Protein AF-A0A1J4JIJ5-F1 (afdb_monomer_lite)

Foldseek 3Di:
DVVVVVLVVVLVVVVVVVCVVPVVLPVVLVVLVVCVVVVQDAPVVSLVSVCVSPVPPVVSNVSSVVVPPPPDLLNVLLVLLVVLLVLLCCQLPNPDDDPRDPVSVVSSVLLVLVSLCCLLVLAPPVVNLVVCVVCCVVDPPVNSVSNVVSCVSCVVPSLSNLQVVLVVVVVPPPDPCNLSRDRSQFDQDLLSSLLLVCQSPDPDLVLLLQLLVLLQCQLVVVDAQVRSLVSLCVSPVVSSVSSNPDPPRVRSNCSHLLNSVVCVVVRPHDPSNCCSRRNPSSNVSSQQDQPPVGHRSCVVVVVVPDPDDDDDDDCPDDPQPLNVLLVLLVVLLLLLLCCLQPVHASPSNVVLQCVQQPPNRDDSVVCSPPNVVSVVSNLVSLARSQVSLVVLVVVLVVVLVVDQCLDPVSVVSVLVCLDLVSVVSNCASPWDKDWQDDPLLVVLLCLQLVLQCVVPPLLPVLVVVLVCCQPVFFKWKFDSLNVSLVVLSVVLSVQVVQVPPDDSVVSSVQSVQLVDPPQRCPVQRRGPVSSNNSSSVSNSVSSNVQSVDPDHIDNDPVSVAPPDPDQWMWMWGGDNTMTIIHIDGRSPPDPD

Sequence (592 aa):
MASKESHISQLSQEIKAYLGNHPDKIEEYENILQKFSSNNENSSILINKLIALFQGNHTIVKKITDGLKTSSPEAAAISSYFKMEKYIQTFFLGNGKNQVSNIKVELYRYMSTIVLLTIQEFLPSSFLNIKLKSIQNLVTTAFIQKINEYMQQIVPIMHSVRVALCDIYLTDRTTSRNKFFMKSSVKASTPMKLIVMAHLQLTDQAQISSFVKCLSLFGFGFLNDELTSKWLTEIDPIIGDFFGFCPDFNDQYKFHPSRIYAQITESELTEDQIQWLFGQQLMTAIMRMPSMHGDNIFISAASSERKSFTKKHLNQIEPSIPDLKSVTFYHSMKIIINHIRKGSPLTGIEESLKAIYGNLAPNLDAIEKNVQFLLKFYERCKSFGGRAKKEFHFLTKQKLETIDINSKEWRVIYWPIIQKSFLTRGIILNGFHSKPLSKKLEMAVYYFVNSFVKHFKSIQESYQLFNQIMQSGGTFYCLESVPLAIIYFMEISKMIQEMMPITKKELESISNLLFNEEPPLKKYSGKFISQIDIPALNFVQCLGKLQNCEIGIVDNLSEIIGAFDNEYYYKIDISKECIHIEASYNLLCHIK

Structure (mmCIF, N/CA/C/O backbone):
data_AF-A0A1J4JIJ5-F1
#
_entry.id   AF-A0A1J4JIJ5-F1
#
loop_
_atom_site.group_PDB
_atom_site.id
_atom_site.type_symbol
_atom_site.label_atom_id
_atom_site.label_alt_id
_atom_site.label_comp_id
_atom_site.label_asym_id
_atom_site.label_entity_id
_atom_site.label_seq_id
_atom_site.pdbx_PDB_ins_code
_atom_site.Cartn_x
_atom_site.Cartn_y
_atom_site.Cartn_z
_atom_site.occupancy
_atom_site.B_iso_or_equiv
_atom_site.auth_seq_id
_atom_site.auth_comp_id
_atom_site.auth_asym_id
_atom_site.auth_atom_id
_atom_site.pdbx_PDB_model_num
ATOM 1 N N . MET A 1 1 ? 38.244 -25.884 -30.993 1.00 33.47 1 MET A N 1
ATOM 2 C CA . MET A 1 1 ? 37.879 -24.560 -30.439 1.00 33.47 1 MET A CA 1
ATOM 3 C C . MET A 1 1 ? 39.009 -23.542 -30.599 1.00 33.47 1 MET A C 1
ATOM 5 O O . MET A 1 1 ? 38.724 -22.479 -31.127 1.00 33.47 1 MET A O 1
ATOM 9 N N . ALA A 1 2 ? 40.274 -23.897 -30.330 1.00 26.83 2 ALA A N 1
ATOM 10 C CA . ALA A 1 2 ? 41.439 -23.006 -30.486 1.00 26.83 2 ALA A CA 1
ATOM 11 C C . ALA A 1 2 ? 41.644 -22.361 -31.884 1.00 26.83 2 ALA A C 1
ATOM 13 O O . ALA A 1 2 ? 42.149 -21.248 -31.973 1.00 26.83 2 ALA A O 1
ATOM 14 N N . SER A 1 3 ? 41.219 -22.997 -32.987 1.00 41.03 3 SER A N 1
ATOM 15 C CA . SER A 1 3 ? 41.344 -22.400 -34.332 1.00 41.03 3 SER A CA 1
ATOM 16 C C . SER A 1 3 ? 40.288 -21.331 -34.650 1.00 41.03 3 SER A C 1
ATOM 18 O O . SER A 1 3 ? 40.536 -20.462 -35.478 1.00 41.03 3 SER A O 1
ATOM 20 N N . LYS A 1 4 ? 39.116 -21.348 -33.993 1.00 44.59 4 LYS A N 1
ATOM 21 C CA . LYS A 1 4 ? 38.040 -20.367 -34.240 1.00 44.59 4 LYS A CA 1
ATOM 22 C C . LYS A 1 4 ? 38.286 -19.034 -33.524 1.00 44.59 4 LYS A C 1
ATOM 24 O O . LYS A 1 4 ? 38.008 -17.990 -34.104 1.00 44.59 4 LYS A O 1
ATOM 29 N N . GLU A 1 5 ? 38.853 -19.061 -32.317 1.00 44.59 5 GLU A N 1
ATOM 30 C CA . GLU A 1 5 ? 39.246 -17.844 -31.580 1.00 44.59 5 GLU A CA 1
ATOM 31 C C . GLU A 1 5 ? 40.372 -17.078 -32.292 1.00 44.59 5 GLU A C 1
ATOM 33 O O . GLU A 1 5 ? 40.352 -15.848 -32.349 1.00 44.59 5 GLU A O 1
ATOM 38 N N . SER A 1 6 ? 41.295 -17.807 -32.930 1.00 52.34 6 SER A N 1
ATOM 39 C CA . SER A 1 6 ? 42.370 -17.249 -33.761 1.00 52.34 6 SER A CA 1
ATOM 40 C C . SER A 1 6 ? 41.837 -16.427 -34.946 1.00 52.34 6 SER A C 1
ATOM 42 O O . SER A 1 6 ? 42.312 -15.316 -35.177 1.00 52.34 6 SER A O 1
ATOM 44 N N . HIS A 1 7 ? 40.813 -16.914 -35.654 1.00 56.06 7 HIS A N 1
ATOM 45 C CA . HIS A 1 7 ? 40.259 -16.223 -36.824 1.00 56.06 7 HIS A CA 1
ATOM 46 C C . HIS A 1 7 ? 39.432 -14.976 -36.475 1.00 56.06 7 HIS A C 1
ATOM 48 O O . HIS A 1 7 ? 39.473 -13.992 -37.214 1.00 56.06 7 HIS A O 1
ATOM 54 N N . ILE A 1 8 ? 38.709 -14.986 -35.349 1.00 56.38 8 ILE A N 1
ATOM 55 C CA . ILE A 1 8 ? 37.900 -13.839 -34.898 1.00 56.38 8 ILE A CA 1
ATOM 56 C C . ILE A 1 8 ? 38.799 -12.701 -34.397 1.00 56.38 8 ILE A C 1
ATOM 58 O O . ILE A 1 8 ? 38.563 -11.540 -34.730 1.00 56.38 8 ILE A O 1
ATOM 62 N N . SER A 1 9 ? 39.862 -13.028 -33.654 1.00 55.59 9 SER A N 1
ATOM 63 C CA . SER A 1 9 ? 40.851 -12.042 -33.196 1.00 55.59 9 SER A CA 1
ATOM 64 C C . SER A 1 9 ? 41.558 -11.360 -34.375 1.00 55.59 9 SER A C 1
ATOM 66 O O . SER A 1 9 ? 41.689 -10.135 -34.411 1.00 55.59 9 SER A O 1
ATOM 68 N N . GLN A 1 10 ? 41.910 -12.138 -35.402 1.00 66.38 10 GLN A N 1
ATOM 69 C CA . GLN A 1 10 ? 42.541 -11.631 -36.619 1.00 66.38 10 GLN A CA 1
ATOM 70 C C . GLN A 1 10 ? 41.592 -10.739 -37.441 1.00 66.38 10 GLN A C 1
ATOM 72 O O . GLN A 1 10 ? 41.984 -9.658 -37.874 1.00 66.38 10 GLN A O 1
ATOM 77 N N . LEU A 1 11 ? 40.317 -11.127 -37.579 1.00 69.50 11 LEU A N 1
ATOM 78 C CA . LEU A 1 11 ? 39.294 -10.295 -38.226 1.00 69.50 11 LEU A CA 1
ATOM 79 C C . LEU A 1 11 ? 39.054 -8.985 -37.456 1.00 69.50 11 LEU A C 1
ATOM 81 O O . LEU A 1 11 ? 38.942 -7.925 -38.067 1.00 69.50 11 LEU A O 1
ATOM 85 N N . SER A 1 12 ? 39.030 -9.029 -36.120 1.00 68.38 12 SER A N 1
ATOM 86 C CA . SER A 1 12 ? 38.882 -7.824 -35.295 1.00 68.38 12 SER A CA 1
ATOM 87 C C . SER A 1 12 ? 40.054 -6.853 -35.455 1.00 68.38 12 SER A C 1
ATOM 89 O O . SER A 1 12 ? 39.834 -5.642 -35.407 1.00 68.38 12 SER A O 1
ATOM 91 N N . GLN A 1 13 ? 41.282 -7.350 -35.612 1.00 74.06 13 GLN A N 1
ATOM 92 C CA . GLN A 1 13 ? 42.456 -6.505 -35.843 1.00 74.06 13 GLN A CA 1
ATOM 93 C C . GLN A 1 13 ? 42.429 -5.879 -37.242 1.00 74.06 13 GLN A C 1
ATOM 95 O O . GLN A 1 13 ? 42.704 -4.690 -37.385 1.00 74.06 13 GLN A O 1
ATOM 100 N N . GLU A 1 14 ? 42.023 -6.642 -38.258 1.00 74.81 14 GLU A N 1
ATOM 101 C CA . GLU A 1 14 ? 41.888 -6.155 -39.636 1.00 74.81 14 GLU A CA 1
ATOM 102 C C . GLU A 1 14 ? 40.780 -5.103 -39.783 1.00 74.81 14 GLU A C 1
ATOM 104 O O . GLU A 1 14 ? 40.972 -4.100 -40.470 1.00 74.81 14 GLU A O 1
ATOM 109 N N . ILE A 1 15 ? 39.651 -5.281 -39.088 1.00 78.56 15 ILE A N 1
ATOM 110 C CA . ILE A 1 15 ? 38.579 -4.279 -39.036 1.00 78.56 15 ILE A CA 1
ATOM 111 C C . ILE A 1 15 ? 39.076 -2.992 -38.365 1.00 78.56 15 ILE A C 1
ATOM 113 O O . ILE A 1 15 ? 38.883 -1.911 -38.916 1.00 78.56 15 ILE A O 1
ATOM 117 N N . LYS A 1 16 ? 39.777 -3.087 -37.225 1.00 75.56 16 LYS A N 1
ATOM 118 C CA . LYS A 1 16 ? 40.353 -1.912 -36.544 1.00 75.56 16 LYS A CA 1
ATOM 119 C C . LYS A 1 16 ? 41.376 -1.177 -37.414 1.00 75.56 16 LYS A C 1
ATOM 121 O O . LYS A 1 16 ? 41.364 0.049 -37.452 1.00 75.56 16 LYS A O 1
ATOM 126 N N . ALA A 1 17 ? 42.222 -1.908 -38.141 1.00 78.69 17 ALA A N 1
ATOM 127 C CA . ALA A 1 17 ? 43.201 -1.322 -39.056 1.00 78.69 17 ALA A CA 1
ATOM 128 C C . ALA A 1 17 ? 42.539 -0.614 -40.251 1.00 78.69 17 ALA A C 1
ATOM 130 O O . ALA A 1 17 ? 42.983 0.457 -40.655 1.00 78.69 17 ALA A O 1
ATOM 131 N N . TYR A 1 18 ? 41.461 -1.181 -40.803 1.00 81.06 18 TYR A N 1
ATOM 132 C CA . TYR A 1 18 ? 40.707 -0.548 -41.886 1.00 81.06 18 TYR A CA 1
ATOM 133 C C . TYR A 1 18 ? 39.963 0.707 -41.412 1.00 81.06 18 TYR A C 1
ATOM 135 O O . TYR A 1 18 ? 40.023 1.742 -42.071 1.00 81.06 18 TYR A O 1
ATOM 143 N N . LEU A 1 19 ? 39.311 0.639 -40.250 1.00 79.62 19 LEU A N 1
ATOM 144 C CA . LEU A 1 19 ? 38.583 1.765 -39.660 1.00 79.62 19 LEU A CA 1
ATOM 145 C C . 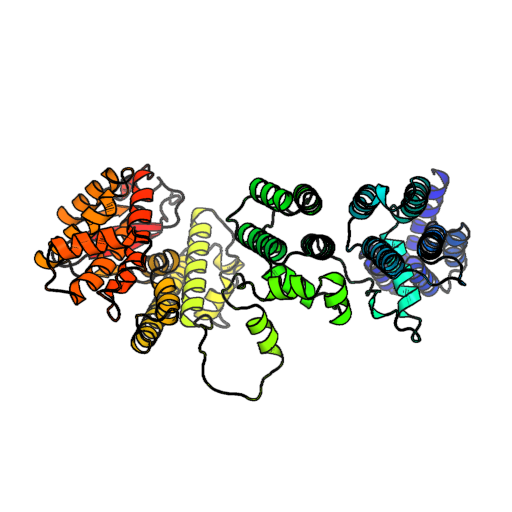LEU A 1 19 ? 39.506 2.920 -39.252 1.00 79.62 19 LEU A C 1
ATOM 147 O O . LEU A 1 19 ? 39.125 4.075 -39.402 1.00 79.62 19 LEU A O 1
ATOM 151 N N . GLY A 1 20 ? 40.747 2.636 -38.837 1.00 76.25 20 GLY A N 1
ATOM 152 C CA . GLY A 1 20 ? 41.756 3.669 -38.567 1.00 76.25 20 GLY A CA 1
ATOM 153 C C . GLY A 1 20 ? 42.094 4.551 -39.778 1.00 76.25 20 GLY A C 1
ATOM 154 O O . GLY A 1 20 ? 42.515 5.690 -39.599 1.00 76.25 20 GLY A O 1
ATOM 155 N N . ASN A 1 21 ? 41.857 4.059 -41.000 1.00 76.75 21 ASN A N 1
ATOM 156 C CA . ASN A 1 21 ? 42.050 4.806 -42.248 1.00 76.75 21 ASN A CA 1
ATOM 157 C C . ASN A 1 21 ? 40.749 5.439 -42.789 1.00 76.75 21 ASN A C 1
ATOM 159 O O . ASN A 1 21 ? 40.790 6.134 -43.802 1.00 76.75 21 ASN A O 1
ATOM 163 N N . HIS A 1 22 ? 39.606 5.202 -42.133 1.00 78.25 22 HIS A N 1
ATOM 164 C CA . HIS A 1 22 ? 38.273 5.664 -42.541 1.00 78.25 22 HIS A CA 1
ATOM 165 C C . HIS A 1 22 ? 37.475 6.163 -41.320 1.00 78.25 22 HIS A C 1
ATOM 167 O O . HIS A 1 22 ? 36.566 5.471 -40.849 1.00 78.25 22 HIS A O 1
ATOM 173 N N . PRO A 1 23 ? 37.829 7.342 -40.769 1.00 74.81 23 PRO A N 1
ATOM 174 C CA . PRO A 1 23 ? 37.254 7.856 -39.523 1.00 74.81 23 PRO A CA 1
ATOM 175 C C . PRO A 1 23 ? 35.746 8.136 -39.605 1.00 74.81 23 PRO A C 1
ATOM 177 O O . PRO A 1 23 ? 35.048 8.018 -38.604 1.00 74.81 23 PRO A O 1
ATOM 180 N N . ASP A 1 24 ? 35.230 8.420 -40.800 1.00 76.00 24 ASP A N 1
ATOM 181 C CA . ASP A 1 24 ? 33.805 8.574 -41.117 1.00 76.00 24 ASP A CA 1
ATOM 182 C C . ASP A 1 24 ? 32.989 7.288 -40.899 1.00 76.00 24 ASP A C 1
ATOM 184 O O . ASP A 1 24 ? 31.798 7.346 -40.608 1.00 76.00 24 ASP A O 1
ATOM 188 N N . LYS A 1 25 ? 33.635 6.120 -40.979 1.00 79.44 25 LYS A N 1
ATOM 189 C CA . LYS A 1 25 ? 32.996 4.808 -40.797 1.00 79.44 25 LYS A CA 1
ATOM 190 C C . LYS A 1 25 ? 33.089 4.267 -39.372 1.00 79.44 25 LYS A C 1
ATOM 192 O O . LYS A 1 25 ? 32.463 3.250 -39.072 1.00 79.44 25 LYS A O 1
ATOM 197 N N . ILE A 1 26 ? 33.870 4.910 -38.498 1.00 80.69 26 ILE A N 1
ATOM 198 C CA . ILE A 1 26 ? 34.052 4.481 -37.103 1.00 80.69 26 ILE A CA 1
ATOM 199 C C . ILE A 1 26 ? 32.741 4.625 -36.333 1.00 80.69 26 ILE A C 1
ATOM 201 O O . ILE A 1 26 ? 32.301 3.667 -35.705 1.00 80.69 26 ILE A O 1
ATOM 205 N N . GLU A 1 27 ? 32.089 5.784 -36.436 1.00 77.62 27 GLU A N 1
ATOM 206 C CA . GLU A 1 27 ? 30.832 6.055 -35.731 1.00 77.62 27 GLU A CA 1
ATOM 207 C C . GLU A 1 27 ? 29.715 5.097 -36.183 1.00 77.62 27 GLU A C 1
ATOM 209 O O . GLU A 1 27 ? 28.964 4.565 -35.365 1.00 77.62 27 GLU A O 1
ATOM 214 N N . GLU A 1 28 ? 29.645 4.791 -37.482 1.00 80.81 28 GLU A N 1
ATOM 215 C CA . GLU A 1 28 ? 28.671 3.843 -38.028 1.00 80.81 28 GLU A CA 1
ATOM 216 C C . GLU A 1 28 ? 28.956 2.399 -37.579 1.00 80.81 28 GLU A C 1
ATOM 218 O O . GLU A 1 28 ? 28.034 1.677 -37.191 1.00 80.81 28 GLU A O 1
ATOM 223 N N . TYR A 1 29 ? 30.229 1.989 -37.545 1.00 82.31 29 TYR A N 1
ATOM 224 C CA . TYR A 1 29 ? 30.646 0.691 -37.008 1.00 82.31 29 TYR A CA 1
ATOM 225 C C . TYR A 1 29 ? 30.315 0.541 -35.519 1.00 82.31 29 TYR A C 1
ATOM 227 O O . TYR A 1 29 ? 29.762 -0.482 -35.110 1.00 82.31 29 TYR A O 1
ATOM 235 N N . GLU A 1 30 ? 30.620 1.556 -34.709 1.00 77.81 30 GLU A N 1
ATOM 236 C CA . GLU A 1 30 ? 30.318 1.563 -33.277 1.00 77.81 30 GLU A CA 1
ATOM 237 C C . GLU A 1 30 ? 28.812 1.526 -33.028 1.00 77.81 30 GLU A C 1
ATOM 239 O O . GLU A 1 30 ? 28.365 0.763 -32.178 1.00 77.81 30 GLU A O 1
ATOM 244 N N . ASN A 1 31 ? 28.012 2.238 -33.822 1.00 76.06 31 ASN A N 1
ATOM 245 C CA . ASN A 1 31 ? 26.552 2.201 -33.734 1.00 76.06 31 ASN A CA 1
ATOM 246 C C . ASN A 1 31 ? 25.985 0.820 -34.124 1.00 76.06 31 ASN A C 1
ATOM 248 O O . ASN A 1 31 ? 25.085 0.305 -33.458 1.00 76.06 31 ASN A O 1
ATOM 252 N N . ILE A 1 32 ? 26.539 0.169 -35.156 1.00 75.06 32 ILE A N 1
ATOM 253 C CA . ILE A 1 32 ? 26.185 -1.212 -35.535 1.00 75.06 32 ILE A CA 1
ATOM 254 C C . ILE A 1 32 ? 26.516 -2.185 -34.392 1.00 75.06 32 ILE A C 1
ATOM 256 O O . ILE A 1 32 ? 25.671 -2.996 -34.004 1.00 75.06 32 ILE A O 1
ATOM 260 N N . LEU A 1 33 ? 27.713 -2.082 -33.806 1.00 72.88 33 LEU A N 1
ATOM 261 C CA . LEU A 1 33 ? 28.114 -2.913 -32.670 1.00 72.88 33 LEU A CA 1
ATOM 262 C C . LEU A 1 33 ? 27.309 -2.608 -31.406 1.00 72.88 33 LEU A C 1
ATOM 264 O O . LEU A 1 33 ? 26.973 -3.533 -30.673 1.00 72.88 33 LEU A O 1
ATOM 268 N N . GLN A 1 34 ? 26.963 -1.351 -31.140 1.00 68.69 34 GLN A N 1
ATOM 269 C CA . GLN A 1 34 ? 26.138 -0.939 -30.006 1.00 68.69 34 GLN A CA 1
ATOM 270 C C . GLN A 1 34 ? 24.708 -1.477 -30.143 1.00 68.69 34 GLN A C 1
ATOM 272 O O . GLN A 1 34 ? 24.133 -1.985 -29.181 1.00 68.69 34 GLN A O 1
ATOM 277 N N . LYS A 1 35 ? 24.137 -1.449 -31.353 1.00 62.81 35 LYS A N 1
ATOM 278 C CA . LYS A 1 35 ? 22.821 -2.042 -31.654 1.00 62.81 35 LYS A CA 1
ATOM 279 C C . LYS A 1 35 ? 22.824 -3.566 -31.550 1.00 62.81 35 LYS A C 1
ATOM 281 O O . LYS A 1 35 ? 21.857 -4.148 -31.061 1.00 62.81 35 LYS A O 1
ATOM 286 N N . PHE A 1 36 ? 23.920 -4.213 -31.937 1.00 61.44 36 PHE A N 1
ATOM 287 C CA . PHE A 1 36 ? 24.070 -5.656 -31.768 1.00 61.44 36 PHE A CA 1
ATOM 288 C C . PHE A 1 36 ? 24.332 -6.062 -30.312 1.00 61.44 36 PHE A C 1
ATOM 290 O O . PHE A 1 36 ? 23.696 -6.980 -29.814 1.00 61.44 36 PHE A O 1
ATOM 297 N N . SER A 1 37 ? 25.199 -5.348 -29.592 1.00 53.28 37 SER A N 1
ATOM 298 C CA . SER A 1 37 ? 25.488 -5.594 -28.167 1.00 53.28 37 SER A CA 1
ATOM 299 C C . SER A 1 37 ? 24.315 -5.257 -27.244 1.00 53.28 37 SER A C 1
ATOM 301 O O . SER A 1 37 ? 24.184 -5.853 -26.178 1.00 53.28 37 SER A O 1
ATOM 303 N N . SER A 1 38 ? 23.410 -4.370 -27.668 1.00 51.16 38 SER A N 1
ATOM 304 C CA . SER A 1 38 ? 22.100 -4.176 -27.026 1.00 51.16 38 SER A CA 1
ATOM 305 C C . SER A 1 38 ? 21.072 -5.268 -27.384 1.00 51.16 38 SER A C 1
ATOM 307 O O . SER A 1 38 ? 19.947 -5.242 -26.877 1.00 51.16 38 SER A O 1
ATOM 309 N N . ASN A 1 39 ? 21.471 -6.271 -28.180 1.00 52.72 39 ASN A N 1
ATOM 310 C CA . ASN A 1 39 ? 20.671 -7.397 -28.673 1.00 52.72 39 ASN A CA 1
ATOM 311 C C . ASN A 1 39 ? 19.422 -6.978 -29.472 1.00 52.72 39 ASN A C 1
ATOM 313 O O . ASN A 1 39 ? 18.399 -7.660 -29.435 1.00 52.72 39 ASN A O 1
ATOM 317 N N . ASN A 1 40 ? 19.481 -5.850 -30.187 1.00 50.69 40 ASN A N 1
ATOM 318 C CA . ASN A 1 40 ? 18.347 -5.353 -30.972 1.00 50.69 40 ASN A CA 1
ATOM 319 C C . ASN A 1 40 ? 18.271 -5.950 -32.390 1.00 50.69 40 ASN A C 1
ATOM 321 O O . ASN A 1 40 ? 17.234 -5.837 -33.041 1.00 50.69 40 ASN A O 1
ATOM 325 N N . GLU A 1 41 ? 19.341 -6.580 -32.885 1.00 59.38 41 GLU A N 1
ATOM 326 C CA . GLU A 1 41 ? 19.458 -7.030 -34.278 1.00 59.38 41 GLU A CA 1
ATOM 327 C C . GLU A 1 41 ? 20.004 -8.460 -34.360 1.00 59.38 41 GLU A C 1
ATOM 329 O O . GLU A 1 41 ? 20.905 -8.829 -33.608 1.00 59.38 41 GLU A O 1
ATOM 334 N N . ASN A 1 42 ? 19.465 -9.276 -35.273 1.00 57.69 42 ASN A N 1
ATOM 335 C CA . ASN A 1 42 ? 19.947 -10.643 -35.468 1.00 57.69 42 ASN A CA 1
ATOM 336 C C . ASN A 1 42 ? 21.324 -10.670 -36.162 1.00 57.69 42 ASN A C 1
ATOM 338 O O . ASN A 1 42 ? 21.742 -9.715 -36.827 1.00 57.69 42 ASN A O 1
ATOM 342 N N . SER A 1 43 ? 22.000 -11.814 -36.062 1.00 61.41 43 SER A N 1
ATOM 343 C CA . SER A 1 43 ? 23.310 -12.074 -36.665 1.00 61.41 43 SER A CA 1
ATOM 344 C C . SER A 1 43 ? 23.343 -11.791 -38.177 1.00 61.41 43 SER A C 1
ATOM 346 O O . SER A 1 43 ? 24.347 -11.314 -38.692 1.00 61.41 43 SER A O 1
ATOM 348 N N . SER A 1 44 ? 22.237 -12.002 -38.897 1.00 58.66 44 SER A N 1
ATOM 349 C CA . SER A 1 44 ? 22.142 -11.756 -40.345 1.00 58.66 44 SER A CA 1
ATOM 350 C C . SER A 1 44 ? 22.036 -10.264 -40.699 1.00 58.66 44 SER A C 1
ATOM 352 O O . SER A 1 44 ? 22.628 -9.823 -41.682 1.00 58.66 44 SER A O 1
ATOM 354 N N . ILE A 1 45 ? 21.324 -9.465 -39.896 1.00 65.00 45 ILE A N 1
ATOM 355 C CA . ILE A 1 45 ? 21.193 -8.009 -40.052 1.00 65.00 45 ILE A CA 1
ATOM 356 C C . ILE A 1 45 ? 22.516 -7.334 -39.709 1.00 65.00 45 ILE A C 1
ATOM 358 O O . ILE A 1 45 ? 22.977 -6.497 -40.487 1.00 65.00 45 ILE A O 1
ATOM 362 N N . LEU A 1 46 ? 23.159 -7.749 -38.609 1.00 68.62 46 LEU A N 1
ATOM 363 C CA . LEU A 1 46 ? 24.521 -7.330 -38.279 1.00 68.62 46 LEU A CA 1
ATOM 364 C C . LEU A 1 46 ? 25.441 -7.567 -39.478 1.00 68.62 46 LEU A C 1
ATOM 366 O O . LEU A 1 46 ? 26.148 -6.662 -39.906 1.00 68.62 46 LEU A O 1
ATOM 370 N N . ILE A 1 47 ? 25.402 -8.766 -40.056 1.00 68.94 47 ILE A N 1
ATOM 371 C CA . ILE A 1 47 ? 26.278 -9.123 -41.170 1.00 68.94 47 ILE A CA 1
ATOM 372 C C . ILE A 1 47 ? 25.970 -8.304 -42.420 1.00 68.94 47 ILE A C 1
ATOM 374 O O . ILE A 1 47 ? 26.901 -7.794 -43.031 1.00 68.94 47 ILE A O 1
ATOM 378 N N . ASN A 1 48 ? 24.703 -8.105 -42.780 1.00 70.19 48 ASN A N 1
ATOM 379 C CA . ASN A 1 48 ? 24.349 -7.264 -43.925 1.00 70.19 48 ASN A CA 1
ATOM 380 C C . ASN A 1 48 ? 24.819 -5.817 -43.738 1.00 70.19 48 ASN A C 1
ATOM 382 O O . ASN A 1 48 ? 25.317 -5.209 -44.684 1.00 70.19 48 ASN A O 1
ATOM 386 N N . LYS A 1 49 ? 24.723 -5.285 -42.516 1.00 75.25 49 LYS A N 1
ATOM 387 C CA . LYS A 1 49 ? 25.219 -3.947 -42.178 1.00 75.25 49 LYS A CA 1
ATOM 388 C C . LYS A 1 49 ? 26.740 -3.868 -42.186 1.00 75.25 49 LYS A C 1
ATOM 390 O O . LYS A 1 49 ? 27.282 -2.904 -42.710 1.00 75.25 49 LYS A O 1
ATOM 395 N N . LEU A 1 50 ? 27.435 -4.889 -41.689 1.00 77.44 50 LEU A N 1
ATOM 396 C CA . LEU A 1 50 ? 28.894 -4.969 -41.770 1.00 77.44 50 LEU A CA 1
ATOM 397 C C . LEU A 1 50 ? 29.366 -5.122 -43.225 1.00 77.44 50 LEU A C 1
ATOM 399 O O . LEU A 1 50 ? 30.312 -4.459 -43.636 1.00 77.44 50 LEU A O 1
ATOM 403 N N . ILE A 1 51 ? 28.690 -5.939 -44.037 1.00 77.00 51 ILE A N 1
ATOM 404 C CA . ILE A 1 51 ? 28.978 -6.079 -45.471 1.00 77.00 51 ILE A CA 1
ATOM 405 C C . ILE A 1 51 ? 28.761 -4.743 -46.188 1.00 77.00 51 ILE A C 1
ATOM 407 O O . ILE A 1 51 ? 29.614 -4.356 -46.983 1.00 77.00 51 ILE A O 1
ATOM 411 N N . ALA A 1 52 ? 27.672 -4.028 -45.886 1.00 78.81 52 ALA A N 1
ATOM 412 C CA . ALA A 1 52 ? 27.394 -2.701 -46.434 1.00 78.81 52 ALA A CA 1
ATOM 413 C C . ALA A 1 52 ? 28.464 -1.674 -46.027 1.00 78.81 52 ALA A C 1
ATOM 415 O O . ALA A 1 52 ? 29.016 -0.987 -46.883 1.00 78.81 52 ALA A O 1
ATOM 416 N N . LEU A 1 53 ? 28.840 -1.635 -44.748 1.00 81.75 53 LEU A N 1
ATOM 417 C CA . LEU A 1 53 ? 29.877 -0.741 -44.227 1.00 81.75 53 LEU A CA 1
ATOM 418 C C . LEU A 1 53 ? 31.236 -0.957 -44.924 1.00 81.75 53 LEU A C 1
ATOM 420 O O . LEU A 1 53 ? 31.959 -0.007 -45.257 1.00 81.75 53 LEU A O 1
ATOM 424 N N . PHE A 1 54 ? 31.566 -2.222 -45.198 1.00 83.50 54 PHE A N 1
ATOM 425 C CA . PHE A 1 54 ? 32.812 -2.638 -45.839 1.00 83.50 54 PHE A CA 1
ATOM 426 C C . PHE A 1 54 ? 32.679 -2.901 -47.349 1.00 83.50 54 PHE A C 1
ATOM 428 O O . PHE A 1 54 ? 33.555 -3.559 -47.909 1.00 83.50 54 PHE A O 1
ATOM 435 N N . GLN A 1 55 ? 31.664 -2.360 -48.044 1.00 75.06 55 GLN A N 1
ATOM 436 C CA . GLN A 1 55 ? 31.379 -2.647 -49.468 1.00 75.06 55 GLN A CA 1
ATOM 437 C C . GLN A 1 55 ? 32.529 -2.372 -50.469 1.00 75.06 55 GLN A C 1
ATOM 439 O O . GLN A 1 55 ? 32.429 -2.779 -51.622 1.00 75.06 55 GLN A O 1
ATOM 444 N N . GLY A 1 56 ? 33.644 -1.760 -50.053 1.00 69.38 56 GLY A N 1
ATOM 445 C CA . GLY A 1 56 ? 34.864 -1.578 -50.858 1.00 69.38 56 GLY A CA 1
ATOM 446 C C . GLY A 1 56 ? 36.066 -2.447 -50.455 1.00 69.38 56 GLY A C 1
ATOM 447 O O . GLY A 1 56 ? 37.108 -2.377 -51.100 1.00 69.38 56 GLY A O 1
ATOM 448 N N . ASN A 1 57 ? 35.962 -3.261 -49.399 1.00 79.56 57 ASN A N 1
ATOM 449 C CA . ASN A 1 57 ? 37.035 -4.140 -48.927 1.00 79.56 57 ASN A CA 1
ATOM 450 C C . ASN A 1 57 ? 36.630 -5.610 -49.082 1.00 79.56 57 ASN A C 1
ATOM 452 O O . ASN A 1 57 ? 36.140 -6.257 -48.152 1.00 79.56 57 ASN A O 1
ATOM 456 N N . HIS A 1 58 ? 36.859 -6.147 -50.282 1.00 76.12 58 HIS A N 1
ATOM 457 C CA . HIS A 1 58 ? 36.481 -7.514 -50.648 1.00 76.12 58 HIS A CA 1
ATOM 458 C C . HIS A 1 58 ? 37.087 -8.587 -49.734 1.00 76.12 58 HIS A C 1
ATOM 460 O O . HIS A 1 58 ? 36.478 -9.639 -49.555 1.00 76.12 58 HIS A O 1
ATOM 466 N N . THR A 1 59 ? 38.244 -8.331 -49.120 1.00 78.88 59 THR A N 1
ATOM 467 C CA . THR A 1 59 ? 38.901 -9.267 -48.199 1.00 78.88 59 THR A CA 1
ATOM 468 C C . THR A 1 59 ? 38.138 -9.378 -46.880 1.00 78.88 59 THR A C 1
ATOM 470 O O . THR A 1 59 ? 37.848 -10.490 -46.435 1.00 78.88 59 THR A O 1
ATOM 473 N N . ILE A 1 60 ? 37.755 -8.242 -46.286 1.00 79.56 60 ILE A N 1
ATOM 474 C CA . ILE A 1 60 ? 36.954 -8.201 -45.051 1.00 79.56 60 ILE A CA 1
ATOM 475 C C . ILE A 1 60 ? 35.548 -8.747 -45.319 1.00 79.56 60 ILE A C 1
ATOM 477 O O . ILE A 1 60 ? 35.088 -9.629 -44.596 1.00 79.56 60 ILE A O 1
ATOM 481 N N . VAL A 1 61 ? 34.899 -8.316 -46.407 1.00 76.88 61 VAL A N 1
ATOM 482 C CA . VAL A 1 61 ? 33.568 -8.808 -46.806 1.00 76.88 61 VAL A CA 1
ATOM 483 C C . VAL A 1 61 ? 33.578 -10.319 -47.025 1.00 76.88 61 VAL A C 1
ATOM 485 O O . VAL A 1 61 ? 32.695 -11.019 -46.530 1.00 76.88 61 VAL A O 1
ATOM 488 N N . LYS A 1 62 ? 34.595 -10.859 -47.708 1.00 74.31 62 LYS A N 1
ATOM 489 C CA . LYS A 1 62 ? 34.728 -12.302 -47.928 1.00 74.31 62 LYS A CA 1
ATOM 490 C C . LYS A 1 62 ? 34.945 -13.064 -46.622 1.00 74.31 62 LYS A C 1
ATOM 492 O O . LYS A 1 62 ? 34.321 -14.098 -46.450 1.00 74.31 62 LYS A O 1
ATOM 497 N N . LYS A 1 63 ? 35.744 -12.556 -45.677 1.00 71.88 63 LYS A N 1
ATOM 498 C CA . LYS A 1 63 ? 35.929 -13.192 -44.357 1.00 71.88 63 LYS A CA 1
ATOM 499 C C . LYS A 1 63 ? 34.659 -13.159 -43.499 1.00 71.88 63 LYS A C 1
ATOM 501 O O . LYS A 1 63 ? 34.339 -14.162 -42.868 1.00 71.88 63 LYS A O 1
ATOM 506 N N . ILE A 1 64 ? 33.909 -12.055 -43.534 1.00 71.25 64 ILE A N 1
ATOM 507 C CA . ILE A 1 64 ? 32.582 -11.945 -42.902 1.00 71.25 64 ILE A CA 1
ATOM 508 C C . ILE A 1 64 ? 31.609 -12.961 -43.528 1.00 71.25 64 ILE A C 1
ATOM 510 O O . ILE A 1 64 ? 30.884 -13.652 -42.816 1.00 71.25 64 ILE A O 1
ATOM 514 N N . THR A 1 65 ? 31.638 -13.107 -44.855 1.00 64.94 65 THR A N 1
ATOM 515 C CA . THR A 1 65 ? 30.749 -14.008 -45.610 1.00 64.94 65 THR A CA 1
ATOM 516 C C . THR A 1 65 ? 31.152 -15.485 -45.496 1.00 64.94 65 THR A C 1
ATOM 518 O O . THR A 1 65 ? 30.297 -16.361 -45.428 1.00 64.94 65 THR A O 1
ATOM 521 N N . ASP A 1 66 ? 32.443 -15.808 -45.456 1.00 62.12 66 ASP A N 1
ATOM 522 C CA . ASP A 1 66 ? 32.931 -17.187 -45.333 1.00 62.12 66 ASP A CA 1
ATOM 523 C C . ASP A 1 66 ? 32.795 -17.710 -43.890 1.00 62.12 66 ASP A C 1
ATOM 525 O O . ASP A 1 66 ? 32.593 -18.910 -43.698 1.00 62.12 66 ASP A O 1
ATOM 529 N N . GLY A 1 67 ? 32.761 -16.824 -42.884 1.00 57.06 67 GLY A N 1
ATOM 530 C CA . GLY A 1 67 ? 32.348 -17.163 -41.516 1.00 57.06 67 GLY A CA 1
ATOM 531 C C . GLY A 1 67 ? 30.922 -17.737 -41.407 1.00 57.06 67 GLY A C 1
ATOM 532 O O . GLY A 1 67 ? 30.616 -18.411 -40.425 1.00 57.06 67 GLY A O 1
ATOM 533 N N . LEU A 1 68 ? 30.071 -17.535 -42.426 1.00 48.72 68 LEU A N 1
ATOM 534 C CA . LEU A 1 68 ? 28.678 -18.006 -42.490 1.00 48.72 68 LEU A CA 1
ATOM 535 C C . LEU A 1 68 ? 28.474 -19.378 -43.153 1.00 48.72 68 LEU A C 1
ATOM 537 O O . LEU A 1 68 ? 27.405 -19.967 -43.002 1.00 48.72 68 LEU A O 1
ATOM 541 N N . LYS A 1 69 ? 29.447 -19.917 -43.901 1.00 44.97 69 LYS A N 1
ATOM 542 C CA . LYS A 1 69 ? 29.235 -21.161 -44.675 1.00 44.97 69 LYS A CA 1
ATOM 543 C C . LYS A 1 69 ? 29.218 -22.441 -43.835 1.00 44.97 69 LYS A C 1
ATOM 545 O O . LYS A 1 69 ? 28.870 -23.501 -44.349 1.00 44.97 69 LYS A O 1
ATOM 550 N N . THR A 1 70 ? 29.539 -22.374 -42.545 1.00 44.84 70 THR A N 1
ATOM 551 C CA . THR A 1 70 ? 29.228 -23.466 -41.616 1.00 44.84 70 THR A CA 1
ATOM 552 C C . THR A 1 70 ? 27.792 -23.295 -41.146 1.00 44.84 70 THR A C 1
ATOM 554 O O . THR A 1 70 ? 27.520 -22.293 -40.491 1.00 44.84 70 THR A O 1
ATOM 557 N N . SER A 1 71 ? 26.903 -24.243 -41.475 1.00 48.59 71 SER A N 1
ATOM 558 C CA . SER A 1 71 ? 25.498 -24.297 -41.030 1.00 48.59 71 SER A CA 1
ATOM 559 C C . SER A 1 71 ? 25.345 -23.682 -39.640 1.00 48.59 71 SER A C 1
ATOM 561 O O . SER A 1 71 ? 25.825 -24.263 -38.659 1.00 48.59 71 SER A O 1
ATOM 563 N N . SER A 1 72 ? 24.783 -22.472 -39.569 1.00 63.69 72 SER A N 1
ATOM 564 C CA . SER A 1 72 ? 24.790 -21.730 -38.316 1.00 63.69 72 SER A CA 1
ATOM 565 C C . SER A 1 72 ? 23.995 -22.524 -37.271 1.00 63.69 72 SER A C 1
ATOM 567 O O . SER A 1 72 ? 22.954 -23.106 -37.601 1.00 63.69 72 SER A O 1
ATOM 569 N N . PRO A 1 73 ? 24.462 -22.585 -36.012 1.00 67.38 73 PRO A N 1
ATOM 570 C CA . PRO A 1 73 ? 23.698 -23.177 -34.916 1.00 67.38 73 PRO A CA 1
ATOM 571 C C . PRO A 1 73 ? 22.253 -22.653 -34.869 1.00 67.38 73 PRO A C 1
ATOM 573 O O . PRO A 1 73 ? 21.327 -23.412 -34.597 1.00 67.38 73 PRO A O 1
ATOM 576 N N . GLU A 1 74 ? 22.055 -21.382 -35.238 1.00 71.75 74 GLU A N 1
ATOM 577 C CA . GLU A 1 74 ? 20.752 -20.722 -35.369 1.00 71.75 74 GLU A CA 1
ATOM 578 C C . GLU A 1 74 ? 19.843 -21.393 -36.409 1.00 71.75 74 GLU A C 1
ATOM 580 O O . GLU A 1 74 ? 18.701 -21.717 -36.094 1.00 71.75 74 GLU A O 1
ATOM 585 N N . ALA A 1 75 ? 20.331 -21.671 -37.624 1.00 71.81 75 ALA A N 1
ATOM 586 C CA . ALA A 1 75 ? 19.530 -22.326 -38.663 1.00 71.81 75 ALA A CA 1
ATOM 587 C C . ALA A 1 75 ? 19.099 -23.743 -38.249 1.00 71.81 75 ALA A C 1
ATOM 589 O O . ALA A 1 75 ? 17.962 -24.154 -38.501 1.00 71.81 75 ALA A O 1
ATOM 590 N N . ALA A 1 76 ? 19.984 -24.481 -37.570 1.00 78.88 76 ALA A N 1
ATOM 591 C CA . ALA A 1 76 ? 19.663 -25.796 -37.024 1.00 78.88 76 ALA A CA 1
ATOM 592 C C . ALA A 1 76 ? 18.581 -25.706 -35.933 1.00 78.88 76 ALA A C 1
ATOM 594 O O . ALA A 1 76 ? 17.602 -26.454 -35.990 1.00 78.88 76 ALA A O 1
ATOM 595 N N . ALA A 1 77 ? 18.707 -24.758 -34.999 1.00 85.06 77 ALA A N 1
ATOM 596 C CA . ALA A 1 77 ? 17.741 -24.549 -33.923 1.00 85.06 77 ALA A CA 1
ATOM 597 C C . ALA A 1 77 ? 16.368 -24.070 -34.428 1.00 85.06 77 ALA A C 1
ATOM 599 O O . ALA A 1 77 ? 15.343 -24.579 -33.974 1.00 85.06 77 ALA A O 1
ATOM 600 N N . ILE A 1 78 ? 16.326 -23.179 -35.424 1.00 83.06 78 ILE A N 1
ATOM 601 C CA . ILE A 1 78 ? 15.082 -22.757 -36.094 1.00 83.06 78 ILE A CA 1
ATOM 602 C C . ILE A 1 78 ? 14.412 -23.953 -36.784 1.00 83.06 78 ILE A C 1
ATOM 604 O O . ILE A 1 78 ? 13.213 -24.182 -36.618 1.00 83.06 78 ILE A O 1
ATOM 608 N N . SER A 1 79 ? 15.180 -24.772 -37.513 1.00 83.69 79 SER A N 1
ATOM 609 C CA . SER A 1 79 ? 14.668 -26.025 -38.090 1.00 83.69 79 SER A CA 1
ATOM 610 C C . SER A 1 79 ? 14.099 -26.946 -37.002 1.00 83.69 79 SER A C 1
ATOM 612 O O . SER A 1 79 ? 13.057 -27.573 -37.202 1.00 83.69 79 SER A O 1
ATOM 614 N N . SER A 1 80 ? 14.762 -27.031 -35.848 1.00 89.94 80 SER A N 1
ATOM 615 C CA . SER A 1 80 ? 14.313 -27.852 -34.722 1.00 89.94 80 SER A CA 1
ATOM 616 C C . SER A 1 80 ? 13.027 -27.338 -34.088 1.00 89.94 80 SER A C 1
ATOM 618 O O . SER A 1 80 ? 12.171 -28.158 -33.767 1.00 89.94 80 SER A O 1
ATOM 620 N N . TYR A 1 81 ? 12.809 -26.021 -34.026 1.00 90.19 81 TYR A N 1
ATOM 621 C CA . TYR A 1 81 ? 11.513 -25.450 -33.649 1.00 90.19 81 TYR A CA 1
ATOM 622 C C . TYR A 1 81 ? 10.390 -25.891 -34.599 1.00 90.19 81 TYR A C 1
ATOM 624 O O . TYR A 1 81 ? 9.384 -26.442 -34.154 1.00 90.19 81 TYR A O 1
ATOM 632 N N . PHE A 1 82 ? 10.567 -25.731 -35.915 1.00 88.31 82 PHE A N 1
ATOM 633 C CA . PHE A 1 82 ? 9.536 -26.126 -36.883 1.00 88.31 82 PHE A CA 1
ATOM 634 C C . PHE A 1 82 ? 9.257 -27.633 -36.868 1.00 88.31 82 PHE A C 1
ATOM 636 O O . PHE A 1 82 ? 8.106 -28.061 -36.991 1.00 88.31 82 PHE A O 1
ATOM 643 N N . LYS A 1 83 ? 10.301 -28.455 -36.694 1.00 91.38 83 LYS A N 1
ATOM 644 C CA . LYS A 1 83 ? 10.159 -29.908 -36.521 1.00 91.38 83 LYS A CA 1
ATOM 645 C C . LYS A 1 83 ? 9.392 -30.244 -35.246 1.00 91.38 83 LYS A C 1
ATOM 647 O O . LYS A 1 83 ? 8.539 -31.127 -35.292 1.00 91.38 83 LYS A O 1
ATOM 652 N N . MET A 1 84 ? 9.658 -29.534 -34.151 1.00 93.62 84 MET A N 1
ATOM 653 C CA . MET A 1 84 ? 8.956 -29.699 -32.881 1.00 93.62 84 MET A CA 1
ATOM 654 C C . MET A 1 84 ? 7.469 -29.350 -33.006 1.00 93.62 84 MET A C 1
ATOM 656 O O . MET A 1 84 ? 6.635 -30.187 -32.673 1.00 93.62 84 MET A O 1
ATOM 660 N N . GLU A 1 85 ? 7.117 -28.186 -33.560 1.00 89.38 85 GLU A N 1
ATOM 661 C CA . GLU A 1 85 ? 5.713 -27.796 -33.786 1.00 89.38 85 GLU A CA 1
ATOM 662 C C . GLU A 1 85 ? 4.973 -28.806 -34.668 1.00 89.38 85 GLU A C 1
ATOM 664 O O . GLU A 1 85 ? 3.878 -29.263 -34.331 1.00 89.38 85 GLU A O 1
ATOM 669 N N . LYS A 1 86 ? 5.599 -29.238 -35.772 1.00 89.38 86 LYS A N 1
ATOM 670 C CA . LYS A 1 86 ? 5.026 -30.264 -36.652 1.00 89.38 86 LYS A CA 1
ATOM 671 C C . LYS A 1 86 ? 4.837 -31.595 -35.924 1.00 89.38 86 LYS A C 1
ATOM 673 O O . LYS A 1 86 ? 3.838 -32.280 -36.150 1.00 89.38 86 LYS A O 1
ATOM 678 N N . TYR A 1 87 ? 5.778 -31.975 -35.063 1.00 92.44 87 TYR A N 1
ATOM 679 C CA . TYR A 1 87 ? 5.689 -33.195 -34.267 1.00 92.44 87 TYR A CA 1
ATOM 680 C C . TYR A 1 87 ? 4.535 -33.131 -33.257 1.00 92.44 87 TYR A C 1
ATOM 682 O O . TYR A 1 87 ? 3.728 -34.058 -33.216 1.00 92.44 87 TYR A O 1
ATOM 690 N N . ILE A 1 88 ? 4.389 -32.017 -32.528 1.00 90.94 88 ILE A N 1
ATOM 691 C CA . ILE A 1 88 ? 3.273 -31.771 -31.596 1.00 90.94 88 ILE A CA 1
ATOM 692 C C . ILE A 1 88 ? 1.934 -31.832 -32.341 1.00 90.94 88 ILE A C 1
ATOM 694 O O . ILE A 1 88 ? 1.015 -32.538 -31.920 1.00 90.94 88 ILE A O 1
ATOM 698 N N . GLN A 1 89 ? 1.841 -31.160 -33.491 1.00 88.94 89 GLN A N 1
ATOM 699 C CA . GLN A 1 89 ? 0.649 -31.178 -34.338 1.00 88.94 89 GLN A CA 1
ATOM 700 C C . GLN A 1 89 ? 0.294 -32.598 -34.788 1.00 88.94 89 GLN A C 1
ATOM 702 O O . GLN A 1 89 ? -0.849 -33.028 -34.646 1.00 88.94 89 GLN A O 1
ATOM 707 N N . THR A 1 90 ? 1.276 -33.342 -35.300 1.00 89.31 90 THR A N 1
ATOM 708 C CA . THR A 1 90 ? 1.072 -34.709 -35.800 1.00 89.31 90 THR A CA 1
ATOM 709 C C . THR A 1 90 ? 0.656 -35.655 -34.674 1.00 89.31 90 THR A C 1
ATOM 711 O O . THR A 1 90 ? -0.215 -36.497 -34.876 1.00 89.31 90 THR A O 1
ATOM 714 N N . PHE A 1 91 ? 1.238 -35.503 -33.481 1.00 89.94 91 PHE A N 1
ATOM 715 C CA . PHE A 1 91 ? 0.939 -36.342 -32.322 1.00 89.94 91 PHE A CA 1
ATOM 716 C C . PHE A 1 91 ? -0.519 -36.199 -31.858 1.00 89.94 91 PHE A C 1
ATOM 718 O O . PHE A 1 91 ? -1.199 -37.202 -31.640 1.00 89.94 91 PHE A O 1
ATOM 725 N N . PHE A 1 92 ? -1.022 -34.966 -31.743 1.00 87.69 92 PHE A N 1
ATOM 726 C CA . PHE A 1 92 ? -2.380 -34.719 -31.248 1.00 87.69 92 PHE A CA 1
ATOM 727 C C . PHE A 1 92 ? -3.454 -34.766 -32.341 1.00 87.69 92 PHE A C 1
ATOM 729 O O . PHE A 1 92 ? -4.544 -35.285 -32.096 1.00 87.69 92 PHE A O 1
ATOM 736 N N . LEU A 1 93 ? -3.177 -34.250 -33.541 1.00 85.56 93 LEU A N 1
ATOM 737 C CA . LEU A 1 93 ? -4.181 -34.092 -34.602 1.00 85.56 93 LEU A CA 1
ATOM 738 C C . LEU A 1 93 ? -4.108 -35.181 -35.688 1.00 85.56 93 LEU A C 1
ATOM 740 O O . LEU A 1 93 ? -5.073 -35.369 -36.429 1.00 85.56 93 LEU A O 1
ATOM 744 N N . GLY A 1 94 ? -2.998 -35.922 -35.779 1.00 76.06 94 GLY A N 1
ATOM 745 C CA . GLY A 1 94 ? -2.754 -36.893 -36.848 1.00 76.06 94 GLY A CA 1
ATOM 746 C C . GLY A 1 94 ? -2.579 -36.251 -38.233 1.00 76.06 94 GLY A C 1
ATOM 747 O O . GLY A 1 94 ? -2.667 -35.038 -38.402 1.00 76.06 94 GLY A O 1
ATOM 748 N N . ASN A 1 95 ? -2.355 -37.075 -39.262 1.00 66.75 95 ASN A N 1
ATOM 749 C CA . ASN A 1 95 ? -2.119 -36.619 -40.646 1.00 66.75 95 ASN A CA 1
ATOM 750 C C . ASN A 1 95 ? -3.407 -36.392 -41.471 1.00 66.75 95 ASN A C 1
ATOM 752 O O . ASN A 1 95 ? -3.355 -36.357 -42.698 1.00 66.75 95 ASN A O 1
ATOM 756 N N . GLY A 1 96 ? -4.552 -36.212 -40.804 1.00 55.34 96 GLY A N 1
ATOM 757 C CA . GLY A 1 96 ? -5.847 -35.946 -41.434 1.00 55.34 96 GLY A CA 1
ATOM 758 C C . GLY A 1 96 ? -6.526 -37.194 -42.011 1.00 55.34 96 GLY A C 1
ATOM 759 O O . GLY A 1 96 ? -5.989 -37.831 -42.913 1.00 55.34 96 GLY A O 1
ATOM 760 N N . LYS A 1 97 ? -7.712 -37.523 -41.466 1.00 51.28 97 LYS A N 1
ATOM 761 C CA . LYS A 1 97 ? -8.861 -38.223 -42.104 1.00 51.28 97 LYS A CA 1
ATOM 762 C C . LYS A 1 97 ? -9.945 -38.662 -41.103 1.00 51.28 97 LYS A C 1
ATOM 764 O O . LYS A 1 97 ? -11.068 -38.900 -41.524 1.00 51.28 97 LYS A O 1
ATOM 769 N N . ASN A 1 98 ? -9.652 -38.696 -39.801 1.00 58.06 98 ASN A N 1
ATOM 770 C CA . ASN A 1 98 ? -10.635 -39.021 -38.758 1.00 58.06 98 ASN A CA 1
ATOM 771 C C . ASN A 1 98 ? -11.071 -37.761 -37.996 1.00 58.06 98 ASN A C 1
ATOM 773 O O . ASN A 1 98 ? -10.273 -36.836 -37.842 1.00 58.06 98 ASN A O 1
ATOM 777 N N . GLN A 1 99 ? -12.314 -37.734 -37.496 1.00 61.75 99 GLN A N 1
ATOM 778 C CA . GLN A 1 99 ? -12.768 -36.699 -36.559 1.00 61.75 99 GLN A CA 1
ATOM 779 C C . GLN A 1 99 ? -11.830 -36.670 -35.345 1.00 61.75 99 GLN A C 1
ATOM 781 O O . GLN A 1 99 ? -11.742 -37.631 -34.581 1.00 61.75 99 GLN A O 1
ATOM 786 N N . VAL A 1 100 ? -11.093 -35.570 -35.192 1.00 75.62 100 VAL A N 1
ATOM 787 C CA . VAL A 1 100 ? -10.232 -35.332 -34.033 1.00 75.62 100 VAL A CA 1
ATOM 788 C C . VAL A 1 100 ? -11.124 -34.906 -32.871 1.00 75.62 100 VAL A C 1
ATOM 790 O O . VAL A 1 100 ? -11.958 -34.017 -33.031 1.00 75.62 100 VAL A O 1
ATOM 793 N N . SER A 1 101 ? -10.969 -35.533 -31.704 1.00 80.62 101 SER A N 1
ATOM 794 C CA . SER A 1 101 ? -11.730 -35.132 -30.519 1.00 80.62 101 SER A CA 1
ATOM 795 C C . SER A 1 101 ? -11.347 -33.716 -30.073 1.00 80.62 101 SER A C 1
ATOM 797 O O . SER A 1 101 ? -10.176 -33.336 -30.136 1.00 80.62 101 SER A O 1
ATOM 799 N N . ASN A 1 102 ? -12.316 -32.952 -29.558 1.00 82.69 102 ASN A N 1
ATOM 800 C CA . ASN A 1 102 ? -12.080 -31.588 -29.063 1.00 82.69 102 ASN A CA 1
ATOM 801 C C . ASN A 1 102 ? -10.954 -31.530 -28.018 1.00 82.69 102 ASN A C 1
ATOM 803 O O . ASN A 1 102 ? -10.106 -30.648 -28.084 1.00 82.69 102 ASN A O 1
ATOM 807 N N . ILE A 1 103 ? -10.868 -32.535 -27.141 1.00 81.88 103 ILE A N 1
ATOM 808 C CA . ILE A 1 103 ? -9.818 -32.648 -26.116 1.00 81.88 103 ILE A CA 1
ATOM 809 C C . ILE A 1 103 ? -8.415 -32.683 -26.746 1.00 81.88 103 ILE A C 1
ATOM 811 O O . ILE A 1 103 ? -7.496 -32.028 -26.265 1.00 81.88 103 ILE A O 1
ATOM 815 N N . LYS A 1 104 ? -8.225 -33.413 -27.855 1.00 84.31 104 LYS A N 1
ATOM 816 C CA . LYS A 1 104 ? -6.925 -33.459 -28.546 1.00 84.31 104 LYS A CA 1
ATOM 817 C C . LYS A 1 104 ? -6.577 -32.123 -29.200 1.00 84.31 104 LYS A C 1
ATOM 819 O O . LYS A 1 104 ? -5.410 -31.740 -29.212 1.00 84.31 104 LYS A O 1
ATOM 824 N N . VAL A 1 105 ? -7.577 -31.407 -29.714 1.00 85.31 105 VAL A N 1
ATOM 825 C CA . VAL A 1 105 ? -7.395 -30.055 -30.265 1.00 85.31 105 VAL A CA 1
ATOM 826 C C . VAL A 1 105 ? -6.991 -29.066 -29.169 1.00 85.31 105 VAL A C 1
ATOM 828 O O . VAL A 1 105 ? -6.102 -28.244 -29.389 1.00 85.31 105 VAL A O 1
ATOM 831 N N . GLU A 1 106 ? -7.596 -29.153 -27.987 1.00 83.69 106 GLU A N 1
ATOM 832 C CA . GLU A 1 106 ? -7.252 -28.312 -26.835 1.00 83.69 106 GLU A CA 1
ATOM 833 C C . GLU A 1 106 ? -5.849 -28.610 -26.301 1.00 83.69 106 GLU A C 1
ATOM 835 O O . GLU A 1 106 ? -5.067 -27.680 -26.109 1.00 83.69 106 GLU A O 1
ATOM 840 N N . LEU A 1 107 ? -5.483 -29.888 -26.159 1.00 84.69 107 LEU A N 1
ATOM 841 C CA . LEU A 1 107 ? -4.136 -30.293 -25.744 1.00 84.69 107 LEU A CA 1
ATOM 842 C C . LEU A 1 107 ? -3.063 -29.839 -26.741 1.00 84.69 107 LEU A C 1
ATOM 844 O O . LEU A 1 107 ? -2.024 -29.329 -26.326 1.00 84.69 107 LEU A O 1
ATOM 848 N N . TYR A 1 108 ? -3.331 -29.956 -28.046 1.00 88.62 108 TYR A N 1
ATOM 849 C CA . TYR A 1 108 ? -2.465 -29.401 -29.088 1.00 88.62 108 TYR A CA 1
ATOM 850 C C . TYR A 1 108 ? -2.255 -27.894 -28.895 1.00 88.62 108 TYR A C 1
ATOM 852 O O . TYR A 1 108 ? -1.118 -27.432 -28.807 1.00 88.62 108 TYR A O 1
ATOM 860 N N . ARG A 1 109 ? -3.351 -27.128 -28.787 1.00 85.88 109 ARG A N 1
ATOM 861 C CA . ARG A 1 109 ? -3.300 -25.667 -28.621 1.00 85.88 109 ARG A CA 1
ATOM 862 C C . ARG A 1 109 ? -2.546 -25.266 -27.361 1.00 85.88 109 ARG A C 1
ATOM 864 O O . ARG A 1 109 ? -1.726 -24.353 -27.420 1.00 85.88 109 ARG A O 1
ATOM 871 N N . TYR A 1 110 ? -2.795 -25.950 -26.248 1.00 87.00 110 TYR A N 1
ATOM 872 C CA . TYR A 1 110 ? -2.113 -25.698 -24.983 1.00 87.00 110 TYR A CA 1
ATOM 873 C C . TYR A 1 110 ? -0.607 -25.961 -25.096 1.00 87.00 110 TYR A C 1
ATOM 875 O O . TYR A 1 110 ? 0.198 -25.101 -24.744 1.00 87.00 110 TYR A O 1
ATOM 883 N N . MET A 1 111 ? -0.210 -27.100 -25.673 1.00 88.75 111 MET A N 1
ATOM 884 C CA . MET A 1 111 ? 1.203 -27.454 -25.834 1.00 88.75 111 MET A CA 1
ATOM 885 C C . MET A 1 111 ? 1.952 -26.518 -26.784 1.00 88.75 111 MET A C 1
ATOM 887 O O . MET A 1 111 ? 3.031 -26.044 -26.429 1.00 88.75 111 MET A O 1
ATOM 891 N N . SER A 1 112 ? 1.378 -26.197 -27.947 1.00 88.44 112 SER A N 1
ATOM 892 C CA . SER A 1 112 ? 1.961 -25.201 -28.857 1.00 88.44 112 SER A CA 1
ATOM 893 C C . SER A 1 112 ? 2.045 -23.819 -28.200 1.00 88.44 112 SER A C 1
ATOM 895 O O . SER A 1 112 ? 3.022 -23.106 -28.404 1.00 88.44 112 SER A O 1
ATOM 897 N N . THR A 1 113 ? 1.080 -23.451 -27.347 1.00 89.12 113 THR A N 1
ATOM 898 C CA . THR A 1 113 ? 1.138 -22.191 -26.585 1.00 89.12 113 THR A CA 1
ATOM 899 C C . THR A 1 113 ? 2.318 -22.182 -25.612 1.00 89.12 113 THR A C 1
ATOM 901 O O . THR A 1 113 ? 3.102 -21.239 -25.630 1.00 89.12 113 THR A O 1
ATOM 904 N N . ILE A 1 114 ? 2.514 -23.237 -24.812 1.00 91.00 114 ILE A N 1
ATOM 905 C CA . ILE A 1 114 ? 3.650 -23.319 -23.873 1.00 91.00 114 ILE A CA 1
ATOM 906 C C . ILE A 1 114 ? 4.986 -23.246 -24.617 1.00 91.00 114 ILE A C 1
ATOM 908 O O . ILE A 1 114 ? 5.896 -22.534 -24.190 1.00 91.00 114 ILE A O 1
ATOM 912 N N . VAL A 1 115 ? 5.120 -23.979 -25.723 1.00 91.12 115 VAL A N 1
ATOM 913 C CA . VAL A 1 115 ? 6.341 -23.981 -26.538 1.00 91.12 115 VAL A CA 1
ATOM 914 C C . VAL A 1 115 ? 6.616 -22.593 -27.101 1.00 91.12 115 VAL A C 1
ATOM 916 O O . VAL A 1 115 ? 7.725 -22.077 -26.946 1.00 91.12 115 VAL A O 1
ATOM 919 N N . LEU A 1 116 ? 5.605 -21.959 -27.694 1.00 89.19 116 LEU A N 1
ATOM 920 C CA . LEU A 1 116 ? 5.745 -20.628 -28.266 1.00 89.19 116 LEU A CA 1
ATOM 921 C C . LEU A 1 116 ? 6.110 -19.592 -27.200 1.00 89.19 116 LEU A C 1
ATOM 923 O O . LEU A 1 116 ? 7.036 -18.817 -27.409 1.00 89.19 116 LEU A O 1
ATOM 927 N N . LEU A 1 117 ? 5.453 -19.612 -26.039 1.00 91.81 117 LEU A N 1
ATOM 928 C CA . LEU A 1 117 ? 5.749 -18.696 -24.934 1.00 91.81 117 LEU A CA 1
ATOM 929 C C . LEU A 1 117 ? 7.138 -18.918 -24.333 1.00 91.81 117 LEU A C 1
ATOM 931 O O . LEU A 1 117 ? 7.778 -17.963 -23.898 1.00 91.81 117 LEU A O 1
ATOM 935 N N . THR A 1 118 ? 7.627 -20.158 -24.345 1.00 91.25 118 THR A N 1
ATOM 936 C CA . THR A 1 118 ? 8.991 -20.480 -23.919 1.00 91.25 118 THR A CA 1
ATOM 937 C C . THR A 1 118 ? 10.005 -19.894 -24.901 1.00 91.25 118 THR A C 1
ATOM 939 O O . THR A 1 118 ? 10.952 -19.241 -24.484 1.00 91.25 118 THR A O 1
ATOM 942 N N . ILE A 1 119 ? 9.786 -20.054 -26.209 1.00 89.44 119 ILE A N 1
ATOM 943 C CA . ILE A 1 119 ? 10.672 -19.511 -27.254 1.00 89.44 119 ILE A CA 1
ATOM 944 C C . ILE A 1 119 ? 10.627 -17.984 -27.302 1.00 89.44 119 ILE A C 1
ATOM 946 O O . ILE A 1 119 ? 11.650 -17.347 -27.523 1.00 89.44 119 ILE A O 1
ATOM 950 N N . GLN A 1 120 ? 9.462 -17.390 -27.049 1.00 87.94 120 GLN A N 1
ATOM 951 C CA . GLN A 1 120 ? 9.300 -15.944 -26.895 1.00 87.94 120 GLN A CA 1
ATOM 952 C C . GLN A 1 120 ? 9.876 -15.414 -25.569 1.00 87.94 120 GLN A C 1
ATOM 954 O O . GLN A 1 120 ? 9.838 -14.211 -25.329 1.00 87.94 120 GLN A O 1
ATOM 959 N N . GLU A 1 121 ? 10.434 -16.286 -24.723 1.00 90.00 121 GLU A N 1
ATOM 960 C CA . GLU A 1 121 ? 11.017 -15.965 -23.416 1.00 90.00 121 GLU A CA 1
ATOM 961 C C . GLU A 1 121 ? 10.017 -15.375 -22.402 1.00 90.00 121 GLU A C 1
ATOM 963 O O . GLU A 1 121 ? 10.416 -14.712 -21.448 1.00 90.00 121 GLU A O 1
ATOM 968 N N . PHE A 1 122 ? 8.717 -15.638 -22.564 1.00 90.94 122 PHE A N 1
ATOM 969 C CA . PHE A 1 122 ? 7.670 -15.317 -21.580 1.00 90.94 122 PHE A CA 1
ATOM 970 C C . PHE A 1 122 ? 7.442 -16.442 -20.564 1.00 90.94 122 PHE A C 1
ATOM 972 O O . PHE A 1 122 ? 6.827 -16.216 -19.524 1.00 90.94 122 PHE A O 1
ATOM 979 N N . LEU A 1 123 ? 7.978 -17.635 -20.830 1.00 91.44 123 LEU A N 1
ATOM 980 C CA . LEU A 1 123 ? 8.077 -18.737 -19.877 1.00 91.44 123 LEU A CA 1
ATOM 981 C C . LEU A 1 123 ? 9.535 -19.187 -19.739 1.00 91.44 123 LEU A C 1
ATOM 983 O O . LEU A 1 123 ? 10.259 -19.232 -20.737 1.00 91.44 123 LEU A O 1
ATOM 987 N N . PRO A 1 124 ? 9.986 -19.557 -18.530 1.00 88.19 124 PRO A N 1
ATOM 988 C CA . PRO A 1 124 ? 11.294 -20.174 -18.366 1.00 88.19 124 PRO A CA 1
ATOM 989 C C . PRO A 1 124 ? 11.298 -21.577 -18.992 1.00 88.19 124 PRO A C 1
ATOM 991 O O . PRO A 1 124 ? 10.310 -22.307 -18.926 1.00 88.19 124 PRO A O 1
ATOM 994 N N . SER A 1 125 ? 12.433 -22.005 -19.549 1.00 86.31 125 SER A N 1
ATOM 995 C CA . SER A 1 125 ? 12.570 -23.339 -20.163 1.00 86.31 125 SER A CA 1
ATOM 996 C C . SER A 1 125 ? 12.275 -24.490 -19.193 1.00 86.31 125 SER A C 1
ATOM 998 O O . SER A 1 125 ? 11.791 -25.547 -19.604 1.00 86.31 125 SER A O 1
ATOM 1000 N N . SER A 1 126 ? 12.507 -24.279 -17.894 1.00 85.12 126 SER A N 1
ATOM 1001 C CA . SER A 1 126 ? 12.155 -25.220 -16.830 1.00 85.12 126 SER A CA 1
ATOM 1002 C C . SER A 1 126 ? 10.648 -25.483 -16.743 1.00 85.12 126 SER A C 1
ATOM 1004 O O . SER A 1 126 ? 10.256 -26.613 -16.451 1.00 85.12 126 SER A O 1
ATOM 1006 N N . PHE A 1 127 ? 9.801 -24.499 -17.061 1.00 87.94 127 PHE A N 1
ATOM 1007 C CA . PHE A 1 127 ? 8.346 -24.639 -17.006 1.00 87.94 127 PHE A CA 1
ATOM 1008 C C . PHE A 1 127 ? 7.833 -25.686 -17.997 1.00 87.94 127 PHE A C 1
ATOM 1010 O O . PHE A 1 127 ? 7.027 -26.537 -17.624 1.00 87.94 127 PHE A O 1
ATOM 1017 N N . LEU A 1 128 ? 8.341 -25.690 -19.236 1.00 87.81 128 LEU A N 1
ATOM 1018 C CA . LEU A 1 128 ? 7.977 -26.700 -20.235 1.00 87.81 128 LEU A CA 1
ATOM 1019 C C . LEU A 1 128 ? 8.315 -28.116 -19.742 1.00 87.81 128 LEU A C 1
ATOM 1021 O O . LEU A 1 128 ? 7.489 -29.019 -19.857 1.00 87.81 128 LEU A O 1
ATOM 1025 N N . ASN A 1 129 ? 9.484 -28.302 -19.126 1.00 84.94 129 ASN A N 1
ATOM 1026 C CA . ASN A 1 129 ? 9.889 -29.598 -18.576 1.00 84.94 129 ASN A CA 1
ATOM 1027 C C . ASN A 1 129 ? 8.976 -30.053 -17.430 1.00 84.94 129 ASN A C 1
ATOM 1029 O O . ASN A 1 129 ? 8.580 -31.219 -17.383 1.00 84.94 129 ASN A O 1
ATOM 1033 N N . ILE A 1 130 ? 8.625 -29.144 -16.516 1.00 86.00 130 ILE A N 1
ATOM 1034 C CA . ILE A 1 130 ? 7.680 -29.420 -15.425 1.00 86.00 130 ILE A CA 1
ATOM 1035 C C . ILE A 1 130 ? 6.313 -29.798 -16.005 1.00 86.00 130 ILE A C 1
ATOM 1037 O O . ILE A 1 130 ? 5.703 -30.779 -15.577 1.00 86.00 130 ILE A O 1
ATOM 1041 N N . LYS A 1 131 ? 5.856 -29.083 -17.038 1.00 86.25 131 LYS A N 1
ATOM 1042 C CA . LYS A 1 131 ? 4.569 -29.360 -17.674 1.00 86.25 131 LYS A CA 1
ATOM 1043 C C . LYS A 1 131 ? 4.517 -30.681 -18.406 1.00 86.25 131 LYS A C 1
ATOM 1045 O O . LYS A 1 131 ? 3.570 -31.431 -18.173 1.00 86.25 131 LYS A O 1
ATOM 1050 N N . LEU A 1 132 ? 5.543 -31.017 -19.178 1.00 86.00 132 LEU A N 1
ATOM 1051 C CA . LEU A 1 132 ? 5.662 -32.326 -19.819 1.00 86.00 132 LEU A CA 1
ATOM 1052 C C . LEU A 1 132 ? 5.596 -33.469 -18.796 1.00 86.00 132 LEU A C 1
ATOM 1054 O O . LEU A 1 132 ? 4.913 -34.460 -19.043 1.00 86.00 132 LEU A O 1
ATOM 1058 N N . LYS A 1 133 ? 6.225 -33.307 -17.623 1.00 84.44 133 LYS A N 1
ATOM 1059 C CA . LYS A 1 133 ? 6.112 -34.273 -16.517 1.00 84.44 133 LYS A CA 1
ATOM 1060 C C . LYS A 1 133 ? 4.694 -34.339 -15.945 1.00 84.44 133 LYS A C 1
ATOM 1062 O O . LYS A 1 133 ? 4.182 -35.432 -15.732 1.00 84.44 133 LYS A O 1
ATOM 1067 N N . SER A 1 134 ? 4.034 -33.197 -15.737 1.00 80.88 134 SER A N 1
ATOM 1068 C CA . SER A 1 134 ? 2.672 -33.162 -15.175 1.00 80.88 134 SER A CA 1
ATOM 1069 C C . SER A 1 134 ? 1.622 -33.836 -16.069 1.00 80.88 134 SER A C 1
ATOM 1071 O O . SER A 1 134 ? 0.641 -34.374 -15.564 1.00 80.88 134 SER A O 1
ATOM 1073 N N . ILE A 1 135 ? 1.847 -33.866 -17.388 1.00 80.38 135 ILE A N 1
ATOM 1074 C CA . ILE A 1 135 ? 0.943 -34.493 -18.364 1.00 80.38 135 ILE A CA 1
ATOM 1075 C C . ILE A 1 135 ? 1.407 -35.883 -18.815 1.00 80.38 135 ILE A C 1
ATOM 1077 O O . ILE A 1 135 ? 0.875 -36.402 -19.792 1.00 80.38 135 ILE A O 1
ATOM 1081 N N . GLN A 1 136 ? 2.365 -36.515 -18.129 1.00 81.88 136 GLN A N 1
ATOM 1082 C CA . GLN A 1 136 ? 2.914 -37.829 -18.509 1.00 81.88 136 GLN A CA 1
ATOM 1083 C C . GLN A 1 136 ? 1.862 -38.948 -18.623 1.00 81.88 136 GLN A C 1
ATOM 1085 O O . GLN A 1 136 ? 2.090 -39.947 -19.290 1.00 81.88 136 GLN A O 1
ATOM 1090 N N . ASN A 1 137 ? 0.693 -38.775 -18.002 1.00 81.56 137 ASN A N 1
ATOM 1091 C CA . ASN A 1 137 ? -0.432 -39.706 -18.121 1.00 81.56 137 ASN A CA 1
ATOM 1092 C C . ASN A 1 137 ? -1.217 -39.529 -19.439 1.00 81.56 137 ASN A C 1
ATOM 1094 O O . ASN A 1 137 ? -2.013 -40.388 -19.806 1.00 81.56 137 ASN A O 1
ATOM 1098 N N . LEU A 1 138 ? -1.017 -38.407 -20.138 1.00 80.44 138 LEU A N 1
ATOM 1099 C CA . LEU A 1 138 ? -1.699 -38.022 -21.379 1.00 80.44 138 LEU A CA 1
ATOM 1100 C C . LEU A 1 138 ? -0.797 -38.131 -22.619 1.00 80.44 138 LEU A C 1
ATOM 1102 O O . LEU A 1 138 ? -1.299 -38.120 -23.743 1.00 80.44 138 LEU A O 1
ATOM 1106 N N . VAL A 1 139 ? 0.523 -38.221 -22.436 1.00 85.81 139 VAL A N 1
ATOM 1107 C CA . VAL A 1 139 ? 1.517 -38.308 -23.516 1.00 85.81 139 VAL A CA 1
ATOM 1108 C C . VAL A 1 139 ? 2.510 -39.433 -23.246 1.00 85.81 139 VAL A C 1
ATOM 1110 O O . VAL A 1 139 ? 2.741 -39.812 -22.106 1.00 85.81 139 VAL A O 1
ATOM 1113 N N . THR A 1 140 ? 3.128 -39.982 -24.290 1.00 88.00 140 THR A N 1
ATOM 1114 C CA . THR A 1 140 ? 4.095 -41.074 -24.122 1.00 88.00 140 THR A CA 1
ATOM 1115 C C . THR A 1 140 ? 5.462 -40.557 -23.663 1.00 88.00 140 THR A C 1
ATOM 1117 O O . THR A 1 140 ? 5.861 -39.437 -23.984 1.00 88.00 140 THR A O 1
ATOM 1120 N N . THR A 1 141 ? 6.251 -41.398 -22.990 1.00 88.81 141 THR A N 1
ATOM 1121 C CA . THR A 1 141 ? 7.646 -41.071 -22.632 1.00 88.81 141 THR A CA 1
ATOM 1122 C C . THR A 1 141 ? 8.483 -40.711 -23.862 1.00 88.81 141 THR A C 1
ATOM 1124 O O . THR A 1 141 ? 9.282 -39.778 -23.821 1.00 88.81 141 THR A O 1
ATOM 1127 N N . ALA A 1 142 ? 8.243 -41.396 -24.987 1.00 90.69 142 ALA A N 1
ATOM 1128 C CA . ALA A 1 142 ? 8.890 -41.106 -26.265 1.00 90.69 142 ALA A CA 1
ATOM 1129 C C . ALA A 1 142 ? 8.566 -39.692 -26.778 1.00 90.69 142 ALA A C 1
ATOM 1131 O O . ALA A 1 142 ? 9.447 -39.018 -27.309 1.00 90.69 142 ALA A O 1
ATOM 1132 N N . PHE A 1 143 ? 7.329 -39.220 -26.583 1.00 91.00 143 PHE A N 1
ATOM 1133 C CA . PHE A 1 143 ? 6.946 -37.851 -26.920 1.00 91.00 143 PHE A CA 1
ATOM 1134 C C . PHE A 1 143 ? 7.735 -36.837 -26.084 1.00 91.00 143 PHE A C 1
ATOM 1136 O O . PHE A 1 143 ? 8.362 -35.943 -26.647 1.00 91.00 143 PHE A O 1
ATOM 1143 N N . ILE A 1 144 ? 7.773 -37.012 -24.758 1.00 90.50 144 ILE A N 1
ATOM 1144 C CA . ILE A 1 144 ? 8.505 -36.118 -23.843 1.00 90.50 144 ILE A CA 1
ATOM 1145 C C . ILE A 1 144 ? 9.993 -36.062 -24.209 1.00 90.50 144 ILE A C 1
ATOM 1147 O O . ILE A 1 144 ? 10.565 -34.977 -24.320 1.00 90.50 144 ILE A O 1
ATOM 1151 N N . GLN A 1 145 ? 10.614 -37.221 -24.445 1.00 91.50 145 GLN A N 1
ATOM 1152 C CA . GLN A 1 145 ? 12.018 -37.302 -24.845 1.00 91.50 145 GLN A CA 1
ATOM 1153 C C . GLN A 1 145 ? 12.274 -36.541 -26.150 1.00 91.50 145 GLN A C 1
ATOM 1155 O O . GLN A 1 145 ? 13.225 -35.765 -26.228 1.00 91.50 145 GLN A O 1
ATOM 1160 N N . LYS A 1 146 ? 11.389 -36.688 -27.143 1.00 93.62 146 LYS A N 1
ATOM 1161 C CA . LYS A 1 146 ? 11.525 -35.998 -28.428 1.00 93.62 146 LYS A CA 1
ATOM 1162 C C . LYS A 1 146 ? 11.421 -34.479 -28.300 1.00 93.62 146 LYS A C 1
ATOM 1164 O O . LYS A 1 146 ? 12.194 -33.765 -28.934 1.00 93.62 146 LYS A O 1
ATOM 1169 N N . ILE A 1 147 ? 10.504 -33.976 -27.472 1.00 93.00 147 ILE A N 1
ATOM 1170 C CA . ILE A 1 147 ? 10.400 -32.534 -27.199 1.00 93.00 147 ILE A CA 1
ATOM 1171 C C . ILE A 1 147 ? 11.671 -32.021 -26.513 1.00 93.00 147 ILE A C 1
ATOM 1173 O O . ILE A 1 147 ? 12.221 -31.000 -26.928 1.00 93.00 147 ILE A O 1
ATOM 1177 N N . ASN A 1 148 ? 12.194 -32.756 -25.529 1.00 90.44 148 ASN A N 1
ATOM 1178 C CA . ASN A 1 148 ? 13.431 -32.385 -24.841 1.00 90.44 148 ASN A CA 1
ATOM 1179 C C . ASN A 1 148 ? 14.644 -32.360 -25.785 1.00 90.44 148 ASN A C 1
ATOM 1181 O O . ASN A 1 148 ? 15.458 -31.445 -25.690 1.00 90.44 148 ASN A O 1
ATOM 1185 N N . GLU A 1 149 ? 14.747 -33.302 -26.729 1.00 92.19 149 GLU A N 1
ATOM 1186 C CA . GLU A 1 149 ? 15.793 -33.303 -27.766 1.00 92.19 149 GLU A CA 1
ATOM 1187 C C . GLU A 1 149 ? 15.752 -32.036 -28.632 1.00 92.19 149 GLU A C 1
ATOM 1189 O O . GLU A 1 149 ? 16.796 -31.446 -28.918 1.00 92.19 149 GLU A O 1
ATOM 1194 N N . TYR A 1 150 ? 14.559 -31.588 -29.041 1.00 93.62 150 TYR A N 1
ATOM 1195 C CA . TYR A 1 150 ? 14.424 -30.337 -29.789 1.00 93.62 150 TYR A CA 1
ATOM 1196 C C . TYR A 1 150 ? 14.799 -29.127 -28.930 1.00 93.62 150 TYR A C 1
ATOM 1198 O O . TYR A 1 150 ? 15.555 -28.264 -29.379 1.00 93.62 150 TYR A O 1
ATOM 1206 N N . MET A 1 151 ? 14.340 -29.083 -27.677 1.00 91.31 151 MET A N 1
ATOM 1207 C CA . MET A 1 151 ? 14.640 -27.981 -26.761 1.00 91.31 151 MET A CA 1
ATOM 1208 C C . MET A 1 151 ? 16.125 -27.886 -26.407 1.00 91.31 151 MET A C 1
ATOM 1210 O O . MET A 1 151 ? 16.640 -26.777 -26.306 1.00 91.31 151 MET A O 1
ATOM 1214 N N . GLN A 1 152 ? 16.852 -29.001 -26.303 1.00 90.38 152 GLN A N 1
ATOM 1215 C CA . GLN A 1 152 ? 18.308 -28.993 -26.093 1.00 90.38 152 GLN A CA 1
ATOM 1216 C C . GLN A 1 152 ? 19.069 -28.264 -27.208 1.00 90.38 152 GLN A C 1
ATOM 1218 O O . GLN A 1 152 ? 20.126 -27.692 -26.953 1.00 90.38 152 GLN A O 1
ATOM 1223 N N . GLN A 1 153 ? 18.530 -28.250 -28.428 1.00 87.75 153 GLN A N 1
ATOM 1224 C CA . GLN A 1 153 ? 19.123 -27.528 -29.556 1.00 87.75 153 GLN A CA 1
ATOM 1225 C C . GLN A 1 153 ? 18.732 -26.044 -29.572 1.00 87.75 153 GLN A C 1
ATOM 1227 O O . GLN A 1 153 ? 19.474 -25.226 -30.106 1.00 87.75 153 GLN A O 1
ATOM 1232 N N . ILE A 1 154 ? 17.580 -25.696 -28.990 1.00 89.56 154 ILE A N 1
ATOM 1233 C CA . ILE A 1 154 ? 17.027 -24.335 -28.997 1.00 89.56 154 ILE A CA 1
ATOM 1234 C C . ILE A 1 154 ? 17.522 -23.522 -27.796 1.00 89.56 154 ILE A C 1
ATOM 1236 O O . ILE A 1 154 ? 17.987 -22.401 -27.973 1.00 89.56 154 ILE A O 1
ATOM 1240 N N . VAL A 1 155 ? 17.446 -24.077 -26.580 1.00 88.12 155 VAL A N 1
ATOM 1241 C CA . VAL A 1 155 ? 17.712 -23.372 -25.309 1.00 88.12 155 VAL A CA 1
ATOM 1242 C C . VAL A 1 155 ? 19.049 -22.618 -25.284 1.00 88.12 155 VAL A C 1
ATOM 1244 O O . VAL A 1 155 ? 19.033 -21.461 -24.867 1.00 88.12 155 VAL A O 1
ATOM 1247 N N . PRO A 1 156 ? 20.183 -23.183 -25.754 1.00 88.06 156 PRO A N 1
ATOM 1248 C CA . PRO A 1 156 ? 21.478 -22.499 -25.685 1.00 88.06 156 PRO A CA 1
ATOM 1249 C C . PRO A 1 156 ? 21.546 -21.180 -26.465 1.00 88.06 156 PRO A C 1
ATOM 1251 O O . PRO A 1 156 ? 22.376 -20.331 -26.160 1.00 88.06 156 PRO A O 1
ATOM 1254 N N . ILE A 1 157 ? 20.689 -21.011 -27.475 1.00 84.94 157 ILE A N 1
ATOM 1255 C CA . ILE A 1 157 ? 20.648 -19.841 -28.365 1.00 84.94 157 ILE A CA 1
ATOM 1256 C C . ILE A 1 157 ? 19.215 -19.320 -28.537 1.00 84.94 157 ILE A C 1
ATOM 1258 O O . ILE A 1 157 ? 18.862 -18.753 -29.571 1.00 84.94 157 ILE A O 1
ATOM 1262 N N . MET A 1 158 ? 18.376 -19.525 -27.517 1.00 85.56 158 MET A N 1
ATOM 1263 C CA . MET A 1 158 ? 16.935 -19.264 -27.567 1.00 85.56 158 MET A CA 1
ATOM 1264 C C . MET A 1 158 ? 16.617 -17.828 -27.979 1.00 85.56 158 MET A C 1
ATOM 1266 O O . MET A 1 158 ? 15.715 -17.612 -28.781 1.00 85.56 158 MET A O 1
ATOM 1270 N N . HIS A 1 159 ? 17.404 -16.867 -27.494 1.00 83.12 159 HIS A N 1
ATOM 1271 C CA . HIS A 1 159 ? 17.237 -15.463 -27.838 1.00 83.12 159 HIS A CA 1
ATOM 1272 C C . HIS A 1 159 ? 17.425 -15.203 -29.341 1.00 83.12 159 HIS A C 1
ATOM 1274 O O . HIS A 1 159 ? 16.568 -14.598 -29.981 1.00 83.12 159 HIS A O 1
ATOM 1280 N N . SER A 1 160 ? 18.497 -15.727 -29.944 1.00 80.31 160 SER A N 1
ATOM 1281 C CA . SER A 1 160 ? 18.720 -15.621 -31.393 1.00 80.31 160 SER A CA 1
ATOM 1282 C C . SER A 1 160 ? 17.602 -16.291 -32.193 1.00 80.31 160 SER A C 1
ATOM 1284 O O . SER A 1 160 ? 17.148 -15.752 -33.203 1.00 80.31 160 SER A O 1
ATOM 1286 N N . VAL A 1 161 ? 17.120 -17.449 -31.724 1.00 83.75 161 VAL A N 1
ATOM 1287 C CA . VAL A 1 161 ? 15.992 -18.164 -32.341 1.00 83.75 161 VAL A CA 1
ATOM 1288 C C . VAL A 1 161 ? 14.714 -17.328 -32.272 1.00 83.75 161 VAL A C 1
ATOM 1290 O O . VAL A 1 161 ? 14.010 -17.230 -33.276 1.00 83.75 161 VAL A O 1
ATOM 1293 N N . ARG A 1 162 ? 14.433 -16.681 -31.134 1.00 85.25 162 ARG A N 1
ATOM 1294 C CA . ARG A 1 162 ? 13.297 -15.765 -30.966 1.00 85.25 162 ARG A CA 1
ATOM 1295 C C . ARG A 1 162 ? 13.331 -14.653 -32.003 1.00 85.25 162 ARG A C 1
ATOM 1297 O O . ARG A 1 162 ? 12.357 -14.480 -32.728 1.00 85.25 162 ARG A O 1
ATOM 1304 N N . VAL A 1 163 ? 14.445 -13.920 -32.082 1.00 79.75 163 VAL A N 1
ATOM 1305 C CA . VAL A 1 163 ? 14.584 -12.780 -33.002 1.00 79.75 163 VAL A CA 1
ATOM 1306 C C . VAL A 1 163 ? 14.387 -13.238 -34.447 1.00 79.75 163 VAL A C 1
ATOM 1308 O O . VAL A 1 163 ? 13.562 -12.671 -35.155 1.00 79.75 163 VAL A O 1
ATOM 1311 N N . ALA A 1 164 ? 15.052 -14.323 -34.854 1.00 77.88 164 ALA A N 1
ATOM 1312 C CA . ALA A 1 164 ? 14.932 -14.850 -36.210 1.00 77.88 164 ALA A CA 1
ATOM 1313 C C . ALA A 1 164 ? 13.504 -15.313 -36.555 1.00 77.88 164 ALA A C 1
ATOM 1315 O O . ALA A 1 164 ? 13.031 -15.074 -37.664 1.00 77.88 164 ALA A O 1
ATOM 1316 N N . LEU A 1 165 ? 12.792 -15.953 -35.620 1.00 79.12 165 LEU A N 1
ATOM 1317 C CA . LEU A 1 165 ? 11.394 -16.338 -35.830 1.00 79.12 165 LEU A CA 1
ATOM 1318 C C . LEU A 1 165 ? 10.480 -15.117 -35.939 1.00 79.12 165 LEU A C 1
ATOM 1320 O O . LEU A 1 165 ? 9.622 -15.089 -36.819 1.00 79.12 165 LEU A O 1
ATOM 1324 N N . CYS A 1 166 ? 10.667 -14.106 -35.091 1.00 76.81 166 CYS A N 1
ATOM 1325 C CA . CYS A 1 166 ? 9.905 -12.864 -35.188 1.00 76.81 166 CYS A CA 1
ATOM 1326 C C . CYS A 1 166 ? 10.139 -12.174 -36.536 1.00 76.81 166 CYS A C 1
ATOM 1328 O O . CYS A 1 166 ? 9.171 -11.748 -37.157 1.00 76.81 166 CYS A O 1
ATOM 1330 N N . ASP A 1 167 ? 11.371 -12.151 -37.044 1.00 71.56 167 ASP A N 1
ATOM 1331 C CA . ASP A 1 167 ? 11.664 -11.592 -38.366 1.00 71.56 167 ASP A CA 1
ATOM 1332 C C . ASP A 1 167 ? 10.959 -12.367 -39.487 1.00 71.56 167 ASP A C 1
ATOM 1334 O O . ASP A 1 167 ? 10.340 -11.749 -40.352 1.00 71.56 167 ASP A O 1
ATOM 1338 N N . ILE A 1 168 ? 10.983 -13.707 -39.451 1.00 72.88 168 ILE A N 1
ATOM 1339 C CA . ILE A 1 168 ? 10.295 -14.565 -40.434 1.00 72.88 168 ILE A CA 1
ATOM 1340 C C . ILE A 1 168 ? 8.783 -14.301 -40.441 1.00 72.88 168 ILE A C 1
ATOM 1342 O O . ILE A 1 168 ? 8.180 -14.202 -41.507 1.00 72.88 168 ILE A O 1
ATOM 1346 N N . TYR A 1 169 ? 8.160 -14.192 -39.265 1.00 71.50 169 TYR A N 1
ATOM 1347 C CA . TYR A 1 169 ? 6.704 -14.083 -39.157 1.00 71.50 169 TYR A CA 1
ATOM 1348 C C . TYR A 1 169 ? 6.168 -12.654 -39.297 1.00 71.50 169 TYR A C 1
ATOM 1350 O O . TYR A 1 169 ? 5.069 -12.490 -39.816 1.00 71.50 169 TYR A O 1
ATOM 1358 N N . LEU A 1 170 ? 6.923 -11.629 -38.887 1.00 67.62 170 LEU A N 1
ATOM 1359 C CA . LEU A 1 170 ? 6.497 -10.224 -38.970 1.00 67.62 170 LEU A CA 1
ATOM 1360 C C . LEU A 1 170 ? 6.745 -9.600 -40.354 1.00 67.62 170 LEU A C 1
ATOM 1362 O O . LEU A 1 170 ? 6.099 -8.611 -40.702 1.00 67.62 170 LEU A O 1
ATOM 1366 N N . THR A 1 171 ? 7.657 -10.157 -41.161 1.00 62.03 171 THR A N 1
ATOM 1367 C CA . THR A 1 171 ? 7.865 -9.715 -42.554 1.00 62.03 171 THR A CA 1
ATOM 1368 C C . THR A 1 171 ? 6.812 -10.262 -43.521 1.00 62.03 171 THR A C 1
ATOM 1370 O O . THR A 1 171 ? 6.525 -9.623 -44.537 1.00 62.03 171 THR A O 1
ATOM 1373 N N . ASP A 1 172 ? 6.173 -11.388 -43.194 1.00 56.69 172 ASP A N 1
ATOM 1374 C CA . ASP A 1 172 ? 5.105 -11.977 -43.999 1.00 56.69 172 ASP A CA 1
ATOM 1375 C C . ASP A 1 172 ? 3.750 -11.302 -43.699 1.00 56.69 172 ASP A C 1
ATOM 1377 O O . ASP A 1 172 ? 3.012 -11.658 -42.779 1.00 56.69 172 ASP A O 1
ATOM 1381 N N . ARG A 1 173 ? 3.405 -10.278 -44.493 1.00 46.19 173 ARG A N 1
ATOM 1382 C CA . ARG A 1 173 ? 2.193 -9.443 -44.329 1.00 46.19 173 ARG A CA 1
ATOM 1383 C C . ARG A 1 173 ? 0.861 -10.194 -44.489 1.00 46.19 173 ARG A C 1
ATOM 1385 O O . ARG A 1 173 ? -0.192 -9.571 -44.369 1.00 46.19 173 ARG A O 1
ATOM 1392 N N . THR A 1 174 ? 0.871 -11.492 -44.792 1.00 43.22 174 THR A N 1
ATOM 1393 C CA . THR A 1 174 ? -0.317 -12.208 -45.283 1.00 43.22 174 THR A CA 1
ATOM 1394 C C . THR A 1 174 ? -1.037 -13.097 -44.271 1.00 43.22 174 THR A C 1
ATOM 1396 O O . THR A 1 174 ? -2.078 -13.652 -44.618 1.00 43.22 174 THR A O 1
ATOM 1399 N N . THR A 1 175 ? -0.589 -13.234 -43.015 1.00 44.31 175 THR A N 1
ATOM 1400 C CA . THR A 1 175 ? -1.233 -14.197 -42.100 1.00 44.31 175 THR A CA 1
ATOM 1401 C C . THR A 1 175 ? -1.693 -13.636 -40.759 1.00 44.31 175 THR A C 1
ATOM 1403 O O . THR A 1 175 ? -1.010 -12.894 -40.057 1.00 44.31 175 THR A O 1
ATOM 1406 N N . SER A 1 176 ? -2.850 -14.143 -40.331 1.00 48.38 176 SER A N 1
ATOM 1407 C CA . SER A 1 176 ? -3.442 -14.080 -38.990 1.00 48.38 176 SER A CA 1
ATOM 1408 C C . SER A 1 176 ? -2.546 -14.627 -37.857 1.00 48.38 176 SER A C 1
ATOM 1410 O O . SER A 1 176 ? -3.041 -14.873 -36.759 1.00 48.38 176 SER A O 1
ATOM 1412 N N . ARG A 1 177 ? -1.255 -14.877 -38.117 1.00 50.66 177 ARG A N 1
ATOM 1413 C CA . ARG A 1 177 ? -0.233 -15.358 -37.175 1.00 50.66 177 ARG A CA 1
ATOM 1414 C C . ARG A 1 177 ? 0.562 -14.223 -36.522 1.00 50.66 177 ARG A C 1
ATOM 1416 O O . ARG A 1 177 ? 1.180 -14.466 -35.491 1.00 50.66 177 ARG A O 1
ATOM 1423 N N . ASN A 1 178 ? 0.454 -12.991 -37.029 1.00 57.12 178 ASN A N 1
ATOM 1424 C CA . ASN A 1 178 ? 1.099 -11.802 -36.448 1.00 57.12 178 ASN A CA 1
ATOM 1425 C C . ASN A 1 178 ? 0.718 -11.518 -34.984 1.00 57.12 178 ASN A C 1
ATOM 1427 O O . ASN A 1 178 ? 1.462 -10.860 -34.271 1.00 57.12 178 ASN A O 1
ATOM 1431 N N . LYS A 1 179 ? -0.408 -12.054 -34.503 1.00 64.94 179 LYS A N 1
ATOM 1432 C CA . LYS A 1 179 ? -0.880 -11.859 -33.124 1.00 64.94 179 LYS A CA 1
ATOM 1433 C C . LYS A 1 179 ? -0.115 -12.646 -32.053 1.00 64.94 179 LYS A C 1
ATOM 1435 O O . LYS A 1 179 ? -0.249 -12.319 -30.884 1.00 64.94 179 LYS A O 1
ATOM 1440 N N . PHE A 1 180 ? 0.690 -13.646 -32.420 1.00 71.81 180 PHE A N 1
ATOM 1441 C CA . PHE A 1 180 ? 1.421 -14.479 -31.446 1.00 71.81 180 PHE A CA 1
ATOM 1442 C C . PHE A 1 180 ? 2.943 -14.266 -31.456 1.00 71.81 180 PHE A C 1
ATOM 1444 O O . PHE A 1 180 ? 3.651 -14.831 -30.624 1.00 71.81 180 PHE A O 1
ATOM 1451 N N . PHE A 1 181 ? 3.450 -13.450 -32.384 1.00 76.62 181 PHE A N 1
ATOM 1452 C CA . PHE A 1 181 ? 4.857 -13.063 -32.465 1.00 76.62 181 PHE A CA 1
ATOM 1453 C C . PHE A 1 181 ? 4.998 -11.591 -32.086 1.00 76.62 181 PHE A C 1
ATOM 1455 O O . PHE A 1 181 ? 4.187 -10.758 -32.485 1.00 76.62 181 PHE A O 1
ATOM 1462 N N . MET A 1 182 ? 6.009 -11.279 -31.280 1.00 78.50 182 MET A N 1
ATOM 1463 C CA . MET A 1 182 ? 6.232 -9.944 -30.723 1.00 78.50 182 MET A CA 1
ATOM 1464 C C . MET A 1 182 ? 7.490 -9.321 -31.319 1.00 78.50 182 MET A C 1
ATOM 1466 O O . MET A 1 182 ? 8.377 -10.032 -31.793 1.00 78.50 182 MET A O 1
ATOM 1470 N N . LYS A 1 183 ? 7.590 -7.987 -31.295 1.00 72.88 183 LYS A N 1
ATOM 1471 C CA . LYS A 1 183 ? 8.823 -7.308 -31.715 1.00 72.88 183 LYS A CA 1
ATOM 1472 C C . LYS A 1 183 ? 9.997 -7.802 -30.867 1.00 72.88 183 LYS A C 1
ATOM 1474 O O . LYS A 1 183 ? 9.855 -8.011 -29.663 1.00 72.88 183 LYS A O 1
ATOM 1479 N N . SER A 1 184 ? 11.171 -7.929 -31.478 1.00 69.44 184 SER A N 1
ATOM 1480 C CA . SER A 1 184 ? 12.399 -8.363 -30.800 1.00 69.44 184 SER A CA 1
ATOM 1481 C C . SER A 1 184 ? 12.803 -7.460 -29.628 1.00 69.44 184 SER A C 1
ATOM 1483 O O . SER A 1 184 ? 13.451 -7.945 -28.702 1.00 69.44 184 SER A O 1
ATOM 1485 N N . SER A 1 185 ? 12.381 -6.191 -29.634 1.00 68.44 185 SER A N 1
ATOM 1486 C CA . SER A 1 185 ? 12.584 -5.225 -28.548 1.00 68.44 185 SER A CA 1
ATOM 1487 C C . SER A 1 185 ? 11.823 -5.566 -27.263 1.00 68.44 185 SER A C 1
ATOM 1489 O O . SER A 1 185 ? 12.251 -5.161 -26.182 1.00 68.44 185 SER A O 1
ATOM 1491 N N . VAL A 1 186 ? 10.729 -6.330 -27.343 1.00 78.94 186 VAL A N 1
ATOM 1492 C CA . VAL A 1 186 ? 9.943 -6.710 -26.165 1.00 78.94 186 VAL A CA 1
ATOM 1493 C C . VAL A 1 186 ? 10.715 -7.758 -25.362 1.00 78.94 186 VAL A C 1
ATOM 1495 O O . VAL A 1 186 ? 11.124 -8.804 -25.876 1.00 78.94 186 VAL A O 1
ATOM 1498 N N . LYS A 1 187 ? 10.938 -7.477 -24.076 1.00 79.38 187 LYS A N 1
ATOM 1499 C CA . LYS A 1 187 ? 11.572 -8.402 -23.129 1.00 79.38 187 LYS A CA 1
ATOM 1500 C C . LYS A 1 187 ? 10.667 -8.567 -21.915 1.00 79.38 187 LYS A C 1
ATOM 1502 O O . LYS A 1 187 ? 10.345 -7.592 -21.246 1.00 79.38 187 LYS A O 1
ATOM 1507 N N . ALA A 1 188 ? 10.274 -9.806 -21.628 1.00 86.56 188 ALA A N 1
ATOM 1508 C CA . ALA A 1 188 ? 9.445 -10.111 -20.470 1.00 86.56 188 ALA A CA 1
ATOM 1509 C C . ALA A 1 188 ? 10.248 -9.952 -19.170 1.00 86.56 188 ALA A C 1
ATOM 1511 O O . ALA A 1 188 ? 11.276 -10.613 -18.979 1.00 86.56 188 ALA A O 1
ATOM 1512 N N . SER A 1 189 ? 9.762 -9.101 -18.266 1.00 88.25 189 SER A N 1
ATOM 1513 C CA . SER A 1 189 ? 10.307 -8.974 -16.913 1.00 88.25 189 SER A CA 1
ATOM 1514 C C . SER A 1 189 ? 9.994 -10.218 -16.068 1.00 88.25 189 SER A C 1
ATOM 1516 O O . SER A 1 189 ? 9.084 -10.989 -16.385 1.00 88.25 189 SER A O 1
ATOM 1518 N N . THR A 1 190 ? 10.730 -10.425 -14.972 1.00 88.56 190 THR A N 1
ATOM 1519 C CA . THR A 1 190 ? 10.465 -11.520 -14.020 1.00 88.56 190 THR A CA 1
ATOM 1520 C C . THR A 1 190 ? 9.008 -11.509 -13.516 1.00 88.56 190 THR A C 1
ATOM 1522 O O . THR A 1 190 ? 8.352 -12.551 -13.605 1.00 88.56 190 THR A O 1
ATOM 1525 N N . PRO A 1 191 ? 8.427 -10.357 -13.112 1.00 89.75 191 PRO A N 1
ATOM 1526 C CA . PRO A 1 191 ? 7.008 -10.286 -12.767 1.00 89.75 191 PRO A CA 1
ATOM 1527 C C . PRO A 1 191 ? 6.063 -10.622 -13.929 1.00 89.75 191 PRO A C 1
ATOM 1529 O O . PRO A 1 191 ? 5.078 -11.322 -13.717 1.00 89.75 191 PRO A O 1
ATOM 1532 N N . MET A 1 192 ? 6.359 -10.196 -15.166 1.00 90.88 192 MET A N 1
ATOM 1533 C CA . MET A 1 192 ? 5.531 -10.557 -16.329 1.00 90.88 192 MET A CA 1
ATOM 1534 C C . MET A 1 192 ? 5.510 -12.073 -16.554 1.00 90.88 192 MET A C 1
ATOM 1536 O O . MET A 1 192 ? 4.438 -12.639 -16.754 1.00 90.88 192 MET A O 1
ATOM 1540 N N . LYS A 1 193 ? 6.666 -12.745 -16.456 1.00 91.56 193 LYS A N 1
ATOM 1541 C CA . LYS A 1 193 ? 6.766 -14.214 -16.569 1.00 91.56 193 LYS A CA 1
ATOM 1542 C C . LYS A 1 193 ? 5.930 -14.922 -15.500 1.00 91.56 193 LYS A C 1
ATOM 1544 O O . LYS A 1 193 ? 5.236 -15.887 -15.810 1.00 91.56 193 LYS A O 1
ATOM 1549 N N . LEU A 1 194 ? 5.938 -14.406 -14.268 1.00 91.94 194 LEU A N 1
ATOM 1550 C CA . LEU A 1 194 ? 5.119 -14.925 -13.169 1.00 91.94 194 LEU A CA 1
ATOM 1551 C C . LEU A 1 194 ? 3.615 -14.829 -13.481 1.00 91.94 194 LEU A C 1
ATOM 1553 O O . LEU A 1 194 ? 2.881 -15.787 -13.244 1.00 91.94 194 LEU A O 1
ATOM 1557 N N . ILE A 1 195 ? 3.153 -13.712 -14.058 1.00 93.00 195 ILE A N 1
ATOM 1558 C CA . ILE A 1 195 ? 1.746 -13.553 -14.466 1.00 93.00 195 ILE A CA 1
ATOM 1559 C C . ILE A 1 195 ? 1.381 -14.505 -15.609 1.00 93.00 195 ILE A C 1
ATOM 1561 O O . ILE A 1 195 ? 0.321 -15.123 -15.555 1.00 93.00 195 ILE A O 1
ATOM 1565 N N . VAL A 1 196 ? 2.246 -14.681 -16.613 1.00 93.12 196 VAL A N 1
ATOM 1566 C CA . VAL A 1 196 ? 2.005 -15.656 -17.696 1.00 93.12 196 VAL A CA 1
ATOM 1567 C C . VAL A 1 196 ? 1.897 -17.076 -17.134 1.00 93.12 196 VAL A C 1
ATOM 1569 O O . VAL A 1 196 ? 0.995 -17.828 -17.502 1.00 93.12 196 VAL A O 1
ATOM 1572 N N . MET A 1 197 ? 2.767 -17.447 -16.191 1.00 91.88 197 MET A N 1
ATOM 1573 C CA . MET A 1 197 ? 2.675 -18.740 -15.509 1.00 91.88 197 MET A CA 1
ATOM 1574 C C . MET A 1 197 ? 1.355 -18.890 -14.751 1.00 91.88 197 MET A C 1
ATOM 1576 O O . MET A 1 197 ? 0.681 -19.909 -14.910 1.00 91.88 197 MET A O 1
ATOM 1580 N N . ALA A 1 198 ? 0.957 -17.871 -13.987 1.00 92.50 198 ALA A N 1
ATOM 1581 C CA . ALA A 1 198 ? -0.305 -17.864 -13.258 1.00 92.50 198 ALA A CA 1
ATOM 1582 C C . ALA A 1 198 ? -1.516 -17.970 -14.194 1.00 92.50 198 ALA A C 1
ATOM 1584 O O . ALA A 1 198 ? -2.433 -18.729 -13.898 1.00 92.50 198 ALA A O 1
ATOM 1585 N N . HIS A 1 199 ? -1.497 -17.309 -15.355 1.00 92.06 199 HIS A N 1
ATOM 1586 C CA . HIS A 1 199 ? -2.551 -17.443 -16.363 1.00 92.06 199 HIS A CA 1
ATOM 1587 C C . HIS A 1 199 ? -2.714 -18.895 -16.838 1.00 92.06 199 HIS A C 1
ATOM 1589 O O . HIS A 1 199 ? -3.834 -19.370 -17.020 1.00 92.06 199 HIS A O 1
ATOM 1595 N N . LEU A 1 200 ? -1.604 -19.614 -17.014 1.00 90.31 200 LEU A N 1
ATOM 1596 C CA . LEU A 1 200 ? -1.612 -20.999 -17.488 1.00 90.31 200 LEU A CA 1
ATOM 1597 C C . LEU A 1 200 ? -1.884 -22.040 -16.391 1.00 90.31 200 LEU A C 1
ATOM 1599 O O . LEU A 1 200 ? -2.101 -23.208 -16.728 1.00 90.31 200 LEU A O 1
ATOM 1603 N N . GLN A 1 201 ? -1.775 -21.665 -15.112 1.00 89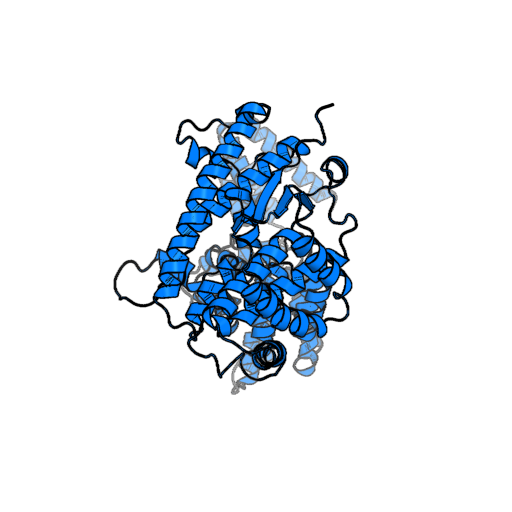.88 201 GLN A N 1
ATOM 1604 C CA . GLN A 1 201 ? -1.978 -22.556 -13.958 1.00 89.88 201 GLN A CA 1
ATOM 1605 C C . GLN A 1 201 ? -3.339 -22.371 -13.301 1.00 89.88 201 GLN A C 1
ATOM 1607 O O . GLN A 1 201 ? -4.023 -23.347 -12.998 1.00 89.88 201 GLN A O 1
ATOM 1612 N N . LEU A 1 202 ? -3.726 -21.121 -13.067 1.00 89.81 202 LEU A N 1
ATOM 1613 C CA . LEU A 1 202 ? -4.860 -20.787 -12.225 1.00 89.81 202 LEU A CA 1
ATOM 1614 C C . LEU A 1 202 ? -6.112 -20.677 -13.085 1.00 89.81 202 LEU A C 1
ATOM 1616 O O . LEU A 1 202 ? -6.219 -19.817 -13.956 1.00 89.81 202 LEU A O 1
ATOM 1620 N N . THR A 1 203 ? -7.066 -21.561 -12.820 1.00 82.00 203 THR A N 1
ATOM 1621 C CA . THR A 1 203 ? -8.376 -21.568 -13.489 1.00 82.00 203 THR A CA 1
ATOM 1622 C C . THR A 1 203 ? -9.503 -21.162 -12.547 1.00 82.00 203 THR A C 1
ATOM 1624 O O . THR A 1 203 ? -10.551 -20.708 -13.002 1.00 82.00 203 THR A O 1
ATOM 1627 N N . ASP A 1 204 ? -9.283 -21.286 -11.236 1.00 85.88 204 ASP A N 1
ATOM 1628 C CA . ASP A 1 204 ? -10.249 -20.914 -10.215 1.00 85.88 204 ASP A CA 1
ATOM 1629 C C . ASP A 1 204 ? -10.138 -19.432 -9.819 1.00 85.88 204 ASP A C 1
ATOM 1631 O O . ASP A 1 204 ? -9.056 -18.886 -9.585 1.00 85.88 204 ASP A O 1
ATOM 1635 N N . GLN A 1 205 ? -11.293 -18.777 -9.685 1.00 83.06 205 GLN A N 1
ATOM 1636 C CA . GLN A 1 205 ? -11.374 -17.354 -9.365 1.00 83.06 205 GLN A CA 1
ATOM 1637 C C . GLN A 1 205 ? -10.854 -17.047 -7.950 1.00 83.06 205 GLN A C 1
ATOM 1639 O O . GLN A 1 205 ? -10.305 -15.960 -7.725 1.00 83.06 205 GLN A O 1
ATOM 1644 N N . ALA A 1 206 ? -11.009 -17.971 -6.993 1.00 82.00 206 ALA A N 1
ATOM 1645 C CA . ALA A 1 206 ? -10.496 -17.783 -5.639 1.00 82.00 206 ALA A CA 1
ATOM 1646 C C . ALA A 1 206 ? -8.967 -17.920 -5.607 1.00 82.00 206 ALA A C 1
ATOM 1648 O O . ALA A 1 206 ? -8.305 -17.083 -4.990 1.00 82.00 206 ALA A O 1
ATOM 1649 N N . GLN A 1 207 ? -8.397 -18.879 -6.344 1.00 88.38 207 GLN A N 1
ATOM 1650 C CA . GLN A 1 207 ? -6.946 -18.988 -6.541 1.00 88.38 207 GLN A CA 1
ATOM 1651 C C . GLN A 1 207 ? -6.357 -17.737 -7.202 1.00 88.38 207 GLN A C 1
ATOM 1653 O O . GLN A 1 207 ? -5.382 -17.185 -6.693 1.00 88.38 207 GLN A O 1
ATOM 1658 N N . ILE A 1 208 ? -6.982 -17.228 -8.271 1.00 87.50 208 ILE A N 1
ATOM 1659 C CA . ILE A 1 208 ? -6.572 -15.979 -8.938 1.00 87.50 208 ILE A CA 1
ATOM 1660 C C . ILE A 1 208 ? -6.607 -14.800 -7.955 1.00 87.50 208 ILE A C 1
ATOM 1662 O O . ILE A 1 208 ? -5.657 -14.021 -7.872 1.00 87.50 208 ILE A O 1
ATOM 1666 N N . SER A 1 209 ? -7.680 -14.676 -7.170 1.00 82.75 209 SER A N 1
ATOM 1667 C CA . SER A 1 209 ? -7.815 -13.596 -6.183 1.00 82.75 209 SER A CA 1
ATOM 1668 C C . SER A 1 209 ? -6.771 -13.701 -5.066 1.00 82.75 209 SER A C 1
ATOM 1670 O O . SER A 1 209 ? -6.199 -12.691 -4.656 1.00 82.75 209 SER A O 1
ATOM 1672 N N . SER A 1 210 ? -6.496 -14.919 -4.592 1.00 85.12 210 SER A N 1
ATOM 1673 C CA . SER A 1 210 ? -5.477 -15.205 -3.577 1.00 85.12 210 SER A CA 1
ATOM 1674 C C . SER A 1 210 ? -4.073 -14.879 -4.089 1.00 85.12 210 SER A C 1
ATOM 1676 O O . SER A 1 210 ? -3.312 -14.197 -3.404 1.00 85.12 210 SER A O 1
ATOM 1678 N N . PHE A 1 211 ? -3.767 -15.267 -5.329 1.00 93.00 211 PHE A N 1
ATOM 1679 C CA . PHE A 1 211 ? -2.501 -14.980 -6.003 1.00 93.00 211 PHE A CA 1
ATOM 1680 C C . PHE A 1 211 ? -2.255 -13.472 -6.120 1.00 93.00 211 PHE A C 1
ATOM 1682 O O . PHE A 1 211 ? -1.232 -12.961 -5.666 1.00 93.00 211 PHE A O 1
ATOM 1689 N N . VAL A 1 212 ? -3.231 -12.728 -6.646 1.00 89.00 212 VAL A N 1
ATOM 1690 C CA . VAL A 1 212 ? -3.127 -11.271 -6.804 1.00 89.00 212 VAL A CA 1
ATOM 1691 C C . VAL A 1 212 ? -3.024 -10.558 -5.444 1.00 89.00 212 VAL A C 1
ATOM 1693 O O . VAL A 1 212 ? -2.260 -9.600 -5.303 1.00 89.00 212 VAL A O 1
ATOM 1696 N N . LYS A 1 213 ? -3.734 -11.041 -4.414 1.00 83.50 213 LYS A N 1
ATOM 1697 C CA . LYS A 1 213 ? -3.618 -10.537 -3.036 1.00 83.50 213 LYS A CA 1
ATOM 1698 C C . LYS A 1 213 ? -2.226 -10.781 -2.452 1.00 83.50 213 LYS A C 1
ATOM 1700 O O . LYS A 1 213 ? -1.668 -9.869 -1.848 1.00 83.50 213 LYS A O 1
ATOM 1705 N N . CYS A 1 214 ? -1.674 -11.977 -2.644 1.00 84.94 214 CYS A N 1
ATOM 1706 C CA . CYS A 1 214 ? -0.334 -12.339 -2.191 1.00 84.94 214 CYS A CA 1
ATOM 1707 C C . CYS A 1 214 ? 0.718 -11.396 -2.798 1.00 84.94 214 CYS A C 1
ATOM 1709 O O . CYS A 1 214 ? 1.469 -10.764 -2.058 1.00 84.94 214 CYS A O 1
ATOM 1711 N N . LEU A 1 215 ? 0.674 -11.181 -4.119 1.00 88.62 215 LEU A N 1
ATOM 1712 C CA . LEU A 1 215 ? 1.564 -10.240 -4.812 1.00 88.62 215 LEU A CA 1
ATOM 1713 C C . LEU A 1 215 ? 1.404 -8.792 -4.346 1.00 88.62 215 LEU A C 1
ATOM 1715 O O . LEU A 1 215 ? 2.380 -8.051 -4.274 1.00 88.62 215 LEU A O 1
ATOM 1719 N N . SER A 1 216 ? 0.182 -8.369 -4.021 1.00 80.88 216 SER A N 1
ATOM 1720 C CA . SER A 1 216 ? -0.054 -7.029 -3.485 1.00 80.88 216 SER A CA 1
ATOM 1721 C C . SER A 1 216 ? 0.577 -6.863 -2.103 1.00 80.88 216 SER A C 1
ATOM 1723 O O . SER A 1 216 ? 1.332 -5.916 -1.891 1.00 80.88 216 SER A O 1
ATOM 1725 N N . LEU A 1 217 ? 0.337 -7.807 -1.187 1.00 68.75 217 LEU A N 1
ATOM 1726 C CA . LEU A 1 217 ? 0.916 -7.780 0.159 1.00 68.75 217 LEU A CA 1
ATOM 1727 C C . LEU A 1 217 ? 2.446 -7.871 0.130 1.00 68.75 217 LEU A C 1
ATOM 1729 O O . LEU A 1 217 ? 3.103 -7.154 0.882 1.00 68.75 217 LEU A O 1
ATOM 1733 N N . PHE A 1 218 ? 2.999 -8.698 -0.758 1.00 82.38 218 PHE A N 1
ATOM 1734 C CA . PHE A 1 218 ? 4.436 -8.777 -0.998 1.00 82.38 218 PHE A CA 1
ATOM 1735 C C . PHE A 1 218 ? 4.990 -7.468 -1.566 1.00 82.38 218 PHE A C 1
ATOM 1737 O O . PHE A 1 218 ? 5.935 -6.912 -1.022 1.00 82.38 218 PHE A O 1
ATOM 1744 N N . GLY A 1 219 ? 4.349 -6.910 -2.598 1.00 71.56 219 GLY A N 1
ATOM 1745 C CA . GLY A 1 219 ? 4.765 -5.646 -3.201 1.00 71.56 219 GLY A CA 1
ATOM 1746 C C . GLY A 1 219 ? 4.778 -4.481 -2.210 1.00 71.56 219 GLY A C 1
ATOM 1747 O O . GLY A 1 219 ? 5.671 -3.643 -2.270 1.00 71.56 219 GLY A O 1
ATOM 1748 N N . PHE A 1 220 ? 3.824 -4.447 -1.275 1.00 66.94 220 PHE A N 1
ATOM 1749 C CA . PHE A 1 220 ? 3.770 -3.468 -0.184 1.00 66.94 220 PHE A CA 1
ATOM 1750 C C . PHE A 1 220 ? 4.771 -3.728 0.959 1.00 66.94 220 PHE A C 1
ATOM 1752 O O . PHE A 1 220 ? 4.875 -2.898 1.862 1.00 66.94 220 PHE A O 1
ATOM 1759 N N . GLY A 1 221 ? 5.475 -4.863 0.957 1.00 65.88 221 GLY A N 1
ATOM 1760 C CA . GLY A 1 221 ? 6.407 -5.256 2.017 1.00 65.88 221 GLY A CA 1
ATOM 1761 C C . GLY A 1 221 ? 5.739 -5.793 3.289 1.00 65.88 221 GLY A C 1
ATOM 1762 O O . GLY A 1 221 ? 6.368 -5.831 4.344 1.00 65.88 221 GLY A O 1
ATOM 1763 N N . PHE A 1 222 ? 4.463 -6.198 3.230 1.00 55.59 222 PHE A N 1
ATOM 1764 C CA . PHE A 1 222 ? 3.777 -6.851 4.358 1.00 55.59 222 PHE A CA 1
ATOM 1765 C C . PHE A 1 222 ? 4.140 -8.331 4.498 1.00 55.59 222 PHE A C 1
ATOM 1767 O O . PHE A 1 222 ? 4.011 -8.893 5.585 1.00 55.59 222 PHE A O 1
ATOM 1774 N N . LEU A 1 223 ? 4.556 -8.963 3.401 1.00 68.94 223 LEU A N 1
ATOM 1775 C CA . LEU A 1 223 ? 5.079 -10.323 3.380 1.00 68.94 223 LEU A CA 1
ATOM 1776 C C . LEU A 1 223 ? 6.549 -10.277 2.977 1.00 68.94 223 LEU A C 1
ATOM 1778 O O . LEU A 1 223 ? 6.929 -9.504 2.102 1.00 68.94 223 LEU A O 1
ATOM 1782 N N . ASN A 1 224 ? 7.361 -11.122 3.604 1.00 78.62 224 ASN A N 1
ATOM 1783 C CA . ASN A 1 224 ? 8.725 -11.378 3.155 1.00 78.62 224 ASN A CA 1
ATOM 1784 C C . ASN A 1 224 ? 8.738 -12.487 2.085 1.00 78.62 224 ASN A C 1
ATOM 1786 O O . ASN A 1 224 ? 7.709 -13.112 1.799 1.00 78.62 224 ASN A O 1
ATOM 1790 N N . ASP A 1 225 ? 9.907 -12.732 1.499 1.00 82.38 225 ASP A N 1
ATOM 1791 C CA . ASP A 1 225 ? 10.078 -13.677 0.391 1.00 82.38 225 ASP A CA 1
ATOM 1792 C C . ASP A 1 225 ? 9.663 -15.107 0.785 1.00 82.38 225 ASP A C 1
ATOM 1794 O O . ASP A 1 225 ? 8.983 -15.789 0.020 1.00 82.38 225 ASP A O 1
ATOM 1798 N N . GLU A 1 226 ? 9.997 -15.541 2.006 1.00 84.06 226 GLU A N 1
ATOM 1799 C CA . GLU A 1 226 ? 9.700 -16.886 2.518 1.00 84.06 226 GLU A CA 1
ATOM 1800 C C . GLU A 1 226 ? 8.192 -17.122 2.694 1.00 84.06 226 GLU A C 1
ATOM 1802 O O . GLU A 1 226 ? 7.652 -18.122 2.213 1.00 84.06 226 GLU A O 1
ATOM 1807 N N . LEU A 1 227 ? 7.484 -16.179 3.327 1.00 81.50 227 LEU A N 1
ATOM 1808 C CA . LEU A 1 227 ? 6.031 -16.260 3.508 1.00 81.50 227 LEU A CA 1
ATOM 1809 C C . LEU A 1 227 ? 5.290 -16.171 2.172 1.00 81.50 227 LEU A C 1
ATOM 1811 O O . LEU A 1 227 ? 4.283 -16.853 1.980 1.00 81.50 227 LEU A O 1
ATOM 1815 N N . THR A 1 228 ? 5.794 -15.353 1.249 1.00 86.19 228 THR A N 1
ATOM 1816 C CA . THR A 1 228 ? 5.219 -15.204 -0.093 1.00 86.19 228 THR A CA 1
ATOM 1817 C C . THR A 1 228 ? 5.406 -16.478 -0.903 1.00 86.19 228 THR A C 1
ATOM 1819 O O . THR A 1 228 ? 4.437 -16.988 -1.457 1.00 86.19 228 THR A O 1
ATOM 1822 N N . SER A 1 229 ? 6.616 -17.043 -0.905 1.00 88.38 229 SER A N 1
ATOM 1823 C CA . SER A 1 229 ? 6.913 -18.322 -1.553 1.00 88.38 229 SER A CA 1
ATOM 1824 C C . SER A 1 229 ? 6.015 -19.434 -1.013 1.00 88.38 229 SER A C 1
ATOM 1826 O O . SER A 1 229 ? 5.343 -20.111 -1.787 1.00 88.38 229 SER A O 1
ATOM 1828 N N . LYS A 1 230 ? 5.887 -19.555 0.316 1.00 88.25 230 LYS A N 1
ATOM 1829 C CA . LYS A 1 230 ? 5.011 -20.552 0.942 1.00 88.25 230 LYS A CA 1
ATOM 1830 C C . LYS A 1 230 ? 3.544 -20.387 0.533 1.00 88.25 230 LYS A C 1
ATOM 1832 O O . LYS A 1 230 ? 2.912 -21.369 0.155 1.00 88.25 230 LYS A O 1
ATOM 1837 N N . TRP A 1 231 ? 3.012 -19.163 0.571 1.00 89.06 231 TRP A N 1
ATOM 1838 C CA . TRP A 1 231 ? 1.629 -18.892 0.161 1.00 89.06 231 TRP A CA 1
ATOM 1839 C C . TRP A 1 231 ? 1.426 -19.222 -1.323 1.00 89.06 231 TRP A C 1
ATOM 1841 O O . TRP A 1 231 ? 0.470 -19.904 -1.686 1.00 89.06 231 TRP A O 1
ATOM 1851 N N . LEU A 1 232 ? 2.341 -18.802 -2.198 1.00 92.06 232 LEU A N 1
ATOM 1852 C CA . LEU A 1 232 ? 2.258 -19.123 -3.621 1.00 92.06 232 LEU A CA 1
ATOM 1853 C C . LEU A 1 232 ? 2.312 -20.635 -3.870 1.00 92.06 232 LEU A C 1
ATOM 1855 O O . LEU A 1 232 ? 1.522 -21.118 -4.673 1.00 92.06 232 LEU A O 1
ATOM 1859 N N . THR A 1 233 ? 3.140 -21.384 -3.137 1.00 91.06 233 THR A N 1
ATOM 1860 C CA . THR A 1 233 ? 3.194 -22.856 -3.197 1.00 91.06 233 THR A CA 1
ATOM 1861 C C . THR A 1 233 ? 1.882 -23.512 -2.762 1.00 91.06 233 THR A C 1
ATOM 1863 O O . THR A 1 233 ? 1.481 -24.518 -3.345 1.00 91.06 233 THR A O 1
ATOM 1866 N N . GLU A 1 234 ? 1.188 -22.947 -1.768 1.00 91.50 234 GLU A N 1
ATOM 1867 C CA . GLU A 1 234 ? -0.143 -23.412 -1.346 1.00 91.50 234 GLU A CA 1
ATOM 1868 C C . GLU A 1 234 ? -1.220 -23.165 -2.417 1.00 91.50 234 GLU A C 1
ATOM 1870 O O . GLU A 1 234 ? -2.178 -23.932 -2.510 1.00 91.50 234 GLU A O 1
ATOM 1875 N N . ILE A 1 235 ? -1.071 -22.116 -3.238 1.00 90.62 235 ILE A N 1
ATOM 1876 C CA . ILE A 1 235 ? -1.961 -21.850 -4.380 1.00 90.62 235 ILE A CA 1
ATOM 1877 C C . ILE A 1 235 ? -1.636 -22.799 -5.536 1.00 90.62 235 ILE A C 1
ATOM 1879 O O . ILE A 1 235 ? -2.532 -23.469 -6.051 1.00 90.62 235 ILE A O 1
ATOM 1883 N N . ASP A 1 236 ? -0.371 -22.821 -5.953 1.00 91.69 236 ASP A N 1
ATOM 1884 C CA . ASP A 1 236 ? 0.164 -23.703 -6.984 1.00 91.69 236 ASP A CA 1
ATOM 1885 C C . ASP A 1 236 ? 1.687 -23.899 -6.787 1.00 91.69 236 ASP A C 1
ATOM 1887 O O . ASP A 1 236 ? 2.449 -22.925 -6.843 1.00 91.69 236 ASP A O 1
ATOM 1891 N N . PRO A 1 237 ? 2.169 -25.145 -6.617 1.00 89.00 237 PRO A N 1
ATOM 1892 C CA . PRO A 1 237 ? 3.585 -25.419 -6.370 1.00 89.00 237 PRO A CA 1
ATOM 1893 C C . PRO A 1 237 ? 4.534 -24.926 -7.468 1.00 89.00 237 PRO A C 1
ATOM 1895 O O . PRO A 1 237 ? 5.654 -24.527 -7.172 1.00 89.00 237 PRO A O 1
ATOM 1898 N N . ILE A 1 238 ? 4.102 -24.910 -8.735 1.00 88.19 238 ILE A N 1
ATOM 1899 C CA . ILE A 1 238 ? 4.955 -24.489 -9.858 1.00 88.19 238 ILE A CA 1
ATOM 1900 C C . ILE A 1 238 ? 5.180 -22.974 -9.805 1.00 88.19 238 ILE A C 1
ATOM 1902 O O . ILE A 1 238 ? 6.283 -22.498 -10.088 1.00 88.19 238 ILE A O 1
ATOM 1906 N N . ILE A 1 239 ? 4.142 -22.213 -9.448 1.00 91.00 239 ILE A N 1
ATOM 1907 C CA . ILE A 1 239 ? 4.240 -20.763 -9.241 1.00 91.00 239 ILE A CA 1
ATOM 1908 C C . ILE A 1 239 ? 5.150 -20.457 -8.047 1.00 91.00 239 ILE A C 1
ATOM 1910 O O . ILE A 1 239 ? 6.031 -19.604 -8.168 1.00 91.00 239 ILE A O 1
ATOM 1914 N N . GLY A 1 240 ? 4.949 -21.152 -6.923 1.00 87.38 240 GLY A N 1
ATOM 1915 C CA . GLY A 1 240 ? 5.747 -20.976 -5.708 1.00 87.38 240 GLY A CA 1
ATOM 1916 C C . GLY A 1 240 ? 7.231 -21.273 -5.919 1.00 87.38 240 GLY A C 1
ATOM 1917 O O . GLY A 1 240 ? 8.074 -20.436 -5.596 1.00 87.38 240 GLY A O 1
ATOM 1918 N N . ASP A 1 241 ? 7.550 -22.395 -6.570 1.00 86.44 241 ASP A N 1
ATOM 1919 C CA . ASP A 1 241 ? 8.928 -22.761 -6.912 1.00 86.44 241 ASP A CA 1
ATOM 1920 C C . ASP A 1 241 ? 9.581 -21.698 -7.803 1.00 86.44 241 ASP A C 1
ATOM 1922 O O . ASP A 1 241 ? 10.686 -21.236 -7.520 1.00 86.44 241 ASP A O 1
ATOM 1926 N N . PHE A 1 242 ? 8.898 -21.261 -8.868 1.00 87.12 242 PHE A N 1
ATOM 1927 C CA . PHE A 1 242 ? 9.439 -20.223 -9.747 1.00 87.12 242 PHE A CA 1
ATOM 1928 C C . PHE A 1 242 ? 9.699 -18.918 -8.994 1.00 87.12 242 PHE A C 1
ATOM 1930 O O . PHE A 1 242 ? 10.757 -18.313 -9.176 1.00 87.12 242 PHE A O 1
ATOM 1937 N N . PHE A 1 243 ? 8.766 -18.507 -8.133 1.00 86.81 243 PHE A N 1
ATOM 1938 C CA . PHE A 1 243 ? 8.943 -17.329 -7.298 1.00 86.81 243 PHE A CA 1
ATOM 1939 C C . PHE A 1 243 ? 10.165 -17.483 -6.387 1.00 86.81 243 PHE A C 1
ATOM 1941 O O . PHE A 1 243 ? 11.019 -16.606 -6.403 1.00 86.81 243 PHE A O 1
ATOM 1948 N N . GLY A 1 244 ? 10.315 -18.616 -5.692 1.00 79.88 244 GLY A N 1
ATOM 1949 C CA . GLY A 1 244 ? 11.435 -18.901 -4.786 1.00 79.88 244 GLY A CA 1
ATOM 1950 C C . GLY A 1 244 ? 12.828 -18.879 -5.432 1.00 79.88 244 GLY A C 1
ATOM 1951 O O . GLY A 1 244 ? 13.811 -18.614 -4.744 1.00 79.88 244 GLY A O 1
ATOM 1952 N N . PHE A 1 245 ? 12.926 -19.105 -6.746 1.00 76.69 245 PHE A N 1
ATOM 1953 C CA . PHE A 1 245 ? 14.186 -19.046 -7.503 1.00 76.69 245 PHE A CA 1
ATOM 1954 C C . PHE A 1 245 ? 14.429 -17.706 -8.222 1.00 76.69 245 PHE A C 1
ATOM 1956 O O . PHE A 1 245 ? 15.388 -17.591 -8.991 1.00 76.69 245 PHE A O 1
ATOM 1963 N N . CYS A 1 246 ? 13.587 -16.688 -8.013 1.00 74.81 246 CYS A N 1
ATOM 1964 C CA . CYS A 1 246 ? 13.758 -15.385 -8.653 1.00 74.81 246 CYS A CA 1
ATOM 1965 C C . CYS A 1 246 ? 14.963 -14.621 -8.062 1.00 74.81 246 CYS A C 1
ATOM 1967 O O . CYS A 1 246 ? 14.993 -14.358 -6.868 1.00 74.81 246 CYS A O 1
ATOM 1969 N N . PRO A 1 247 ? 15.945 -14.184 -8.869 1.00 56.41 247 PRO A N 1
ATOM 1970 C CA . PRO A 1 247 ? 17.114 -13.454 -8.363 1.00 56.41 247 PRO A CA 1
ATOM 1971 C C . PRO A 1 247 ? 16.823 -11.987 -7.970 1.00 56.41 247 PRO A C 1
ATOM 1973 O O . PRO A 1 247 ? 17.684 -11.327 -7.395 1.00 56.41 247 PRO A O 1
ATOM 1976 N N . ASP A 1 248 ? 15.617 -11.475 -8.256 1.00 57.25 248 ASP A N 1
ATOM 1977 C CA . ASP A 1 248 ? 15.232 -10.056 -8.143 1.00 57.25 248 ASP A CA 1
ATOM 1978 C C . ASP A 1 248 ? 14.455 -9.700 -6.850 1.00 57.25 248 ASP A C 1
ATOM 1980 O O . ASP A 1 248 ? 13.609 -8.804 -6.860 1.00 57.25 248 ASP A O 1
ATOM 1984 N N . PHE A 1 249 ? 14.711 -10.366 -5.717 1.00 58.16 249 PHE A N 1
ATOM 1985 C CA . PHE A 1 249 ? 13.991 -10.080 -4.458 1.00 58.16 249 PHE A CA 1
ATOM 1986 C C . PHE A 1 249 ? 14.301 -8.712 -3.831 1.00 58.16 249 PHE A C 1
ATOM 1988 O O . PHE A 1 249 ? 13.515 -8.201 -3.035 1.00 58.16 249 PHE A O 1
ATOM 1995 N N . ASN A 1 250 ? 15.401 -8.067 -4.230 1.00 53.88 250 ASN A N 1
ATOM 1996 C CA . ASN A 1 250 ? 15.822 -6.774 -3.675 1.00 53.88 250 ASN A CA 1
ATOM 1997 C C . ASN A 1 250 ? 14.857 -5.610 -3.983 1.00 53.88 250 ASN A C 1
ATOM 1999 O O . ASN A 1 250 ? 15.029 -4.520 -3.442 1.00 53.88 250 ASN A O 1
ATOM 2003 N N . ASP A 1 251 ? 13.858 -5.815 -4.847 1.00 69.25 251 ASP A N 1
ATOM 2004 C CA . ASP A 1 251 ? 12.888 -4.794 -5.243 1.00 69.25 251 ASP A CA 1
ATOM 2005 C C . ASP A 1 251 ? 11.465 -5.376 -5.295 1.00 69.25 251 ASP A C 1
ATOM 2007 O O . ASP A 1 251 ? 10.849 -5.518 -6.356 1.00 69.25 251 ASP A O 1
ATOM 2011 N N . GLN A 1 252 ? 10.948 -5.732 -4.111 1.00 76.69 252 GLN A N 1
ATOM 2012 C CA . GLN A 1 252 ? 9.607 -6.306 -3.897 1.00 76.69 252 GLN A CA 1
ATOM 2013 C C . GLN A 1 252 ? 8.506 -5.491 -4.600 1.00 76.69 252 GLN A C 1
ATOM 2015 O O . GLN A 1 252 ? 7.544 -6.040 -5.139 1.00 76.69 252 GLN A O 1
ATOM 2020 N N . TYR A 1 253 ? 8.700 -4.175 -4.696 1.00 78.06 253 TYR A N 1
ATOM 2021 C CA . TYR A 1 253 ? 7.801 -3.225 -5.343 1.00 78.06 253 TYR A CA 1
ATOM 2022 C C . TYR A 1 253 ? 7.462 -3.569 -6.804 1.00 78.06 253 TYR A C 1
ATOM 2024 O O . TYR A 1 253 ? 6.339 -3.320 -7.261 1.00 78.06 253 TYR A O 1
ATOM 2032 N N . LYS A 1 254 ? 8.396 -4.182 -7.544 1.00 82.50 254 LYS A N 1
ATOM 2033 C CA . LYS A 1 254 ? 8.183 -4.609 -8.941 1.00 82.50 254 LYS A CA 1
ATOM 2034 C C . LYS A 1 254 ? 7.101 -5.674 -9.090 1.00 82.50 254 LYS A C 1
ATOM 2036 O O . LYS A 1 254 ? 6.500 -5.771 -10.157 1.00 82.50 254 LYS A O 1
ATOM 2041 N N . PHE A 1 255 ? 6.846 -6.449 -8.040 1.00 87.12 255 PHE A N 1
ATOM 2042 C CA . PHE A 1 255 ? 5.850 -7.517 -8.037 1.00 87.12 255 PHE A CA 1
ATOM 2043 C C . PHE A 1 255 ? 4.442 -7.022 -7.683 1.00 87.12 255 PHE A C 1
ATOM 2045 O O . PHE A 1 255 ? 3.486 -7.793 -7.754 1.00 87.12 255 PHE A O 1
ATOM 2052 N N . HIS A 1 256 ? 4.270 -5.737 -7.346 1.00 86.38 256 HIS A N 1
ATOM 2053 C CA . HIS A 1 256 ? 2.941 -5.204 -7.073 1.00 86.38 256 HIS A CA 1
ATOM 2054 C C . HIS A 1 256 ? 2.064 -5.208 -8.341 1.00 86.38 256 HIS A C 1
ATOM 2056 O O . HIS A 1 256 ? 2.510 -4.702 -9.378 1.00 86.38 256 HIS A O 1
ATOM 2062 N N . PRO A 1 257 ? 0.792 -5.660 -8.276 1.00 85.00 257 PRO A N 1
ATOM 2063 C CA . PRO A 1 257 ? -0.099 -5.757 -9.438 1.00 85.00 257 PRO A CA 1
ATOM 2064 C C . PRO A 1 257 ? -0.173 -4.485 -10.298 1.00 85.00 257 PRO A C 1
ATOM 2066 O O . PRO A 1 257 ? -0.130 -4.562 -11.523 1.00 85.00 257 PRO A O 1
ATOM 2069 N N . SER A 1 258 ? -0.194 -3.299 -9.683 1.00 77.38 258 SER A N 1
ATOM 2070 C CA . SER A 1 258 ? -0.228 -2.032 -10.430 1.00 77.38 258 SER A CA 1
ATOM 2071 C C . SER A 1 258 ? 1.059 -1.722 -11.196 1.00 77.38 258 SER A C 1
ATOM 2073 O O . SER A 1 258 ? 1.006 -1.076 -12.238 1.00 77.38 258 SER A O 1
ATOM 2075 N N . ARG A 1 259 ? 2.220 -2.164 -10.696 1.00 81.94 259 ARG A N 1
ATOM 2076 C CA . ARG A 1 259 ? 3.501 -1.996 -11.392 1.00 81.94 259 ARG A CA 1
ATOM 2077 C C . ARG A 1 259 ? 3.661 -2.996 -12.515 1.00 81.94 259 ARG A C 1
ATOM 2079 O O . ARG A 1 259 ? 4.120 -2.613 -13.583 1.00 81.94 259 ARG A O 1
ATOM 2086 N N . ILE A 1 260 ? 3.206 -4.225 -12.301 1.00 85.25 260 ILE A N 1
ATOM 2087 C CA . ILE A 1 260 ? 3.159 -5.227 -13.362 1.00 85.25 260 ILE A CA 1
ATOM 2088 C C . ILE A 1 260 ? 2.246 -4.749 -14.494 1.00 85.25 260 ILE A C 1
ATOM 2090 O O . ILE A 1 260 ? 2.635 -4.804 -15.656 1.00 85.25 260 ILE A O 1
ATOM 2094 N N . TYR A 1 261 ? 1.070 -4.206 -14.166 1.00 85.38 261 TYR A N 1
ATOM 2095 C CA . TYR A 1 261 ? 0.172 -3.643 -15.170 1.00 85.38 261 TYR A CA 1
ATOM 2096 C C . TYR A 1 261 ? 0.818 -2.495 -15.956 1.00 85.38 261 TYR A C 1
ATOM 2098 O O . TYR A 1 261 ? 0.768 -2.513 -17.182 1.00 85.38 261 TYR A O 1
ATOM 2106 N N . ALA A 1 262 ? 1.467 -1.543 -15.272 1.00 80.31 262 ALA A N 1
ATOM 2107 C CA . ALA A 1 262 ? 2.175 -0.443 -15.930 1.00 80.31 262 ALA A CA 1
ATOM 2108 C C . ALA A 1 262 ? 3.253 -0.956 -16.903 1.00 80.31 262 ALA A C 1
ATOM 2110 O O . ALA A 1 262 ? 3.288 -0.542 -18.060 1.00 80.31 262 ALA A O 1
ATOM 2111 N N . GLN A 1 263 ? 4.056 -1.938 -16.476 1.00 82.94 263 GLN A N 1
ATOM 2112 C CA . GLN A 1 263 ? 5.059 -2.580 -17.334 1.00 82.94 263 GLN A CA 1
ATOM 2113 C C . GLN A 1 263 ? 4.430 -3.228 -18.574 1.00 82.94 263 GLN A C 1
ATOM 2115 O O . GLN A 1 263 ? 4.969 -3.102 -19.670 1.00 82.94 263 GLN A O 1
ATOM 2120 N N . ILE A 1 264 ? 3.282 -3.895 -18.424 1.00 83.94 264 ILE A N 1
ATOM 2121 C CA . ILE A 1 264 ? 2.563 -4.500 -19.552 1.00 83.94 264 ILE A CA 1
ATOM 2122 C C . ILE A 1 264 ? 2.080 -3.413 -20.519 1.00 83.94 264 ILE A C 1
ATOM 2124 O O . ILE A 1 264 ? 2.303 -3.536 -21.722 1.00 83.94 264 ILE A O 1
ATOM 2128 N N . THR A 1 265 ? 1.483 -2.328 -20.024 1.00 79.62 265 THR A N 1
ATOM 2129 C CA . THR A 1 265 ? 1.005 -1.234 -20.886 1.00 79.62 265 THR A CA 1
ATOM 2130 C C . THR A 1 265 ? 2.134 -0.475 -21.585 1.00 79.62 265 THR A C 1
ATOM 2132 O O . THR A 1 265 ? 1.947 0.009 -22.696 1.00 79.62 265 THR A O 1
ATOM 2135 N N . GLU A 1 266 ? 3.316 -0.407 -20.973 1.00 80.44 266 GLU A N 1
ATOM 2136 C CA . GLU A 1 266 ? 4.503 0.248 -21.536 1.00 80.44 266 GLU A CA 1
ATOM 2137 C C . GLU A 1 266 ? 5.281 -0.654 -22.518 1.00 80.44 266 GLU A C 1
ATOM 2139 O O . GLU A 1 266 ? 6.137 -0.171 -23.253 1.00 80.44 266 GLU A O 1
ATOM 2144 N N . SER A 1 267 ? 4.982 -1.959 -22.578 1.00 74.69 267 SER A N 1
ATOM 2145 C CA . SER A 1 267 ? 5.762 -2.958 -23.335 1.00 74.69 267 SER A CA 1
ATOM 2146 C C . SER A 1 267 ? 5.501 -3.019 -24.853 1.00 74.69 267 SER A C 1
ATOM 2148 O O . SER A 1 267 ? 5.933 -3.963 -25.511 1.00 74.69 267 SER A O 1
ATOM 2150 N N . GLU A 1 268 ? 4.809 -2.026 -25.425 1.00 80.25 268 GLU A N 1
ATOM 2151 C CA . GLU A 1 268 ? 4.397 -1.962 -26.845 1.00 80.25 268 GLU A CA 1
ATOM 2152 C C . GLU A 1 268 ? 3.583 -3.176 -27.357 1.00 80.25 268 GLU A C 1
ATOM 2154 O O . GLU A 1 268 ? 3.479 -3.400 -28.568 1.00 80.25 268 GLU A O 1
ATOM 2159 N N . LEU A 1 269 ? 2.999 -3.976 -26.460 1.00 82.69 269 LEU A N 1
ATOM 2160 C CA . LEU A 1 269 ? 2.146 -5.109 -26.818 1.00 82.69 269 LEU A CA 1
ATOM 2161 C C . LEU A 1 269 ? 0.766 -4.640 -27.300 1.00 82.69 269 LEU A C 1
ATOM 2163 O O . LEU A 1 269 ? 0.183 -3.702 -26.762 1.00 82.69 269 LEU A O 1
ATOM 2167 N N . THR A 1 270 ? 0.211 -5.335 -28.292 1.00 83.06 270 THR A N 1
ATOM 2168 C CA . THR A 1 270 ? -1.181 -5.130 -28.732 1.00 83.06 270 THR A CA 1
ATOM 2169 C C . THR A 1 270 ? -2.176 -5.731 -27.734 1.00 83.06 270 THR A C 1
ATOM 2171 O O . THR A 1 270 ? -1.839 -6.666 -27.008 1.00 83.06 270 THR A O 1
ATOM 2174 N N . GLU A 1 271 ? -3.427 -5.257 -27.717 1.00 79.44 271 GLU A N 1
ATOM 2175 C CA . GLU A 1 271 ? -4.462 -5.799 -26.817 1.00 79.44 271 GLU A CA 1
ATOM 2176 C C . GLU A 1 271 ? -4.674 -7.312 -26.992 1.00 79.44 271 GLU A C 1
ATOM 2178 O O . GLU A 1 271 ? -4.779 -8.035 -26.001 1.00 79.44 271 GLU A O 1
ATOM 2183 N N . ASP A 1 272 ? -4.658 -7.807 -28.233 1.00 80.81 272 ASP A N 1
ATOM 2184 C CA . ASP A 1 272 ? -4.763 -9.240 -28.535 1.00 80.81 272 ASP A CA 1
ATOM 2185 C C . ASP A 1 272 ? -3.602 -10.039 -27.920 1.00 80.81 272 ASP A C 1
ATOM 2187 O O . ASP A 1 272 ? -3.811 -11.116 -27.355 1.00 80.81 272 ASP A O 1
ATOM 2191 N N . GLN A 1 273 ? -2.375 -9.509 -27.992 1.00 85.12 273 GLN A N 1
ATOM 2192 C CA . GLN A 1 273 ? -1.197 -10.127 -27.375 1.00 85.12 273 GLN A CA 1
ATOM 2193 C C . GLN A 1 273 ? -1.296 -10.108 -25.849 1.00 85.12 273 GLN A C 1
ATOM 2195 O O . GLN A 1 273 ? -0.988 -11.111 -25.212 1.00 85.12 273 GLN A O 1
ATOM 2200 N N . ILE A 1 274 ? -1.764 -9.005 -25.257 1.00 86.62 274 ILE A N 1
ATOM 2201 C CA . ILE A 1 274 ? -1.958 -8.884 -23.806 1.00 86.62 274 ILE A CA 1
ATOM 2202 C C . ILE A 1 274 ? -2.981 -9.916 -23.319 1.00 86.62 274 ILE A C 1
ATOM 2204 O O . ILE A 1 274 ? -2.721 -10.636 -22.353 1.00 86.62 274 ILE A O 1
ATOM 2208 N N . GLN A 1 275 ? -4.126 -10.030 -23.995 1.00 85.12 275 GLN A N 1
ATOM 2209 C CA . GLN A 1 275 ? -5.153 -11.009 -23.634 1.00 85.12 275 GLN A CA 1
ATOM 2210 C C . GLN A 1 275 ? -4.656 -12.447 -23.788 1.00 85.12 275 GLN A C 1
ATOM 2212 O O . GLN A 1 275 ? -4.961 -13.283 -22.940 1.00 85.12 275 GLN A O 1
ATOM 2217 N N . TRP A 1 276 ? -3.883 -12.730 -24.837 1.00 86.44 276 TRP A N 1
ATOM 2218 C CA . TRP A 1 276 ? -3.305 -14.053 -25.063 1.00 86.44 276 TRP A CA 1
ATOM 2219 C C . TRP A 1 276 ? -2.227 -14.424 -24.033 1.00 86.44 276 TRP A C 1
ATOM 2221 O O . TRP A 1 276 ? -2.194 -15.563 -23.577 1.00 86.44 276 TRP A O 1
ATOM 2231 N N . LEU A 1 277 ? -1.360 -13.481 -23.655 1.00 89.00 277 LEU A N 1
ATOM 2232 C CA . LEU A 1 277 ? -0.247 -13.720 -22.731 1.00 89.00 277 LEU A CA 1
ATOM 2233 C C . LEU A 1 277 ? -0.699 -13.839 -21.279 1.00 89.00 277 LEU A C 1
ATOM 2235 O O . LEU A 1 277 ? -0.262 -14.734 -20.557 1.00 89.00 277 LEU A O 1
ATOM 2239 N N . PHE A 1 278 ? -1.540 -12.907 -20.842 1.00 89.88 278 PHE A N 1
ATOM 2240 C CA . PHE A 1 278 ? -1.841 -12.719 -19.425 1.00 89.88 278 PHE A CA 1
ATOM 2241 C C . PHE A 1 278 ? -3.255 -13.161 -19.054 1.00 89.88 278 PHE A C 1
ATOM 2243 O O . PHE A 1 278 ? -3.557 -13.274 -17.870 1.00 89.88 278 PHE A O 1
ATOM 2250 N N . GLY A 1 279 ? -4.117 -13.426 -20.038 1.00 86.31 279 GLY A N 1
ATOM 2251 C CA . GLY A 1 279 ? -5.481 -13.887 -19.820 1.00 86.31 279 GLY A CA 1
ATOM 2252 C C . GLY A 1 279 ? -6.423 -12.803 -19.306 1.00 86.31 279 GLY A C 1
ATOM 2253 O O . GLY A 1 279 ? -6.112 -12.026 -18.404 1.00 86.31 279 GLY A O 1
ATOM 2254 N N . GLN A 1 280 ? -7.649 -12.783 -19.826 1.00 84.56 280 GLN A N 1
ATOM 2255 C CA . GLN A 1 280 ? -8.632 -11.763 -19.456 1.00 84.56 280 GLN A CA 1
ATOM 2256 C C . GLN A 1 280 ? -8.982 -11.777 -17.958 1.00 84.56 280 GLN A C 1
ATOM 2258 O O . GLN A 1 280 ? -9.124 -10.716 -17.354 1.00 84.56 280 GLN A O 1
ATOM 2263 N N . GLN A 1 281 ? -9.117 -12.958 -17.344 1.00 83.50 281 GLN A N 1
ATOM 2264 C CA . GLN A 1 281 ? -9.511 -13.086 -15.935 1.00 83.50 281 GLN A CA 1
ATOM 2265 C C . GLN A 1 281 ? -8.437 -12.549 -14.983 1.00 83.50 281 GLN A C 1
ATOM 2267 O O . GLN A 1 281 ? -8.742 -11.748 -14.097 1.00 83.50 281 GLN A O 1
ATOM 2272 N N . LEU A 1 282 ? -7.180 -12.942 -15.199 1.00 85.62 282 LEU A N 1
ATOM 2273 C CA . LEU A 1 282 ? -6.054 -12.515 -14.375 1.00 85.62 282 LEU A CA 1
ATOM 2274 C C . LEU A 1 282 ? -5.741 -11.031 -14.601 1.00 85.62 282 LEU A C 1
ATOM 2276 O O . LEU A 1 282 ? -5.563 -10.302 -13.628 1.00 85.62 282 LEU A O 1
ATOM 2280 N N . MET A 1 283 ? -5.798 -10.550 -15.848 1.00 86.56 283 MET A N 1
ATOM 2281 C CA . MET A 1 283 ? -5.687 -9.116 -16.139 1.00 86.56 283 MET A CA 1
ATOM 2282 C C . MET A 1 283 ? -6.795 -8.312 -15.466 1.00 86.56 283 MET A C 1
ATOM 2284 O O . MET A 1 283 ? -6.515 -7.302 -14.830 1.00 86.56 283 MET A O 1
ATOM 2288 N N . THR A 1 284 ? -8.041 -8.789 -15.507 1.00 82.75 284 THR A N 1
ATOM 2289 C CA . THR A 1 284 ? -9.155 -8.139 -14.803 1.00 82.75 284 THR A CA 1
ATOM 2290 C C . THR A 1 284 ? -8.918 -8.104 -13.292 1.00 82.75 284 THR A C 1
ATOM 2292 O O . THR A 1 284 ? -9.212 -7.098 -12.650 1.00 82.75 284 THR A O 1
ATOM 2295 N N . ALA A 1 285 ? -8.383 -9.179 -12.708 1.00 80.81 285 ALA A N 1
ATOM 2296 C CA . ALA A 1 285 ? -8.064 -9.236 -11.284 1.00 80.81 285 ALA A CA 1
ATOM 2297 C C . ALA A 1 285 ? -6.939 -8.258 -10.910 1.00 80.81 285 ALA A C 1
ATOM 2299 O O . ALA A 1 285 ? -7.092 -7.503 -9.955 1.00 80.81 285 ALA A O 1
ATOM 2300 N N . ILE A 1 286 ? -5.862 -8.210 -11.700 1.00 81.00 286 ILE A N 1
ATOM 2301 C CA . ILE A 1 286 ? -4.751 -7.265 -11.532 1.00 81.00 286 ILE A CA 1
ATOM 2302 C C . ILE A 1 286 ? -5.255 -5.824 -11.637 1.00 81.00 286 ILE A C 1
ATOM 2304 O O . ILE A 1 286 ? -4.959 -5.021 -10.760 1.00 81.00 286 ILE A O 1
ATOM 2308 N N . MET A 1 287 ? -6.067 -5.514 -12.652 1.00 70.75 287 MET A N 1
ATOM 2309 C CA . MET A 1 287 ? -6.621 -4.177 -12.903 1.00 70.75 287 MET A CA 1
ATOM 2310 C C . MET A 1 287 ? -7.573 -3.683 -11.811 1.00 70.75 287 MET A C 1
ATOM 2312 O O . MET A 1 287 ? -7.705 -2.478 -11.618 1.00 70.75 287 MET A O 1
ATOM 2316 N N . ARG A 1 288 ? -8.268 -4.597 -11.126 1.00 66.88 288 ARG A N 1
ATOM 2317 C CA . ARG A 1 288 ? -9.193 -4.269 -10.029 1.00 66.88 288 ARG A CA 1
ATOM 2318 C C . ARG A 1 288 ? -8.482 -4.007 -8.707 1.00 66.88 288 ARG A C 1
ATOM 2320 O O . ARG A 1 288 ? -9.139 -3.586 -7.754 1.00 66.88 288 ARG A O 1
ATOM 2327 N N . MET A 1 289 ? -7.182 -4.290 -8.620 1.00 58.47 289 MET A N 1
ATOM 2328 C CA . MET A 1 289 ? -6.436 -4.001 -7.407 1.00 58.47 289 MET A CA 1
ATOM 2329 C C . MET A 1 289 ? -6.201 -2.497 -7.282 1.00 58.47 289 MET A C 1
ATOM 2331 O O . MET A 1 289 ? -5.851 -1.841 -8.270 1.00 58.47 289 MET A O 1
ATOM 2335 N N . PRO A 1 290 ? -6.357 -1.945 -6.069 1.00 49.53 290 PRO A N 1
ATOM 2336 C CA . PRO A 1 290 ? -5.973 -0.570 -5.814 1.00 49.53 290 PRO A CA 1
ATOM 2337 C C . PRO A 1 290 ? -4.493 -0.399 -6.164 1.00 49.53 290 PRO A C 1
ATOM 2339 O O . PRO A 1 290 ? -3.652 -1.234 -5.816 1.00 49.53 290 PRO A O 1
ATOM 2342 N N . SER A 1 291 ? -4.166 0.667 -6.891 1.00 49.44 291 SER A N 1
ATOM 2343 C CA . SER A 1 291 ? -2.772 1.028 -7.111 1.00 49.44 291 SER A CA 1
ATOM 2344 C C . SER A 1 291 ? -2.087 1.304 -5.774 1.00 49.44 291 SER A C 1
ATOM 2346 O O . SER A 1 291 ? -2.729 1.651 -4.782 1.00 49.44 291 SER A O 1
ATOM 2348 N N . MET A 1 292 ? -0.758 1.214 -5.765 1.00 40.50 292 MET A N 1
ATOM 2349 C CA . MET A 1 292 ? 0.074 1.627 -4.627 1.00 40.50 292 MET A CA 1
ATOM 2350 C C . MET A 1 292 ? -0.224 3.053 -4.122 1.00 40.50 292 MET A C 1
ATOM 2352 O O . MET A 1 292 ? 0.127 3.389 -2.994 1.00 40.50 292 MET A O 1
ATOM 2356 N N . HIS A 1 293 ? -0.885 3.882 -4.938 1.00 38.72 293 HIS A N 1
ATOM 2357 C CA . HIS A 1 293 ? -1.260 5.261 -4.634 1.00 38.72 293 HIS A CA 1
ATOM 2358 C C . HIS A 1 293 ? -2.777 5.477 -4.458 1.00 38.72 293 HIS A C 1
ATOM 2360 O O . HIS A 1 293 ? -3.209 6.616 -4.332 1.00 38.72 293 HIS A O 1
ATOM 2366 N N . GLY A 1 294 ? -3.580 4.408 -4.381 1.00 35.78 294 GLY A N 1
ATOM 2367 C CA . GLY A 1 294 ? -4.989 4.472 -3.971 1.00 35.78 294 GLY A CA 1
ATOM 2368 C C . GLY A 1 294 ? -6.026 4.546 -5.094 1.00 35.78 294 GLY A C 1
ATOM 2369 O O . GLY A 1 294 ? -7.198 4.301 -4.820 1.00 35.78 294 GLY A O 1
ATOM 2370 N N . ASP A 1 295 ? -5.631 4.771 -6.348 1.00 34.44 295 ASP A N 1
ATOM 2371 C CA . ASP A 1 295 ? -6.568 4.745 -7.477 1.00 34.44 295 ASP A CA 1
ATOM 2372 C C . ASP A 1 295 ? -6.664 3.358 -8.114 1.00 34.44 295 ASP A C 1
ATOM 2374 O O . ASP A 1 295 ? -5.665 2.653 -8.270 1.00 34.44 295 ASP A O 1
ATOM 2378 N N . ASN A 1 296 ? -7.872 2.962 -8.514 1.00 38.50 296 ASN A N 1
ATOM 2379 C CA . ASN A 1 296 ? -8.100 1.791 -9.358 1.00 38.50 296 ASN A CA 1
ATOM 2380 C C . ASN A 1 296 ? -7.317 1.979 -10.671 1.00 38.50 296 ASN A C 1
ATOM 2382 O O . ASN A 1 296 ? -7.374 3.057 -11.262 1.00 38.50 296 ASN A O 1
ATOM 2386 N N . ILE A 1 297 ? -6.607 0.959 -11.158 1.00 40.72 297 ILE A N 1
ATOM 2387 C CA . ILE A 1 297 ? -5.722 1.058 -12.342 1.00 40.72 297 ILE A CA 1
ATOM 2388 C C . ILE A 1 297 ? -6.465 1.602 -13.581 1.00 40.72 297 ILE A C 1
ATOM 2390 O O . ILE A 1 297 ? -5.896 2.328 -14.397 1.00 40.72 297 ILE A O 1
ATOM 2394 N N . PHE A 1 298 ? -7.772 1.343 -13.670 1.00 36.59 298 PHE A N 1
ATOM 2395 C CA . PHE A 1 298 ? -8.651 1.870 -14.715 1.00 36.59 298 PHE A CA 1
ATOM 2396 C C . PHE A 1 298 ? -8.826 3.402 -14.674 1.00 36.59 298 PHE A C 1
ATOM 2398 O O . PHE A 1 298 ? -9.019 4.011 -15.717 1.00 36.59 298 PHE A O 1
ATOM 2405 N N . ILE A 1 299 ? -8.725 4.049 -13.510 1.00 37.03 299 ILE A N 1
ATOM 2406 C CA . ILE A 1 299 ? -8.844 5.514 -13.361 1.00 37.03 299 ILE A CA 1
ATOM 2407 C C . ILE A 1 299 ? -7.566 6.211 -13.867 1.00 37.03 299 ILE A C 1
ATOM 2409 O O . ILE A 1 299 ? -7.628 7.285 -14.468 1.00 37.03 299 ILE A O 1
ATOM 2413 N N . SER A 1 300 ? -6.411 5.555 -13.720 1.00 33.62 300 SER A N 1
ATOM 2414 C CA . SER A 1 300 ? -5.116 6.060 -14.196 1.00 33.62 300 SER A CA 1
ATOM 2415 C C . SER A 1 300 ? -4.899 5.837 -15.703 1.00 33.62 300 SER A C 1
ATOM 2417 O O . SER A 1 300 ? -4.297 6.672 -16.364 1.00 33.62 300 SER A O 1
ATOM 2419 N N . ALA A 1 301 ? -5.449 4.756 -16.275 1.00 35.38 301 ALA A N 1
ATOM 2420 C CA . ALA A 1 301 ? -5.379 4.486 -17.717 1.00 35.38 301 ALA A CA 1
ATOM 2421 C C . ALA A 1 301 ? -6.523 5.133 -18.530 1.00 35.38 301 ALA A C 1
ATOM 2423 O O . ALA A 1 301 ? -6.324 5.502 -19.680 1.00 35.38 301 ALA A O 1
ATOM 2424 N N . ALA A 1 302 ? -7.721 5.322 -17.958 1.00 33.25 302 ALA A N 1
ATOM 2425 C CA . ALA A 1 302 ? -8.840 5.971 -18.658 1.00 33.25 302 ALA A CA 1
ATOM 2426 C C . ALA A 1 302 ? -8.749 7.511 -18.686 1.00 33.25 302 ALA A C 1
ATOM 2428 O O . ALA A 1 302 ? -9.491 8.158 -19.430 1.00 33.25 302 ALA A O 1
ATOM 2429 N N . SER A 1 303 ? -7.848 8.110 -17.901 1.00 35.06 303 SER A N 1
ATOM 2430 C CA . SER A 1 303 ? -7.634 9.563 -17.837 1.00 35.06 303 SER A CA 1
ATOM 2431 C C . SER A 1 303 ? -6.768 10.120 -18.978 1.00 35.06 303 SER A C 1
ATOM 2433 O O . SER A 1 303 ? -6.743 11.338 -19.168 1.00 35.06 303 SER A O 1
ATOM 2435 N N . SER A 1 304 ? -6.135 9.267 -19.794 1.00 32.38 304 SER A N 1
ATOM 2436 C CA . SER A 1 304 ? -5.362 9.694 -20.970 1.00 32.38 304 SER A CA 1
ATOM 2437 C C . SER A 1 304 ? -6.190 9.812 -22.260 1.00 32.38 304 SER A C 1
ATOM 2439 O O . SER A 1 304 ? -5.836 10.630 -23.105 1.00 32.38 304 SER A O 1
ATOM 2441 N N . GLU A 1 305 ? -7.319 9.099 -22.410 1.00 30.95 305 GLU A N 1
ATOM 2442 C CA . GLU A 1 305 ? -8.005 9.003 -23.720 1.00 30.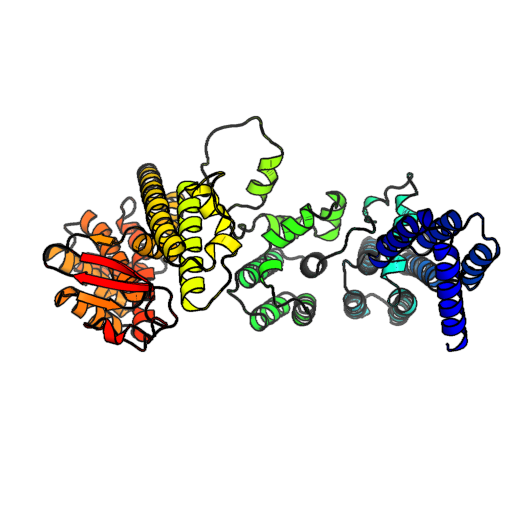95 305 GLU A CA 1
ATOM 2443 C C . GLU A 1 305 ? -9.477 9.446 -23.790 1.00 30.95 305 GLU A C 1
ATOM 2445 O O . GLU A 1 305 ? -10.019 9.552 -24.889 1.00 30.95 305 GLU A O 1
ATOM 2450 N N . ARG A 1 306 ? -10.164 9.776 -22.688 1.00 28.56 306 ARG A N 1
ATOM 2451 C CA . ARG A 1 306 ? -11.592 10.173 -22.758 1.00 28.56 306 ARG A CA 1
ATOM 2452 C C . ARG A 1 306 ? -11.899 11.510 -22.095 1.00 28.56 306 ARG A C 1
ATOM 2454 O O . ARG A 1 306 ? -12.734 11.623 -21.203 1.00 28.56 306 ARG A O 1
ATOM 2461 N N . LYS A 1 307 ? -11.287 12.574 -22.621 1.00 32.25 307 LYS A N 1
ATOM 2462 C CA . LYS A 1 307 ? -11.840 13.933 -22.513 1.00 32.25 307 LYS A CA 1
ATOM 2463 C C . LYS A 1 307 ? -13.022 14.068 -23.471 1.00 32.25 307 LYS A C 1
ATOM 2465 O O . LYS A 1 307 ? -12.840 14.511 -24.596 1.00 32.25 307 LYS A O 1
ATOM 2470 N N . SER A 1 308 ? -14.216 13.668 -23.047 1.00 31.11 308 SER A N 1
ATOM 2471 C CA . SER A 1 308 ? -15.496 14.309 -23.402 1.00 31.11 308 SER A CA 1
ATOM 2472 C C . SER A 1 308 ? -16.663 13.383 -23.045 1.00 31.11 308 SER A C 1
ATOM 2474 O O . SER A 1 308 ? -16.652 12.206 -23.381 1.00 31.11 308 SER A O 1
ATOM 2476 N N . PHE A 1 309 ? -17.669 13.948 -22.369 1.00 28.09 309 PHE A N 1
ATOM 2477 C CA . PHE A 1 309 ? -18.954 13.325 -22.018 1.00 28.09 309 PHE A CA 1
ATOM 2478 C C . PHE A 1 309 ? -18.824 12.118 -21.061 1.00 28.09 309 PHE A C 1
ATOM 2480 O O . PHE A 1 309 ? -18.525 11.002 -21.457 1.00 28.09 309 PHE A O 1
ATOM 2487 N N . THR A 1 310 ? -19.118 12.217 -19.760 1.00 25.94 310 THR A N 1
ATOM 2488 C CA . THR A 1 310 ? -20.490 12.304 -19.223 1.00 25.94 310 THR A CA 1
ATOM 2489 C C . THR A 1 310 ? -20.431 12.440 -17.683 1.00 25.94 310 THR A C 1
ATOM 2491 O O . THR A 1 310 ? -19.735 11.661 -17.051 1.00 25.94 310 THR A O 1
ATOM 2494 N N . LYS A 1 311 ? -21.188 13.401 -17.116 1.00 26.44 311 LYS A N 1
ATOM 2495 C CA . LYS A 1 311 ? -21.828 13.471 -15.767 1.00 26.44 311 LYS A CA 1
ATOM 2496 C C . LYS A 1 311 ? -21.038 13.017 -14.517 1.00 26.44 311 LYS A C 1
ATOM 2498 O O . LYS A 1 311 ? -20.666 11.869 -14.369 1.00 26.44 311 LYS A O 1
ATOM 2503 N N . LYS A 1 312 ? -20.834 13.923 -13.548 1.00 33.22 312 LYS A N 1
ATOM 2504 C CA . LYS A 1 312 ? -21.703 14.119 -12.354 1.00 33.22 312 LYS A CA 1
ATOM 2505 C C . LYS A 1 312 ? -21.965 12.816 -11.571 1.00 33.22 312 LYS A C 1
ATOM 2507 O O . LYS A 1 312 ? -22.714 11.973 -12.045 1.00 33.22 312 LYS A O 1
ATOM 2512 N N . HIS A 1 313 ? -21.448 12.785 -10.337 1.00 31.22 313 HIS A N 1
ATOM 2513 C CA . HIS A 1 313 ? -21.465 11.715 -9.324 1.00 31.22 313 HIS A CA 1
ATOM 2514 C C . HIS A 1 313 ? -20.332 10.689 -9.414 1.00 31.22 313 HIS A C 1
ATOM 2516 O O . HIS A 1 313 ? -20.532 9.588 -9.904 1.00 31.22 313 HIS A O 1
ATOM 2522 N N . LEU A 1 314 ? -19.165 11.062 -8.874 1.00 27.36 314 LEU A N 1
ATOM 2523 C CA . LEU A 1 314 ? -18.361 10.286 -7.911 1.00 27.36 314 LEU A CA 1
ATOM 2524 C C . LEU A 1 314 ? -16.990 10.964 -7.776 1.00 27.36 314 LEU A C 1
ATOM 2526 O O . LEU A 1 314 ? -16.056 10.662 -8.509 1.00 27.36 314 LEU A O 1
ATOM 2530 N N . ASN A 1 315 ? -16.872 11.879 -6.810 1.00 29.20 315 ASN A N 1
ATOM 2531 C CA . ASN A 1 315 ? -15.581 12.340 -6.295 1.00 29.20 315 ASN A CA 1
ATOM 2532 C C . ASN A 1 315 ? -14.962 11.203 -5.456 1.00 29.20 315 ASN A C 1
ATOM 2534 O O . ASN A 1 315 ? -14.913 11.288 -4.221 1.00 29.20 315 ASN A O 1
ATOM 2538 N N . GLN A 1 316 ? -14.546 10.117 -6.114 1.00 33.00 316 GLN A N 1
ATOM 2539 C CA . GLN A 1 316 ? -13.543 9.214 -5.553 1.00 33.00 316 GLN A CA 1
ATOM 2540 C C . GLN A 1 316 ? -12.238 10.008 -5.493 1.00 33.00 316 GLN A C 1
ATOM 2542 O O . GLN A 1 316 ? -11.942 10.783 -6.394 1.00 33.00 316 GLN A O 1
ATOM 2547 N N . ILE A 1 317 ? -11.599 9.962 -4.330 1.00 40.19 317 ILE A N 1
ATOM 2548 C CA . ILE A 1 317 ? -10.661 10.968 -3.835 1.00 40.19 317 ILE A CA 1
ATOM 2549 C C . ILE A 1 317 ? -9.418 10.987 -4.731 1.00 40.19 317 ILE A C 1
ATOM 2551 O O . ILE A 1 317 ? -8.467 10.264 -4.461 1.00 40.19 317 ILE A O 1
ATOM 2555 N N . GLU A 1 318 ? -9.418 11.841 -5.760 1.00 35.78 318 GLU A N 1
ATOM 2556 C CA . GLU A 1 318 ? -8.179 12.345 -6.351 1.00 35.78 318 GLU A CA 1
ATOM 2557 C C . GLU A 1 318 ? -7.256 12.756 -5.195 1.00 35.78 318 GLU A C 1
ATOM 2559 O O . GLU A 1 318 ? -7.737 13.396 -4.243 1.00 35.78 318 GLU A O 1
ATOM 2564 N N . PRO A 1 319 ? -5.960 12.396 -5.222 1.00 46.47 319 PRO A N 1
ATOM 2565 C CA . PRO A 1 319 ? -5.042 12.817 -4.184 1.00 46.47 319 PRO A CA 1
ATOM 2566 C C . PRO A 1 319 ? -5.100 14.339 -4.102 1.00 46.47 319 PRO A C 1
ATOM 2568 O O . PRO A 1 319 ? -4.760 15.059 -5.042 1.00 46.47 319 PRO A O 1
ATOM 2571 N N . SER A 1 320 ? -5.625 14.826 -2.978 1.00 58.19 320 SER A N 1
ATOM 2572 C CA . SER A 1 320 ? -5.844 16.248 -2.773 1.00 58.19 320 SER A CA 1
ATOM 2573 C C . SER A 1 320 ? -4.508 16.951 -2.987 1.00 58.19 320 SER A C 1
ATOM 2575 O O . SER A 1 320 ? -3.527 16.611 -2.328 1.00 58.19 320 SER A O 1
ATOM 2577 N N . ILE A 1 321 ? -4.446 17.915 -3.910 1.00 61.31 321 ILE A N 1
ATOM 2578 C CA . ILE A 1 321 ? -3.232 18.707 -4.164 1.00 61.31 321 ILE A CA 1
ATOM 2579 C C . ILE A 1 321 ? -2.634 19.233 -2.839 1.00 61.31 321 ILE A C 1
ATOM 2581 O O . ILE A 1 321 ? -1.420 19.128 -2.650 1.00 61.31 321 ILE A O 1
ATOM 2585 N N . PRO A 1 322 ? -3.446 19.742 -1.888 1.00 65.38 322 PRO A N 1
ATOM 2586 C CA . PRO A 1 322 ? -3.000 20.030 -0.526 1.00 65.38 322 PRO A CA 1
ATOM 2587 C C . PRO A 1 322 ? -2.351 18.853 0.227 1.00 65.38 322 PRO A C 1
ATOM 2589 O O . PRO A 1 322 ? -1.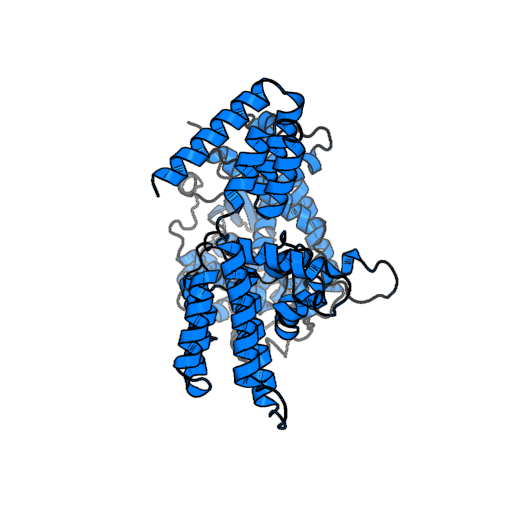322 19.037 0.880 1.00 65.38 322 PRO A O 1
ATOM 2592 N N . ASP A 1 323 ? -2.897 17.639 0.138 1.00 77.19 323 ASP A N 1
ATOM 2593 C CA . ASP A 1 323 ? -2.314 16.476 0.813 1.00 77.19 323 ASP A CA 1
ATOM 2594 C C . ASP A 1 323 ? -0.973 16.068 0.197 1.00 77.19 323 ASP A C 1
ATOM 2596 O O . ASP A 1 323 ? 0.006 15.929 0.935 1.00 77.19 323 ASP A O 1
ATOM 2600 N N . LEU A 1 324 ? -0.896 15.993 -1.137 1.00 73.75 324 LEU A N 1
ATOM 2601 C CA . LEU A 1 324 ? 0.345 15.718 -1.870 1.00 73.75 324 LEU A CA 1
ATOM 2602 C C . LEU A 1 324 ? 1.432 16.725 -1.508 1.00 73.75 324 LEU A C 1
ATOM 2604 O O . LEU A 1 324 ? 2.515 16.333 -1.089 1.00 73.75 324 LEU A O 1
ATOM 2608 N N . LYS A 1 325 ? 1.113 18.025 -1.546 1.00 70.25 325 LYS A N 1
ATOM 2609 C CA . LYS A 1 325 ? 2.041 19.081 -1.118 1.00 70.25 325 LYS A CA 1
ATOM 2610 C C . LYS A 1 325 ? 2.514 18.868 0.317 1.00 70.25 325 LYS A C 1
ATOM 2612 O O . LYS A 1 325 ? 3.701 19.012 0.595 1.00 70.25 325 LYS A O 1
ATOM 2617 N N . SER A 1 326 ? 1.611 18.511 1.234 1.00 81.38 326 SER A N 1
ATOM 2618 C CA . SER A 1 326 ? 1.992 18.252 2.626 1.00 81.38 326 SER A CA 1
ATOM 2619 C C . SER A 1 326 ? 2.960 17.070 2.752 1.00 81.38 326 SER A C 1
ATOM 2621 O O . SER A 1 326 ? 3.898 17.138 3.545 1.00 81.38 326 SER A O 1
ATOM 2623 N N . VAL A 1 327 ? 2.765 16.012 1.957 1.00 82.00 327 VAL A N 1
ATOM 2624 C CA . VAL A 1 327 ? 3.645 14.837 1.905 1.00 82.00 327 VAL A CA 1
ATOM 2625 C C . VAL A 1 327 ? 5.005 15.204 1.318 1.00 82.00 327 VAL A C 1
ATOM 2627 O O . VAL A 1 327 ? 6.016 14.896 1.944 1.00 82.00 327 VAL A O 1
ATOM 2630 N N . THR A 1 328 ? 5.040 15.905 0.183 1.00 77.75 328 THR A N 1
ATOM 2631 C CA . THR A 1 328 ? 6.281 16.307 -0.496 1.00 77.75 328 THR A CA 1
ATOM 2632 C C . THR A 1 328 ? 7.151 17.177 0.412 1.00 77.75 328 THR A C 1
ATOM 2634 O O . THR A 1 328 ? 8.321 16.863 0.628 1.00 77.75 328 THR A O 1
ATOM 2637 N N . PHE A 1 329 ? 6.577 18.204 1.053 1.00 83.56 329 PHE A N 1
ATOM 2638 C CA . PHE A 1 329 ? 7.334 19.051 1.981 1.00 83.56 329 PHE A CA 1
ATOM 2639 C C . PHE A 1 329 ? 7.803 18.295 3.227 1.00 83.56 329 PHE A C 1
ATOM 2641 O O . PHE A 1 329 ? 8.931 18.496 3.675 1.00 83.56 329 PHE A O 1
ATOM 2648 N N . TYR A 1 330 ? 6.974 17.399 3.771 1.00 89.56 330 TYR A N 1
ATOM 2649 C CA . TYR A 1 330 ? 7.372 16.552 4.895 1.00 89.56 330 TYR A CA 1
ATOM 2650 C C . TYR A 1 330 ? 8.529 15.613 4.524 1.00 89.56 330 TYR A C 1
ATOM 2652 O O . TYR A 1 330 ? 9.473 15.454 5.295 1.00 89.56 330 TYR A O 1
ATOM 2660 N N . HIS A 1 331 ? 8.503 15.024 3.329 1.00 88.12 331 HIS A N 1
ATOM 2661 C CA . HIS A 1 331 ? 9.584 14.169 2.851 1.00 88.12 331 HIS A CA 1
ATOM 2662 C C . HIS A 1 331 ? 10.891 14.952 2.678 1.00 88.12 331 HIS A C 1
ATOM 2664 O O . HIS A 1 331 ? 11.935 14.515 3.163 1.00 88.12 331 HIS A O 1
ATOM 2670 N N . SER A 1 332 ? 10.831 16.154 2.096 1.00 85.38 332 SER A N 1
ATOM 2671 C CA . SER A 1 332 ? 12.007 17.023 1.983 1.00 85.38 332 SER A CA 1
ATOM 2672 C C . SER A 1 332 ? 12.577 17.415 3.347 1.00 85.38 332 SER A C 1
ATOM 2674 O O . SER A 1 332 ? 13.793 17.426 3.512 1.00 85.38 332 SER A O 1
ATOM 2676 N N . MET A 1 333 ? 11.729 17.653 4.355 1.00 89.69 333 MET A N 1
ATOM 2677 C CA . MET A 1 333 ? 12.183 17.875 5.735 1.00 89.69 333 MET A CA 1
ATOM 2678 C C . MET A 1 333 ? 12.984 16.684 6.279 1.00 89.69 333 MET A C 1
ATOM 2680 O O . MET A 1 333 ? 14.038 16.890 6.880 1.00 89.69 333 MET A O 1
ATOM 2684 N N . LYS A 1 334 ? 12.525 15.446 6.041 1.00 89.19 334 LYS A N 1
ATOM 2685 C CA . LYS A 1 334 ? 13.249 14.233 6.457 1.00 89.19 334 LYS A CA 1
ATOM 2686 C C . LYS A 1 334 ? 14.603 14.101 5.760 1.00 89.19 334 LYS A C 1
ATOM 2688 O O . LYS A 1 334 ? 15.593 13.803 6.423 1.00 89.19 334 LYS A O 1
ATOM 2693 N N . ILE A 1 335 ? 14.651 14.343 4.447 1.00 87.25 335 ILE A N 1
ATOM 2694 C CA . ILE A 1 335 ? 15.897 14.294 3.667 1.00 87.25 335 ILE A CA 1
ATOM 2695 C C . ILE A 1 335 ? 16.903 15.315 4.205 1.00 87.25 335 ILE A C 1
ATOM 2697 O O . ILE A 1 335 ? 18.052 14.961 4.448 1.00 87.25 335 ILE A O 1
ATOM 2701 N N . ILE A 1 336 ? 16.466 16.550 4.477 1.00 86.94 336 ILE A N 1
ATOM 2702 C CA . ILE A 1 336 ? 17.333 17.600 5.034 1.00 86.94 336 ILE A CA 1
ATOM 2703 C C . ILE A 1 336 ? 17.901 17.184 6.396 1.00 86.94 336 ILE A C 1
ATOM 2705 O O . ILE A 1 336 ? 19.104 17.309 6.616 1.00 86.94 336 ILE A O 1
ATOM 2709 N N . ILE A 1 337 ? 17.067 16.658 7.302 1.00 85.81 337 ILE A N 1
ATOM 2710 C CA . ILE A 1 337 ? 17.530 16.177 8.614 1.00 85.81 337 ILE A CA 1
ATOM 2711 C C . ILE A 1 337 ? 18.568 15.062 8.444 1.00 85.81 337 ILE A C 1
ATOM 2713 O O . ILE A 1 337 ? 19.620 15.101 9.079 1.00 85.81 337 ILE A O 1
ATOM 2717 N N . ASN A 1 338 ? 18.299 14.079 7.583 1.00 86.62 338 ASN A N 1
ATOM 2718 C CA . ASN A 1 338 ? 19.203 12.949 7.370 1.00 86.62 338 ASN A CA 1
ATOM 2719 C C . ASN A 1 338 ? 20.513 13.369 6.694 1.00 86.62 338 ASN A C 1
ATOM 2721 O O . ASN A 1 338 ? 21.571 12.861 7.062 1.00 86.62 338 ASN A O 1
ATOM 2725 N N . HIS A 1 339 ? 20.467 14.335 5.778 1.00 87.62 339 HIS A N 1
ATOM 2726 C CA . HIS A 1 339 ? 21.662 14.936 5.196 1.00 87.62 339 HIS A CA 1
ATOM 2727 C C . HIS A 1 339 ? 22.515 15.625 6.265 1.00 87.62 339 HIS A C 1
ATOM 2729 O O . HIS A 1 339 ? 23.694 15.312 6.400 1.00 87.62 339 HIS A O 1
ATOM 2735 N N . ILE A 1 340 ? 21.912 16.487 7.093 1.00 85.19 340 ILE A N 1
ATOM 2736 C CA . ILE A 1 340 ? 22.635 17.204 8.156 1.00 85.19 340 ILE A CA 1
ATOM 2737 C C . ILE A 1 340 ? 23.214 16.232 9.199 1.00 85.19 340 ILE A C 1
ATOM 2739 O O . ILE A 1 340 ? 24.317 16.450 9.692 1.00 85.19 340 ILE A O 1
ATOM 2743 N N . ARG A 1 341 ? 22.493 15.154 9.541 1.00 79.88 341 ARG A N 1
ATOM 2744 C CA . ARG A 1 341 ? 22.921 14.186 10.567 1.00 79.88 341 ARG A CA 1
ATOM 2745 C C . ARG A 1 341 ? 23.950 13.173 10.072 1.00 79.88 341 ARG A C 1
ATOM 2747 O O . ARG A 1 341 ? 24.862 12.837 10.819 1.00 79.88 341 ARG A O 1
ATOM 2754 N N . LYS A 1 342 ? 23.741 12.614 8.877 1.00 82.50 342 LYS A N 1
ATOM 2755 C CA . LYS A 1 342 ? 24.427 11.402 8.390 1.00 82.50 342 LYS A CA 1
ATOM 2756 C C . LYS A 1 342 ? 25.152 11.609 7.056 1.00 82.50 342 LYS A C 1
ATOM 2758 O O . LYS A 1 342 ? 25.711 10.654 6.530 1.00 82.50 342 LYS A O 1
ATOM 2763 N N . GLY A 1 343 ? 25.109 12.810 6.476 1.00 82.44 343 GLY A N 1
ATOM 2764 C CA . GLY A 1 343 ? 25.658 13.073 5.142 1.00 82.44 343 GLY A CA 1
ATOM 2765 C C . GLY A 1 343 ? 24.919 12.334 4.020 1.00 82.44 343 GLY A C 1
ATOM 2766 O O . GLY A 1 343 ? 25.489 12.109 2.958 1.00 82.44 343 GLY A O 1
ATOM 2767 N N . SER A 1 344 ? 23.670 11.906 4.249 1.00 86.56 344 SER A N 1
ATOM 2768 C CA . SER A 1 344 ? 22.841 11.259 3.218 1.00 86.56 344 SER A CA 1
ATOM 2769 C C . SER A 1 344 ? 22.588 12.203 2.036 1.00 86.56 344 SER A C 1
ATOM 2771 O O . SER A 1 344 ? 22.500 13.405 2.259 1.00 86.56 344 SER A O 1
ATOM 2773 N N . PRO A 1 345 ? 22.425 11.717 0.796 1.00 88.19 345 PRO A N 1
ATOM 2774 C CA . PRO A 1 345 ? 22.226 12.594 -0.359 1.00 88.19 345 PRO A CA 1
ATOM 2775 C C . PRO A 1 345 ? 20.946 13.437 -0.238 1.00 88.19 345 PRO A C 1
ATOM 2777 O O . PRO A 1 345 ? 19.946 12.993 0.326 1.00 88.19 345 PRO A O 1
ATOM 2780 N N . LEU A 1 346 ? 20.970 14.646 -0.811 1.00 85.88 346 LEU A N 1
ATOM 2781 C CA . LEU A 1 346 ? 19.813 15.555 -0.884 1.00 85.88 346 LEU A CA 1
ATOM 2782 C C . LEU A 1 346 ? 18.824 15.200 -2.013 1.00 85.88 346 LEU A C 1
ATOM 2784 O O . LEU A 1 346 ? 17.918 15.982 -2.299 1.00 85.88 346 LEU A O 1
ATOM 2788 N N . THR A 1 347 ? 18.986 14.051 -2.671 1.00 85.88 347 THR A N 1
ATOM 2789 C CA . THR A 1 347 ? 18.124 13.627 -3.780 1.00 85.88 347 THR A CA 1
ATOM 2790 C C . THR A 1 347 ? 16.674 13.468 -3.320 1.00 85.88 347 THR A C 1
ATOM 2792 O O . THR A 1 347 ? 16.393 12.849 -2.293 1.00 85.88 347 THR A O 1
ATOM 2795 N N . GLY A 1 348 ? 15.737 14.044 -4.077 1.00 78.31 348 GLY A N 1
ATOM 2796 C CA . GLY A 1 348 ? 14.302 14.037 -3.773 1.00 78.31 348 GLY A CA 1
ATOM 2797 C C . GLY A 1 348 ? 13.752 15.329 -3.148 1.00 78.31 348 GLY A C 1
ATOM 2798 O O . GLY A 1 348 ? 12.563 15.382 -2.828 1.00 78.31 348 GLY A O 1
ATOM 2799 N N . ILE A 1 349 ? 14.562 16.382 -2.960 1.00 83.19 349 ILE A N 1
ATOM 2800 C CA . ILE A 1 349 ? 14.077 17.703 -2.492 1.00 83.19 349 ILE A CA 1
ATOM 2801 C C . ILE A 1 349 ? 13.836 18.714 -3.620 1.00 83.19 349 ILE A C 1
ATOM 2803 O O . ILE A 1 349 ? 13.326 19.805 -3.359 1.00 83.19 349 ILE A O 1
ATOM 2807 N N . GLU A 1 350 ? 14.203 18.381 -4.856 1.00 84.75 350 GLU A N 1
ATOM 2808 C CA . GLU A 1 350 ? 14.219 19.275 -6.016 1.00 84.75 350 GLU A CA 1
ATOM 2809 C C . GLU A 1 350 ? 12.831 19.858 -6.295 1.00 84.75 350 GLU A C 1
ATOM 2811 O O . GLU A 1 350 ? 12.696 21.050 -6.573 1.00 84.75 350 GLU A O 1
ATOM 2816 N N . GLU A 1 351 ? 11.786 19.039 -6.156 1.00 75.31 351 GLU A N 1
ATOM 2817 C CA . GLU A 1 351 ? 10.401 19.469 -6.350 1.00 75.31 351 GLU A CA 1
ATOM 2818 C C . GLU A 1 351 ? 9.980 20.511 -5.304 1.00 75.31 351 GLU A C 1
ATOM 2820 O O . GLU A 1 351 ? 9.471 21.573 -5.663 1.00 75.31 351 GLU A O 1
ATOM 2825 N N . SER A 1 352 ? 10.264 20.269 -4.019 1.00 78.25 352 SER A N 1
ATOM 2826 C CA . SER A 1 352 ? 10.005 21.233 -2.938 1.00 78.25 352 SER A CA 1
ATOM 2827 C C . SER A 1 352 ? 10.820 22.515 -3.103 1.00 78.25 352 SER A C 1
ATOM 2829 O O . SER A 1 352 ? 10.330 23.614 -2.826 1.00 78.25 352 SER A O 1
ATOM 2831 N N . LEU A 1 353 ? 12.064 22.390 -3.567 1.00 77.62 353 LEU A N 1
ATOM 2832 C CA . LEU A 1 353 ? 12.970 23.514 -3.770 1.00 77.62 353 LEU A CA 1
ATOM 2833 C C . LEU A 1 353 ? 12.459 24.412 -4.898 1.00 77.62 353 LEU A C 1
ATOM 2835 O O . LEU A 1 353 ? 12.310 25.623 -4.714 1.00 77.62 353 LEU A O 1
ATOM 2839 N N . LYS A 1 354 ? 12.080 23.810 -6.027 1.00 78.81 354 LYS A N 1
ATOM 2840 C CA . LYS A 1 354 ? 11.449 24.505 -7.150 1.00 78.81 354 LYS A CA 1
ATOM 2841 C C . LYS A 1 354 ? 10.083 25.079 -6.772 1.00 78.81 354 LYS A C 1
ATOM 2843 O O . LYS A 1 354 ? 9.765 26.189 -7.185 1.00 78.81 354 LYS A O 1
ATOM 2848 N N . ALA A 1 355 ? 9.293 24.389 -5.951 1.00 72.00 355 ALA A N 1
ATOM 2849 C CA . ALA A 1 355 ? 8.000 24.893 -5.488 1.00 72.00 355 ALA A CA 1
ATOM 2850 C C . ALA A 1 355 ? 8.128 26.149 -4.604 1.00 72.00 355 ALA A C 1
ATOM 2852 O O . ALA A 1 355 ? 7.251 27.010 -4.636 1.00 72.00 355 ALA A O 1
ATOM 2853 N N . ILE A 1 356 ? 9.209 26.267 -3.824 1.00 76.00 356 ILE A N 1
ATOM 2854 C CA . ILE A 1 356 ? 9.433 27.394 -2.904 1.00 76.00 356 ILE A CA 1
ATOM 2855 C C . ILE A 1 356 ? 10.177 28.559 -3.572 1.00 76.00 356 ILE A C 1
ATOM 2857 O O . ILE A 1 356 ? 9.869 29.717 -3.286 1.00 76.00 356 ILE A O 1
ATOM 2861 N N . TYR A 1 357 ? 11.165 28.274 -4.422 1.00 75.31 357 TYR A N 1
ATOM 2862 C CA . TYR A 1 357 ? 12.064 29.284 -5.001 1.00 75.31 357 TYR A CA 1
ATOM 2863 C C . TYR A 1 357 ? 11.864 29.505 -6.509 1.00 75.31 357 TYR A C 1
ATOM 2865 O O . TYR A 1 357 ? 12.461 30.414 -7.085 1.00 75.31 357 TYR A O 1
ATOM 2873 N N . GLY A 1 358 ? 11.007 28.716 -7.159 1.00 71.12 358 GLY A N 1
ATOM 2874 C CA . GLY A 1 358 ? 10.724 28.825 -8.587 1.00 71.12 358 GLY A CA 1
ATOM 2875 C C . GLY A 1 358 ? 11.966 28.582 -9.442 1.00 71.12 358 GLY A C 1
ATOM 2876 O O . GLY A 1 358 ? 12.801 27.733 -9.138 1.00 71.12 358 GLY A O 1
ATOM 2877 N N . ASN A 1 359 ? 12.108 29.369 -10.508 1.00 76.44 359 ASN A N 1
ATOM 2878 C CA . ASN A 1 359 ? 13.254 29.294 -11.421 1.00 76.44 359 ASN A CA 1
ATOM 2879 C C . ASN A 1 359 ? 14.571 29.796 -10.799 1.00 76.44 359 ASN A C 1
ATOM 2881 O O . ASN A 1 359 ? 15.618 29.668 -11.420 1.00 76.44 359 ASN A O 1
ATOM 2885 N N . LEU A 1 360 ? 14.519 30.369 -9.591 1.00 76.50 360 LEU A N 1
ATOM 2886 C CA . LEU A 1 360 ? 15.688 30.802 -8.820 1.00 76.50 360 LEU A CA 1
ATOM 2887 C C . LEU A 1 360 ? 16.140 29.736 -7.809 1.00 76.50 360 LEU A C 1
ATOM 2889 O O . LEU A 1 360 ? 16.953 30.026 -6.931 1.00 76.50 360 LEU A O 1
ATOM 2893 N N . ALA A 1 361 ? 15.582 28.524 -7.882 1.00 76.88 361 ALA A N 1
ATOM 2894 C CA . ALA A 1 361 ? 16.003 27.415 -7.043 1.00 76.88 361 ALA A CA 1
ATOM 2895 C C . ALA A 1 361 ? 17.495 27.108 -7.281 1.00 76.88 361 ALA A C 1
ATOM 2897 O O . ALA A 1 361 ? 17.896 26.909 -8.429 1.00 76.88 361 ALA A O 1
ATOM 2898 N N . PRO A 1 362 ? 18.325 27.078 -6.225 1.00 77.19 362 PRO A N 1
ATOM 2899 C CA . PRO A 1 362 ? 19.728 26.718 -6.368 1.00 77.19 362 PRO A CA 1
ATOM 2900 C C . PRO A 1 362 ? 19.871 25.226 -6.697 1.00 77.19 362 PRO A C 1
ATOM 2902 O O . PRO A 1 362 ? 19.028 24.415 -6.318 1.00 77.19 362 PRO A O 1
ATOM 2905 N N . ASN A 1 363 ? 20.955 24.850 -7.373 1.00 85.31 363 ASN A N 1
ATOM 2906 C CA . ASN A 1 363 ? 21.274 23.439 -7.603 1.00 85.31 363 ASN A CA 1
ATOM 2907 C C . ASN A 1 363 ? 21.641 22.742 -6.284 1.00 85.31 363 ASN A C 1
ATOM 2909 O O . ASN A 1 363 ? 22.172 23.387 -5.376 1.00 85.31 363 ASN A O 1
ATOM 2913 N N . LEU A 1 364 ? 21.407 21.427 -6.195 1.00 87.00 364 LEU A N 1
ATOM 2914 C CA . LEU A 1 364 ? 21.700 20.648 -4.986 1.00 87.00 364 LEU A CA 1
ATOM 2915 C C . LEU A 1 364 ? 23.172 20.755 -4.568 1.00 87.00 364 LEU A C 1
ATOM 2917 O O . LEU A 1 364 ? 23.448 21.068 -3.412 1.00 87.00 364 LEU A O 1
ATOM 2921 N N . ASP A 1 365 ? 24.095 20.634 -5.523 1.00 85.19 365 ASP A N 1
ATOM 2922 C CA . ASP A 1 365 ? 25.542 20.745 -5.284 1.00 85.19 365 ASP A CA 1
ATOM 2923 C C . ASP A 1 365 ? 25.938 22.095 -4.659 1.00 85.19 365 ASP A C 1
ATOM 2925 O O . ASP A 1 365 ? 26.897 22.192 -3.894 1.00 85.19 365 ASP A O 1
ATOM 2929 N N . ALA A 1 366 ? 25.182 23.158 -4.957 1.00 81.75 366 ALA A N 1
ATOM 2930 C CA . ALA A 1 366 ? 25.443 24.500 -4.440 1.00 81.75 366 ALA A CA 1
ATOM 2931 C C . ALA A 1 366 ? 24.960 24.692 -2.991 1.00 81.75 366 ALA A C 1
ATOM 2933 O O . ALA A 1 366 ? 25.433 25.596 -2.299 1.00 81.75 366 ALA A O 1
ATOM 2934 N N . ILE A 1 367 ? 24.013 23.870 -2.529 1.00 88.25 367 ILE A N 1
ATOM 2935 C CA . ILE A 1 367 ? 23.418 23.977 -1.187 1.00 88.25 367 ILE A CA 1
ATOM 2936 C C . ILE A 1 367 ? 23.836 22.856 -0.244 1.00 88.25 367 ILE A C 1
ATOM 2938 O O . ILE A 1 367 ? 23.632 23.003 0.958 1.00 88.25 367 ILE A O 1
ATOM 2942 N N . GLU A 1 368 ? 24.443 21.787 -0.760 1.00 86.62 368 GLU A N 1
ATOM 2943 C CA . GLU A 1 368 ? 24.838 20.598 -0.000 1.00 86.62 368 GLU A CA 1
ATOM 2944 C C . GLU A 1 368 ? 25.648 20.958 1.252 1.00 86.62 368 GLU A C 1
ATOM 2946 O O . GLU A 1 368 ? 25.314 20.577 2.367 1.00 86.62 368 GLU A O 1
ATOM 2951 N N . LYS A 1 369 ? 26.656 21.821 1.109 1.00 86.69 369 LYS A N 1
ATOM 2952 C CA . LYS A 1 369 ? 27.500 22.249 2.239 1.00 86.69 369 LYS A CA 1
ATOM 2953 C C . LYS A 1 369 ? 26.934 23.438 3.023 1.00 86.69 369 LYS A C 1
ATOM 2955 O O . LYS A 1 369 ? 27.532 23.873 4.006 1.00 86.69 369 LYS A O 1
ATOM 2960 N N . ASN A 1 370 ? 25.801 24.001 2.605 1.00 87.25 370 ASN A N 1
ATOM 2961 C CA . ASN A 1 370 ? 25.236 25.217 3.185 1.00 87.25 370 ASN A CA 1
ATOM 2962 C C . ASN A 1 370 ? 24.143 24.897 4.216 1.00 87.25 370 ASN A C 1
ATOM 2964 O O . ASN A 1 370 ? 22.949 25.085 3.975 1.00 87.25 370 ASN A O 1
ATOM 2968 N N . VAL A 1 371 ? 24.564 24.468 5.409 1.00 86.38 371 VAL A N 1
ATOM 2969 C CA . VAL A 1 371 ? 23.661 24.105 6.519 1.00 86.38 371 VAL A CA 1
ATOM 2970 C C . VAL A 1 371 ? 22.675 25.230 6.858 1.00 86.38 371 VAL A C 1
ATOM 2972 O O . VAL A 1 371 ? 21.496 24.974 7.089 1.00 86.38 371 VAL A O 1
ATOM 2975 N N . GLN A 1 372 ? 23.115 26.491 6.829 1.00 85.19 372 GLN A N 1
ATOM 2976 C CA . GLN A 1 372 ? 22.248 27.643 7.112 1.00 85.19 372 GLN A CA 1
ATOM 2977 C C . GLN A 1 372 ? 21.119 27.792 6.085 1.00 85.19 372 GLN A C 1
ATOM 2979 O O . GLN A 1 372 ? 19.983 28.112 6.446 1.00 85.19 372 GLN A O 1
ATOM 2984 N N . PHE A 1 373 ? 21.409 27.550 4.805 1.00 87.25 373 PHE A N 1
ATOM 2985 C CA . PHE A 1 373 ? 20.379 27.502 3.773 1.00 87.25 373 PHE A CA 1
ATOM 2986 C C . PHE A 1 373 ? 19.427 26.325 4.002 1.00 87.25 373 PHE A C 1
ATOM 2988 O O . PHE A 1 373 ? 18.215 26.526 3.979 1.00 87.25 373 PHE A O 1
ATOM 2995 N N . LEU A 1 374 ? 19.957 25.129 4.274 1.00 86.75 374 LEU A N 1
ATOM 2996 C CA . LEU A 1 374 ? 19.156 23.921 4.492 1.00 86.75 374 LEU A CA 1
ATOM 2997 C C . LEU A 1 374 ? 18.198 24.060 5.682 1.00 86.75 374 LEU A C 1
ATOM 2999 O O . LEU A 1 374 ? 17.035 23.685 5.564 1.00 86.75 374 LEU A O 1
ATOM 3003 N N . LEU A 1 375 ? 18.627 24.678 6.787 1.00 85.69 375 LEU A N 1
ATOM 3004 C CA . LEU A 1 375 ? 17.758 24.968 7.935 1.00 85.69 375 LEU A CA 1
ATOM 3005 C C . LEU A 1 375 ? 16.658 25.982 7.584 1.00 85.69 375 LEU A C 1
ATOM 3007 O O . LEU A 1 375 ? 15.490 25.777 7.911 1.00 85.69 375 LEU A O 1
ATOM 3011 N N . LYS A 1 376 ? 16.984 27.052 6.846 1.00 83.44 376 LYS A N 1
ATOM 3012 C CA . LYS A 1 376 ? 15.964 27.999 6.352 1.00 83.44 376 LYS A CA 1
ATOM 3013 C C . LYS A 1 376 ? 14.983 27.328 5.391 1.00 83.44 376 LYS A C 1
ATOM 3015 O O . LYS A 1 376 ? 13.791 27.638 5.409 1.00 83.44 376 LYS A O 1
ATOM 3020 N N . PHE A 1 377 ? 15.473 26.429 4.545 1.00 86.56 377 PHE A N 1
ATOM 3021 C CA . PHE A 1 377 ? 14.650 25.678 3.609 1.00 86.56 377 PHE A CA 1
ATOM 3022 C C . PHE A 1 377 ? 13.745 24.673 4.329 1.00 86.56 377 PHE A C 1
ATOM 3024 O O . PHE A 1 377 ? 12.561 24.587 4.001 1.00 86.56 377 PHE A O 1
ATOM 3031 N N . TYR A 1 378 ? 14.254 23.997 5.360 1.00 90.62 378 TYR A N 1
ATOM 3032 C CA . TYR A 1 378 ? 13.482 23.142 6.258 1.00 90.62 378 TYR A CA 1
ATOM 3033 C C . TYR A 1 378 ? 12.311 23.902 6.897 1.00 90.62 378 TYR A C 1
ATOM 3035 O O . TYR A 1 378 ? 11.169 23.454 6.801 1.00 90.62 378 TYR A O 1
ATOM 3043 N N . GLU A 1 379 ? 12.554 25.090 7.461 1.00 86.75 379 GLU A N 1
ATOM 3044 C CA . GLU A 1 379 ? 11.493 25.913 8.065 1.00 86.75 379 GLU A CA 1
ATOM 3045 C C . GLU A 1 379 ? 10.449 26.369 7.035 1.00 86.75 379 GLU A C 1
ATOM 3047 O O . GLU A 1 379 ? 9.243 26.390 7.308 1.00 86.75 379 GLU A O 1
ATOM 3052 N N . ARG A 1 380 ? 10.877 26.668 5.801 1.00 83.25 380 ARG A N 1
ATOM 3053 C CA . ARG A 1 380 ? 9.937 26.935 4.704 1.00 83.25 380 ARG A CA 1
ATOM 3054 C C . ARG A 1 380 ? 9.111 25.693 4.371 1.00 83.25 380 ARG A C 1
ATOM 3056 O O . ARG A 1 380 ? 7.891 25.815 4.279 1.00 83.25 380 ARG A O 1
ATOM 3063 N N . CYS A 1 381 ? 9.722 24.515 4.253 1.00 85.50 381 CYS A N 1
ATOM 3064 C CA . CYS A 1 381 ? 9.000 23.259 4.030 1.00 85.50 381 CYS A CA 1
ATOM 3065 C C . CYS A 1 381 ? 7.974 22.999 5.144 1.00 85.50 381 CYS A C 1
ATOM 3067 O O . CYS A 1 381 ? 6.814 22.721 4.840 1.00 85.50 381 CYS A O 1
ATOM 3069 N N . LYS A 1 382 ? 8.349 23.196 6.416 1.00 90.19 382 LYS A N 1
ATOM 3070 C CA . LYS A 1 382 ? 7.437 23.095 7.569 1.00 90.19 382 LYS A CA 1
ATOM 3071 C C . LYS A 1 382 ? 6.241 24.039 7.416 1.00 90.19 382 LYS A C 1
ATOM 3073 O O . LYS A 1 382 ? 5.096 23.607 7.520 1.00 90.19 382 LYS A O 1
ATOM 3078 N N . SER A 1 383 ? 6.485 25.306 7.076 1.00 86.06 383 SER A N 1
ATOM 3079 C CA . SER A 1 383 ? 5.438 26.322 6.884 1.00 86.06 383 SER A CA 1
ATOM 3080 C C . SER A 1 383 ? 4.501 26.036 5.697 1.00 86.06 383 SER A C 1
ATOM 3082 O O . SER A 1 383 ? 3.274 26.106 5.832 1.00 86.06 383 SER A O 1
ATOM 3084 N N . PHE A 1 384 ? 5.044 25.722 4.516 1.00 76.81 384 PHE A N 1
ATOM 3085 C CA . PHE A 1 384 ? 4.245 25.420 3.320 1.00 76.81 384 PHE A CA 1
ATOM 3086 C C . PHE A 1 384 ? 3.490 24.094 3.466 1.00 76.81 384 PHE A C 1
ATOM 3088 O O . PHE A 1 384 ? 2.290 24.043 3.184 1.00 76.81 384 PHE A O 1
ATOM 3095 N N . GLY A 1 385 ? 4.151 23.055 3.981 1.00 84.38 385 GLY A N 1
ATOM 3096 C CA . GLY A 1 385 ? 3.524 21.775 4.296 1.00 84.38 385 GLY A CA 1
ATOM 3097 C C . GLY A 1 385 ? 2.423 21.921 5.343 1.00 84.38 385 GLY A C 1
ATOM 3098 O O . GLY A 1 385 ? 1.341 21.361 5.174 1.00 84.38 385 GLY A O 1
ATOM 3099 N N . GLY A 1 386 ? 2.650 22.717 6.391 1.00 88.00 386 GLY A N 1
ATOM 3100 C CA . GLY A 1 386 ? 1.668 22.985 7.442 1.00 88.00 386 GLY A CA 1
ATOM 3101 C C . GLY A 1 386 ? 0.402 23.662 6.924 1.00 88.00 386 GLY A C 1
ATOM 3102 O O . GLY A 1 386 ? -0.705 23.231 7.261 1.00 88.00 386 GLY A O 1
ATOM 3103 N N . ARG A 1 387 ? 0.547 24.654 6.033 1.00 81.50 387 ARG A N 1
ATOM 3104 C CA . ARG A 1 387 ? -0.586 25.288 5.334 1.00 81.50 387 ARG A CA 1
ATOM 3105 C C . ARG A 1 387 ? -1.369 24.287 4.491 1.00 81.50 387 ARG A C 1
ATOM 3107 O O . ARG A 1 387 ? -2.579 24.177 4.669 1.00 81.50 387 ARG A O 1
ATOM 3114 N N . ALA A 1 388 ? -0.679 23.515 3.654 1.00 79.88 388 ALA A N 1
ATOM 3115 C CA . ALA A 1 388 ? -1.307 22.512 2.798 1.00 79.88 388 ALA A CA 1
ATOM 3116 C C . ALA A 1 388 ? -2.033 21.429 3.623 1.00 79.88 388 ALA A C 1
ATOM 3118 O O . ALA A 1 388 ? -3.151 21.026 3.314 1.00 79.88 388 ALA A O 1
ATOM 3119 N N . LYS A 1 389 ? -1.452 21.027 4.758 1.00 87.56 389 LYS A N 1
ATOM 3120 C CA . LYS A 1 389 ? -2.066 20.086 5.700 1.00 87.56 389 LYS A CA 1
ATOM 3121 C C . LYS A 1 389 ? -3.356 20.625 6.327 1.00 87.56 389 LYS A C 1
ATOM 3123 O O . LYS A 1 389 ? -4.330 19.881 6.439 1.00 87.56 389 LYS A O 1
ATOM 3128 N N . LYS A 1 390 ? -3.364 21.895 6.749 1.00 87.31 390 LYS A N 1
ATOM 3129 C CA . LYS A 1 390 ? -4.555 22.560 7.309 1.00 87.31 390 LYS A CA 1
ATOM 3130 C C . LYS A 1 390 ? -5.664 22.673 6.266 1.00 87.31 390 LYS A C 1
ATOM 3132 O O . LYS A 1 390 ? -6.811 22.371 6.578 1.00 87.31 390 LYS A O 1
ATOM 3137 N N . GLU A 1 391 ? -5.309 23.043 5.040 1.00 79.88 391 GLU A N 1
ATOM 3138 C CA . GLU A 1 391 ? -6.236 23.113 3.910 1.00 79.88 391 GLU A CA 1
ATOM 3139 C C . GLU A 1 391 ? -6.845 21.740 3.596 1.00 79.88 391 GLU A C 1
ATOM 3141 O O . GLU A 1 391 ? -8.065 21.614 3.515 1.00 79.88 391 GLU A O 1
ATOM 3146 N N . PHE A 1 392 ? -6.030 20.682 3.534 1.00 84.75 392 PHE A N 1
ATOM 3147 C CA . PHE A 1 392 ? -6.536 19.325 3.323 1.00 84.75 392 PHE A CA 1
ATOM 3148 C C . PHE A 1 392 ? -7.486 18.868 4.439 1.00 84.75 392 PHE A C 1
ATOM 3150 O O . PHE A 1 392 ? -8.554 18.316 4.164 1.00 84.75 392 PHE A O 1
ATOM 3157 N N . HIS A 1 393 ? -7.125 19.114 5.703 1.00 85.06 393 HIS A N 1
ATOM 3158 C CA . HIS A 1 393 ? -7.980 18.775 6.839 1.00 85.06 393 HIS A CA 1
ATOM 3159 C C . HIS A 1 393 ? -9.319 19.523 6.781 1.00 85.06 393 HIS A C 1
ATOM 3161 O O . HIS A 1 393 ? -10.369 18.919 6.992 1.00 85.06 393 HIS A O 1
ATOM 3167 N N . PHE A 1 394 ? -9.289 20.813 6.437 1.00 83.88 394 PHE A N 1
ATOM 3168 C CA . PHE A 1 394 ? -10.482 21.638 6.271 1.00 83.88 394 PHE A CA 1
ATOM 3169 C C . PHE A 1 394 ? -11.409 21.103 5.170 1.00 83.88 394 PHE A C 1
ATOM 3171 O O . PHE A 1 394 ? -12.586 20.860 5.433 1.00 83.88 394 PHE A O 1
ATOM 3178 N N . LEU A 1 395 ? -10.874 20.845 3.972 1.00 78.62 395 LEU A N 1
ATOM 3179 C CA . LEU A 1 395 ? -11.643 20.307 2.843 1.00 78.62 395 LEU A CA 1
ATOM 3180 C C . LEU A 1 395 ? -12.235 18.930 3.160 1.00 78.62 395 LEU A C 1
ATOM 3182 O O . LEU A 1 395 ? -13.388 18.648 2.836 1.00 78.62 395 LEU A O 1
ATOM 3186 N N . THR A 1 396 ? -11.462 18.076 3.834 1.00 81.44 396 THR A N 1
ATOM 3187 C CA . THR A 1 396 ? -11.929 16.741 4.223 1.00 81.44 396 THR A CA 1
ATOM 3188 C C . THR A 1 396 ? -13.051 16.825 5.249 1.00 81.44 396 THR A C 1
ATOM 3190 O O . THR A 1 396 ? -14.045 16.115 5.123 1.00 81.44 396 THR A O 1
ATOM 3193 N N . LYS A 1 397 ? -12.941 17.728 6.230 1.00 84.19 397 LYS A N 1
ATOM 3194 C CA . LYS A 1 397 ? -13.996 17.953 7.219 1.00 84.19 397 LYS A CA 1
ATOM 3195 C C . LYS A 1 397 ? -15.293 18.431 6.561 1.00 84.19 397 LYS A C 1
ATOM 3197 O O . LYS A 1 397 ? -16.339 17.855 6.831 1.00 84.19 397 LYS A O 1
ATOM 3202 N N . GLN A 1 398 ? -15.217 19.396 5.641 1.00 80.31 398 GLN A N 1
ATOM 3203 C CA . GLN A 1 398 ? -16.389 19.836 4.874 1.00 80.31 398 GLN A CA 1
ATOM 3204 C C . GLN A 1 398 ? -17.025 18.683 4.095 1.00 80.31 398 GLN A C 1
ATOM 3206 O O . GLN A 1 398 ? -18.243 18.540 4.077 1.00 80.31 398 GLN A O 1
ATOM 3211 N N . LYS A 1 399 ? -16.209 17.818 3.482 1.00 79.12 399 LYS A N 1
ATOM 3212 C CA . LYS A 1 399 ? -16.718 16.641 2.771 1.00 79.12 399 LYS A CA 1
ATOM 3213 C C . LYS A 1 399 ? -17.448 15.685 3.720 1.00 79.12 399 LYS A C 1
ATOM 3215 O O . LYS A 1 399 ? -18.542 15.236 3.393 1.00 79.12 399 LYS A O 1
ATOM 3220 N N . LEU A 1 400 ? -16.883 15.410 4.897 1.00 84.81 400 LEU A N 1
ATOM 3221 C CA . LEU A 1 400 ? -17.509 14.554 5.912 1.00 84.81 400 LEU A CA 1
ATOM 3222 C C . LEU A 1 400 ? -18.850 15.109 6.407 1.00 84.81 400 LEU A C 1
ATOM 3224 O O . LEU A 1 400 ? -19.757 14.328 6.671 1.00 84.81 400 LEU A O 1
ATOM 3228 N N . GLU A 1 401 ? -19.000 16.432 6.489 1.00 85.19 401 GLU A N 1
ATOM 3229 C CA . GLU A 1 401 ? -20.260 17.089 6.868 1.00 85.19 401 GLU A CA 1
ATOM 3230 C C . GLU A 1 401 ? -21.366 16.912 5.807 1.00 85.19 401 GLU A C 1
ATOM 3232 O O . GLU A 1 401 ? -22.547 17.002 6.129 1.00 85.19 401 GLU A O 1
ATOM 3237 N N . THR A 1 402 ? -21.005 16.626 4.549 1.00 81.62 402 THR A N 1
ATOM 3238 C CA . THR A 1 402 ? -21.965 16.448 3.438 1.00 81.62 402 THR A CA 1
ATOM 3239 C C . THR A 1 402 ? -22.420 15.006 3.209 1.00 81.62 402 THR A C 1
ATOM 3241 O O . THR A 1 402 ? -23.264 14.764 2.347 1.00 81.62 402 THR A O 1
ATOM 3244 N N . ILE A 1 403 ? -21.861 14.039 3.939 1.00 82.44 403 ILE A N 1
ATOM 3245 C CA . ILE A 1 403 ? -22.061 12.606 3.695 1.00 82.44 403 ILE A CA 1
ATOM 3246 C C . ILE A 1 403 ? -22.697 11.966 4.928 1.00 82.44 403 ILE A C 1
ATOM 3248 O O . ILE A 1 403 ? -22.374 12.320 6.058 1.00 82.44 403 ILE A O 1
ATOM 3252 N N . ASP A 1 404 ? -23.588 10.994 4.719 1.00 81.75 404 ASP A N 1
ATOM 3253 C CA . ASP A 1 404 ? -24.173 10.222 5.818 1.00 81.75 404 ASP A CA 1
ATOM 3254 C C . ASP A 1 404 ? -23.080 9.488 6.607 1.00 81.75 404 ASP A C 1
ATOM 3256 O O . ASP A 1 404 ? -22.343 8.670 6.053 1.00 81.75 404 ASP A O 1
ATOM 3260 N N . ILE A 1 405 ? -23.013 9.746 7.912 1.00 83.75 405 ILE A N 1
ATOM 3261 C CA . ILE A 1 405 ? -22.029 9.188 8.843 1.00 83.75 405 ILE A CA 1
ATOM 3262 C C . ILE A 1 405 ? -22.070 7.662 8.966 1.00 83.75 405 ILE A C 1
ATOM 3264 O O . ILE A 1 405 ? -21.083 7.043 9.357 1.00 83.75 405 ILE A O 1
ATOM 3268 N N . ASN A 1 406 ? -23.192 7.038 8.600 1.00 80.00 406 ASN A N 1
ATOM 3269 C CA . ASN A 1 406 ? -23.309 5.579 8.535 1.00 80.00 406 ASN A CA 1
ATOM 3270 C C . ASN A 1 406 ? -22.796 4.984 7.226 1.00 80.00 406 ASN A C 1
ATOM 3272 O O . ASN A 1 406 ? -22.660 3.764 7.107 1.00 80.00 406 ASN A O 1
ATOM 3276 N N . SER A 1 407 ? -22.584 5.815 6.209 1.00 79.00 407 SER A N 1
ATOM 3277 C CA . SER A 1 407 ? -22.198 5.329 4.897 1.00 79.00 407 SER A CA 1
ATOM 3278 C C . SER A 1 407 ? -20.766 4.795 4.916 1.00 79.00 407 SER A C 1
ATOM 3280 O O . SER A 1 407 ? -19.871 5.307 5.596 1.00 79.00 407 SER A O 1
ATOM 3282 N N . LYS A 1 408 ? -20.518 3.777 4.085 1.00 75.88 408 LYS A N 1
ATOM 3283 C CA . LYS A 1 408 ? -19.154 3.300 3.818 1.00 75.88 408 LYS A CA 1
ATOM 3284 C C . LYS A 1 408 ? -18.264 4.429 3.290 1.00 75.88 408 LYS A C 1
ATOM 3286 O O . LYS A 1 408 ? -17.075 4.446 3.578 1.00 75.88 408 LYS A O 1
ATOM 3291 N N . GLU A 1 409 ? -18.844 5.368 2.546 1.00 74.69 409 GLU A N 1
ATOM 3292 C CA . GLU A 1 409 ? -18.139 6.509 1.968 1.00 74.69 409 GLU A CA 1
ATOM 3293 C C . GLU A 1 409 ? -17.607 7.466 3.041 1.00 74.69 409 GLU A C 1
ATOM 3295 O O . GLU A 1 409 ? -16.434 7.833 2.995 1.00 74.69 409 GLU A O 1
ATOM 3300 N N . TRP A 1 410 ? -18.418 7.801 4.049 1.00 85.56 410 TRP A N 1
ATOM 3301 C CA . TRP A 1 410 ? -17.978 8.634 5.170 1.00 85.56 410 TRP A CA 1
ATOM 3302 C C . TRP A 1 410 ? -16.777 8.006 5.872 1.00 85.56 410 TRP A C 1
ATOM 3304 O O . TRP A 1 410 ? -15.752 8.656 6.077 1.00 85.56 410 TRP A O 1
ATOM 3314 N N . ARG A 1 411 ? -16.856 6.700 6.147 1.00 81.69 411 ARG A N 1
ATOM 3315 C CA . ARG A 1 411 ? -15.775 5.948 6.794 1.00 81.69 411 ARG A CA 1
ATOM 3316 C C . ARG A 1 411 ? -14.500 5.912 5.947 1.00 81.69 411 ARG A C 1
ATOM 3318 O O . ARG A 1 411 ? -13.409 6.069 6.489 1.00 81.69 411 ARG A O 1
ATOM 3325 N N . VAL A 1 412 ? -14.632 5.763 4.627 1.00 78.50 412 VAL A N 1
ATOM 3326 C CA . VAL A 1 412 ? -13.512 5.824 3.670 1.00 78.50 412 VAL A CA 1
ATOM 3327 C C . VAL A 1 412 ? -12.839 7.200 3.665 1.00 78.50 412 VAL A C 1
ATOM 3329 O O . VAL A 1 412 ? -11.627 7.270 3.494 1.00 78.50 412 VAL A O 1
ATOM 3332 N N . ILE A 1 413 ? -13.584 8.285 3.884 1.00 79.19 413 ILE A N 1
ATOM 3333 C CA . ILE A 1 413 ? -13.039 9.654 3.923 1.00 79.19 413 ILE A CA 1
ATOM 3334 C C . ILE A 1 413 ? -12.446 9.990 5.298 1.00 79.19 413 ILE A C 1
ATOM 3336 O O . ILE A 1 413 ? -11.434 10.685 5.385 1.00 79.19 413 ILE A O 1
ATOM 3340 N N . TYR A 1 414 ? -13.044 9.481 6.375 1.00 86.94 414 TYR A N 1
ATOM 3341 C CA . TYR A 1 414 ? -12.596 9.724 7.745 1.00 86.94 414 TYR A CA 1
ATOM 3342 C C . TYR A 1 414 ? -11.335 8.932 8.100 1.00 86.94 414 TYR A C 1
ATOM 3344 O O . TYR A 1 414 ? -10.427 9.455 8.745 1.00 86.94 414 TYR A O 1
ATOM 3352 N N . TRP A 1 415 ? -11.240 7.679 7.648 1.00 84.19 415 TRP A N 1
ATOM 3353 C CA . TRP A 1 415 ? -10.110 6.809 7.970 1.00 84.19 415 TRP A CA 1
ATOM 3354 C C . TRP A 1 415 ? -8.741 7.442 7.642 1.00 84.19 415 TRP A C 1
ATOM 3356 O O . TRP A 1 415 ? -7.908 7.500 8.547 1.00 84.19 415 TRP A O 1
ATOM 3366 N N . PRO A 1 416 ? -8.491 8.001 6.437 1.00 79.75 416 PRO A N 1
ATOM 3367 C CA . PRO A 1 416 ? -7.227 8.656 6.097 1.00 79.75 416 PRO A CA 1
ATOM 3368 C C . PRO A 1 416 ? -6.801 9.779 7.049 1.00 79.75 416 PRO A C 1
ATOM 3370 O O . PRO A 1 416 ? -5.607 9.933 7.295 1.00 79.75 416 PRO A O 1
ATOM 3373 N N . ILE A 1 417 ? -7.740 10.548 7.615 1.00 86.69 417 ILE A N 1
ATOM 3374 C CA . ILE A 1 417 ? -7.406 11.660 8.525 1.00 86.69 417 ILE A CA 1
ATOM 3375 C C . ILE A 1 417 ? -7.161 11.214 9.973 1.00 86.69 417 ILE A C 1
ATOM 3377 O O . ILE A 1 417 ? -6.639 11.994 10.768 1.00 86.69 417 ILE A O 1
ATOM 3381 N N . ILE A 1 418 ? -7.480 9.958 10.300 1.00 90.69 418 ILE A N 1
ATOM 3382 C CA . ILE A 1 418 ? -7.184 9.309 11.587 1.00 90.69 418 ILE A CA 1
ATOM 3383 C C . ILE A 1 418 ? -6.043 8.290 11.456 1.00 90.69 418 ILE A C 1
ATOM 3385 O O . ILE A 1 418 ? -5.643 7.659 12.429 1.00 90.69 418 ILE A O 1
ATOM 3389 N N . GLN A 1 419 ? -5.447 8.134 10.273 1.00 88.81 419 GLN A N 1
ATOM 3390 C CA . GLN A 1 419 ? -4.260 7.302 10.129 1.00 88.81 419 GLN A CA 1
ATOM 3391 C C . GLN A 1 419 ? -3.053 7.909 10.845 1.00 88.81 419 GLN A C 1
ATOM 3393 O O . GLN A 1 419 ? -2.817 9.120 10.820 1.00 88.81 419 GLN A O 1
ATOM 3398 N N . LYS A 1 420 ? -2.209 7.017 11.374 1.00 88.62 420 LYS A N 1
ATOM 3399 C CA . LYS A 1 420 ? -0.906 7.340 11.965 1.00 88.62 420 LYS A CA 1
ATOM 3400 C C . LYS A 1 420 ? -0.106 8.323 11.098 1.00 88.62 420 LYS A C 1
ATOM 3402 O O . LYS A 1 420 ? 0.279 9.384 11.571 1.00 88.62 420 LYS A O 1
ATOM 3407 N N . SER A 1 421 ? 0.096 8.006 9.817 1.00 87.12 421 SER A N 1
ATOM 3408 C CA . SER A 1 421 ? 0.878 8.829 8.880 1.00 87.12 421 SER A CA 1
ATOM 3409 C C . SER A 1 421 ? 0.341 10.260 8.753 1.00 87.12 421 SER A C 1
ATOM 3411 O O . SER A 1 421 ? 1.113 11.222 8.717 1.00 87.12 421 SER A O 1
ATOM 3413 N N . PHE A 1 422 ? -0.985 10.416 8.717 1.00 90.00 422 PHE A N 1
ATOM 3414 C CA . PHE A 1 422 ? -1.641 11.711 8.642 1.00 90.00 422 PHE A CA 1
ATOM 3415 C C . PHE A 1 422 ? -1.429 12.511 9.930 1.00 90.00 422 PHE A C 1
ATOM 3417 O O . PHE A 1 422 ? -1.077 13.691 9.842 1.00 90.00 422 PHE A O 1
ATOM 3424 N N . LEU A 1 423 ? -1.645 11.900 11.096 1.00 93.62 423 LEU A N 1
ATOM 3425 C CA . LEU A 1 423 ? -1.553 12.579 12.390 1.00 93.62 423 LEU A CA 1
ATOM 3426 C C . LEU A 1 423 ? -0.112 12.959 12.729 1.00 93.62 423 LEU A C 1
ATOM 3428 O O . LEU A 1 423 ? 0.134 14.108 13.083 1.00 93.62 423 LEU A O 1
ATOM 3432 N N . THR A 1 424 ? 0.849 12.064 12.503 1.00 91.62 424 THR A N 1
ATOM 3433 C CA . THR A 1 424 ? 2.282 12.329 12.699 1.00 91.62 424 THR A CA 1
ATOM 3434 C C . THR A 1 424 ? 2.756 13.501 11.850 1.00 91.62 424 THR A C 1
ATOM 3436 O O . THR A 1 424 ? 3.359 14.445 12.361 1.00 91.62 424 THR A O 1
ATOM 3439 N N . ARG A 1 425 ? 2.399 13.507 10.559 1.00 92.19 425 ARG A N 1
ATOM 3440 C CA . ARG A 1 425 ? 2.669 14.645 9.670 1.00 92.19 425 ARG A CA 1
ATOM 3441 C C . ARG A 1 425 ? 1.999 15.927 10.179 1.00 92.19 425 ARG A C 1
ATOM 3443 O O . ARG A 1 425 ? 2.579 17.003 10.078 1.00 92.19 425 ARG A O 1
ATOM 3450 N N . GLY A 1 426 ? 0.793 15.819 10.738 1.00 93.44 426 GLY A N 1
ATOM 3451 C CA . GLY A 1 426 ? 0.091 16.927 11.388 1.00 93.44 426 GLY A CA 1
ATOM 3452 C C . GLY A 1 426 ? 0.880 17.525 12.554 1.00 93.44 426 GLY A C 1
ATOM 3453 O O . GLY A 1 426 ? 1.113 18.731 12.551 1.00 93.44 426 GLY A O 1
ATOM 3454 N N . ILE A 1 427 ? 1.348 16.687 13.484 1.00 94.69 427 ILE A N 1
ATOM 3455 C CA . ILE A 1 427 ? 2.148 17.115 14.641 1.00 94.69 427 ILE A CA 1
ATOM 3456 C C . ILE A 1 427 ? 3.448 17.780 14.179 1.00 94.69 427 ILE A C 1
ATOM 3458 O O . ILE A 1 427 ? 3.796 18.853 14.661 1.00 94.69 427 ILE A O 1
ATOM 3462 N N . ILE A 1 428 ? 4.159 17.179 13.223 1.00 93.44 428 ILE A N 1
ATOM 3463 C CA . ILE A 1 428 ? 5.464 17.692 12.786 1.00 93.44 428 ILE A CA 1
ATOM 3464 C C . ILE A 1 428 ? 5.337 19.045 12.079 1.00 93.4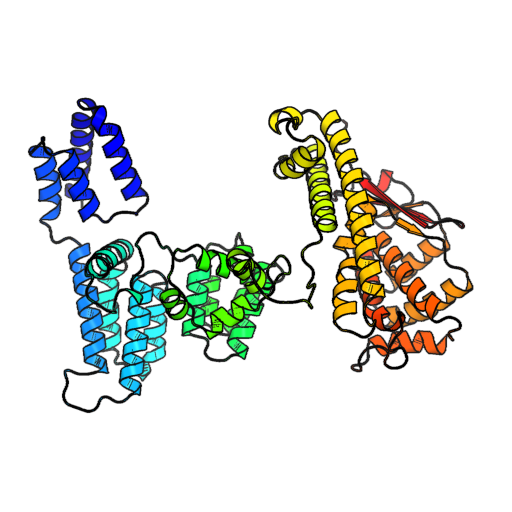4 428 ILE A C 1
ATOM 3466 O O . ILE A 1 428 ? 6.155 19.940 12.294 1.00 93.44 428 ILE A O 1
ATOM 3470 N N . LEU A 1 429 ? 4.311 19.211 11.244 1.00 93.00 429 LEU A N 1
ATOM 3471 C CA . LEU A 1 429 ? 4.136 20.432 10.462 1.00 93.00 429 LEU A CA 1
ATOM 3472 C C . LEU A 1 429 ? 3.466 21.563 11.251 1.00 93.00 429 LEU A C 1
ATOM 3474 O O . LEU A 1 429 ? 3.798 22.726 11.035 1.00 93.00 429 LEU A O 1
ATOM 3478 N N . ASN A 1 430 ? 2.510 21.246 12.128 1.00 93.94 430 ASN A N 1
ATOM 3479 C CA . ASN A 1 430 ? 1.629 22.238 12.752 1.00 93.94 430 ASN A CA 1
ATOM 3480 C C . ASN A 1 430 ? 1.581 22.182 14.284 1.00 93.94 430 ASN A C 1
ATOM 3482 O O . ASN A 1 430 ? 0.938 23.048 14.875 1.00 93.94 430 ASN A O 1
ATOM 3486 N N . GLY A 1 431 ? 2.190 21.176 14.911 1.00 94.25 431 GLY A N 1
ATOM 3487 C CA . GLY A 1 431 ? 1.913 20.833 16.301 1.00 94.25 431 GLY A CA 1
ATOM 3488 C C . GLY A 1 431 ? 0.491 20.300 16.494 1.00 94.25 431 GLY A C 1
ATOM 3489 O O . GLY A 1 431 ? -0.311 20.187 15.559 1.00 94.25 431 GLY A O 1
ATOM 3490 N N . PHE A 1 432 ? 0.166 19.967 17.735 1.00 95.75 432 PHE A N 1
ATOM 3491 C CA . PHE A 1 432 ? -1.191 19.656 18.163 1.00 95.75 432 PHE A CA 1
ATOM 3492 C C . PHE A 1 432 ? -1.522 20.466 19.409 1.00 95.75 432 PHE A C 1
ATOM 3494 O O . PHE A 1 432 ? -0.742 20.513 20.355 1.00 95.75 432 PHE A O 1
ATOM 3501 N N . HIS A 1 433 ? -2.700 21.085 19.407 1.00 94.62 433 HIS A N 1
ATOM 3502 C CA . HIS A 1 433 ? -3.212 21.846 20.535 1.00 94.62 433 HIS A CA 1
ATOM 3503 C C . HIS A 1 433 ? -4.633 21.386 20.830 1.00 94.62 433 HIS A C 1
ATOM 3505 O O . HIS A 1 433 ? -5.486 21.379 19.939 1.00 94.62 433 HIS A O 1
ATOM 3511 N N . SER A 1 434 ? -4.905 21.051 22.084 1.00 94.12 434 SER A N 1
ATOM 3512 C CA . SER A 1 434 ? -6.262 20.792 22.549 1.00 94.12 434 SER A CA 1
ATOM 3513 C C . SER A 1 434 ? -6.485 21.386 23.927 1.00 94.12 434 SER A C 1
ATOM 3515 O O . SER A 1 434 ? -5.566 21.483 24.737 1.00 94.12 434 SER A O 1
ATOM 3517 N N . LYS A 1 435 ? -7.731 21.757 24.217 1.00 92.25 435 LYS A N 1
ATOM 3518 C CA . LYS A 1 435 ? -8.132 22.061 25.591 1.00 92.25 435 LYS A CA 1
ATOM 3519 C C . LYS A 1 435 ? -8.170 20.761 26.405 1.00 92.25 435 LYS A C 1
ATOM 3521 O O . LYS A 1 435 ? -8.561 19.732 25.839 1.00 92.25 435 LYS A O 1
ATOM 3526 N N . PRO A 1 436 ? -7.801 20.789 27.695 1.00 89.12 436 PRO A N 1
ATOM 3527 C CA . PRO A 1 436 ? -8.004 19.665 28.594 1.00 89.12 436 PRO A CA 1
ATOM 3528 C C . PRO A 1 436 ? -9.489 19.322 28.704 1.00 89.12 436 PRO A C 1
ATOM 3530 O O . PRO A 1 436 ? -10.365 20.175 28.525 1.00 89.12 436 PRO A O 1
ATOM 3533 N N . LEU A 1 437 ? -9.778 18.056 28.994 1.00 92.19 437 LEU A N 1
ATOM 3534 C CA . LEU A 1 437 ? -11.150 17.597 29.163 1.00 92.19 437 LEU A CA 1
ATOM 3535 C C . LEU A 1 437 ? -11.744 18.168 30.454 1.00 92.19 437 LEU A C 1
ATOM 3537 O O . LEU A 1 437 ? -11.075 18.283 31.477 1.00 92.19 437 LEU A O 1
ATOM 3541 N N . SER A 1 438 ? -13.039 18.492 30.434 1.00 91.56 438 SER A N 1
ATOM 3542 C CA . SER A 1 438 ? -13.758 18.729 31.691 1.00 91.56 438 SER A CA 1
ATOM 3543 C C . SER A 1 438 ? -13.758 17.444 32.526 1.00 91.56 438 SER A C 1
ATOM 3545 O O . SER A 1 438 ? -13.903 16.366 31.954 1.00 91.56 438 SER A O 1
ATOM 3547 N N . LYS A 1 439 ? -13.708 17.535 33.864 1.00 89.81 439 LYS A N 1
ATOM 3548 C CA . LYS A 1 439 ? -13.734 16.350 34.754 1.00 89.81 439 LYS A CA 1
ATOM 3549 C C . LYS A 1 439 ? -14.864 15.366 34.422 1.00 89.81 439 LYS A C 1
ATOM 3551 O O . LYS A 1 439 ? -14.700 14.155 34.514 1.00 89.81 439 LYS A O 1
ATOM 3556 N N . LYS A 1 440 ? -16.027 15.890 34.014 1.00 92.94 440 LYS A N 1
ATOM 3557 C CA . LYS A 1 440 ? -17.186 15.081 33.613 1.00 92.94 440 LYS A CA 1
ATOM 3558 C C . LYS A 1 440 ? -16.913 14.287 32.329 1.00 92.94 440 LYS A C 1
ATOM 3560 O O . LYS A 1 440 ? -17.255 13.110 32.269 1.00 92.94 440 LYS A O 1
ATOM 3565 N N . LEU A 1 441 ? -16.324 14.929 31.318 1.00 93.56 441 LEU A N 1
ATOM 3566 C CA . LEU A 1 441 ? -15.968 14.281 30.055 1.00 93.56 441 LEU A CA 1
ATOM 3567 C C . LEU A 1 441 ? -14.785 13.327 30.238 1.00 93.56 441 LEU A C 1
ATOM 3569 O O . LEU A 1 441 ? -14.844 12.207 29.755 1.00 93.56 441 LEU A O 1
ATOM 3573 N N . GLU A 1 442 ? -13.763 13.725 30.991 1.00 91.06 442 GLU A N 1
ATOM 3574 C CA . GLU A 1 442 ? -12.620 12.879 31.345 1.00 91.06 442 GLU A CA 1
ATOM 3575 C C . GLU A 1 442 ? -13.078 11.562 31.986 1.00 91.06 442 GLU A C 1
ATOM 3577 O O . GLU A 1 442 ? -12.696 10.483 31.538 1.00 91.06 442 GLU A O 1
ATOM 3582 N N . MET A 1 443 ? -13.986 11.637 32.964 1.00 91.88 443 MET A N 1
ATOM 3583 C CA . MET A 1 443 ? -14.542 10.455 33.621 1.00 91.88 443 MET A CA 1
ATOM 3584 C C . MET A 1 443 ? -15.387 9.589 32.670 1.00 91.88 443 MET A C 1
ATOM 3586 O O . MET A 1 443 ? -15.337 8.362 32.747 1.00 91.88 443 MET A O 1
ATOM 3590 N N . ALA A 1 444 ? -16.131 10.200 31.743 1.00 94.31 444 ALA A N 1
ATOM 3591 C CA . ALA A 1 444 ? -16.876 9.476 30.712 1.00 94.31 444 ALA A CA 1
ATOM 3592 C C . ALA A 1 444 ? -15.940 8.734 29.739 1.00 94.31 444 ALA A C 1
ATOM 3594 O O . ALA A 1 444 ? -16.130 7.548 29.468 1.00 94.31 444 ALA A O 1
ATOM 3595 N N . VAL A 1 445 ? -14.890 9.405 29.262 1.00 94.50 445 VAL A N 1
ATOM 3596 C CA . VAL A 1 445 ? -13.867 8.794 28.404 1.00 94.50 445 VAL A CA 1
ATOM 3597 C C . VAL A 1 445 ? -13.164 7.661 29.142 1.00 94.50 445 VAL A C 1
ATOM 3599 O O . VAL A 1 445 ? -12.999 6.582 28.578 1.00 94.50 445 VAL A O 1
ATOM 3602 N N . TYR A 1 446 ? -12.833 7.857 30.419 1.00 93.06 446 TYR A N 1
ATOM 3603 C CA . TYR A 1 446 ? -12.244 6.819 31.257 1.00 93.06 446 TYR A CA 1
ATOM 3604 C C . TYR A 1 446 ? -13.124 5.564 31.332 1.00 93.06 446 TYR A C 1
ATOM 3606 O O . TYR A 1 446 ? -12.609 4.463 31.158 1.00 93.06 446 TYR A O 1
ATOM 3614 N N . TYR A 1 447 ? -14.443 5.688 31.530 1.00 94.69 447 TYR A N 1
ATOM 3615 C CA . TYR A 1 447 ? -15.329 4.515 31.568 1.00 94.69 447 TYR A CA 1
ATOM 3616 C C . TYR A 1 447 ? -15.329 3.720 30.258 1.00 94.69 447 TYR A C 1
ATOM 3618 O O . TYR A 1 447 ? -15.303 2.491 30.297 1.00 94.69 447 TYR A O 1
ATOM 3626 N N . PHE A 1 448 ? -15.297 4.400 29.110 1.00 95.31 448 PHE A N 1
ATOM 3627 C CA . PHE A 1 448 ? -15.186 3.733 27.814 1.00 95.31 448 PHE A CA 1
ATOM 3628 C C . PHE A 1 448 ? -13.807 3.079 27.619 1.00 95.31 448 PHE A C 1
ATOM 3630 O O . PHE A 1 448 ? -13.716 1.872 27.371 1.00 95.31 448 PHE A O 1
ATOM 3637 N N . VAL A 1 449 ? -12.731 3.863 27.760 1.00 94.75 449 VAL A N 1
ATOM 3638 C CA . VAL A 1 449 ? -11.357 3.435 27.452 1.00 94.75 449 VAL A CA 1
ATOM 3639 C C . VAL A 1 449 ? -10.888 2.345 28.412 1.00 94.75 449 VAL A C 1
ATOM 3641 O O . VAL A 1 449 ? -10.334 1.348 27.963 1.00 94.75 449 VAL A O 1
ATOM 3644 N N . ASN A 1 450 ? -11.156 2.469 29.714 1.00 93.56 450 ASN A N 1
ATOM 3645 C CA . ASN A 1 450 ? -10.771 1.456 30.698 1.00 93.56 450 ASN A CA 1
ATOM 3646 C C . ASN A 1 450 ? -11.486 0.119 30.448 1.00 93.56 450 ASN A C 1
ATOM 3648 O O . ASN A 1 450 ? -10.875 -0.937 30.582 1.00 93.56 450 ASN A O 1
ATOM 3652 N N . SER A 1 451 ? -12.767 0.144 30.059 1.00 91.75 451 SER A N 1
ATOM 3653 C CA . SER A 1 451 ? -13.480 -1.079 29.660 1.00 91.75 451 SER A CA 1
ATOM 3654 C C . SER A 1 451 ? -12.880 -1.687 28.389 1.00 91.75 451 SER A C 1
ATOM 3656 O O . SER A 1 451 ? -12.752 -2.905 28.286 1.00 91.75 451 SER A O 1
ATOM 3658 N N . PHE A 1 452 ? -12.437 -0.844 27.452 1.00 91.69 452 PHE A N 1
ATOM 3659 C CA . PHE A 1 452 ? -11.899 -1.285 26.164 1.00 91.69 452 PHE A CA 1
ATOM 3660 C C . PHE A 1 452 ? -10.533 -1.946 26.348 1.00 91.69 452 PHE A C 1
ATOM 3662 O O . PHE A 1 452 ? -10.326 -3.092 25.957 1.00 91.69 452 PHE A O 1
ATOM 3669 N N . VAL A 1 453 ? -9.626 -1.252 27.040 1.00 90.12 453 VAL A N 1
ATOM 3670 C CA . VAL A 1 453 ? -8.250 -1.688 27.304 1.00 90.12 453 VAL A CA 1
ATOM 3671 C C . VAL A 1 453 ? -8.196 -2.992 28.101 1.00 90.12 453 VAL A C 1
ATOM 3673 O O . VAL A 1 453 ? -7.312 -3.804 27.852 1.00 90.12 453 VAL A O 1
ATOM 3676 N N . LYS A 1 454 ? -9.162 -3.258 28.993 1.00 88.56 454 LYS A N 1
ATOM 3677 C CA . LYS A 1 454 ? -9.229 -4.515 29.766 1.00 88.56 454 LYS A CA 1
ATOM 3678 C C . LYS A 1 454 ? -9.280 -5.786 28.911 1.00 88.56 454 LYS A C 1
ATOM 3680 O O . LYS A 1 454 ? -8.925 -6.852 29.411 1.00 88.56 454 LYS A O 1
ATOM 3685 N N . HIS A 1 455 ? -9.683 -5.690 27.643 1.00 86.62 455 HIS A N 1
ATOM 3686 C CA . HIS A 1 455 ? -9.642 -6.815 26.704 1.00 86.62 455 HIS A CA 1
ATOM 3687 C C . HIS A 1 455 ? -8.209 -7.171 26.267 1.00 86.62 455 HIS A C 1
ATOM 3689 O O . HIS A 1 455 ? -7.964 -8.271 25.777 1.00 86.62 455 HIS A O 1
ATOM 3695 N N . PHE A 1 456 ? -7.242 -6.281 26.498 1.00 87.19 456 PHE A N 1
ATOM 3696 C CA . PHE A 1 456 ? -5.847 -6.414 26.095 1.00 87.19 456 PHE A CA 1
ATOM 3697 C C . PHE A 1 456 ? -4.932 -6.476 27.325 1.00 87.19 456 PHE A C 1
ATOM 3699 O O . PHE A 1 456 ? -4.318 -5.487 27.723 1.00 87.19 456 PHE A O 1
ATOM 3706 N N . LYS A 1 457 ? -4.808 -7.665 27.929 1.00 84.00 457 LYS A N 1
ATOM 3707 C CA . LYS A 1 457 ? -4.008 -7.869 29.155 1.00 84.00 457 LYS A CA 1
ATOM 3708 C C . LYS A 1 457 ? -2.562 -7.376 29.039 1.00 84.00 457 LYS A C 1
ATOM 3710 O O . LYS A 1 457 ? -2.013 -6.908 30.029 1.00 84.00 457 LYS A O 1
ATOM 3715 N N . SER A 1 458 ? -1.959 -7.474 27.853 1.00 84.75 458 SER A N 1
ATOM 3716 C CA . SER A 1 458 ? -0.562 -7.093 27.628 1.00 84.75 458 SER A CA 1
ATOM 3717 C C . SER A 1 458 ? -0.298 -5.603 27.844 1.00 84.75 458 SER A C 1
ATOM 3719 O O . SER A 1 458 ? 0.765 -5.267 28.340 1.00 84.75 458 SER A O 1
ATOM 3721 N N . ILE A 1 459 ? -1.253 -4.712 27.557 1.00 86.88 459 ILE A N 1
ATOM 3722 C CA . ILE A 1 459 ? -1.015 -3.255 27.539 1.00 86.88 459 ILE A CA 1
ATOM 3723 C C . ILE A 1 459 ? -1.443 -2.528 28.823 1.00 86.88 459 ILE A C 1
ATOM 3725 O O . ILE A 1 459 ? -1.488 -1.297 28.856 1.00 86.88 459 ILE A O 1
ATOM 3729 N N . GLN A 1 460 ? -1.797 -3.269 29.876 1.00 85.62 460 GLN A N 1
ATOM 3730 C CA . GLN A 1 460 ? -2.359 -2.699 31.102 1.00 85.62 460 GLN A CA 1
ATOM 3731 C C . GLN A 1 460 ? -1.390 -1.727 31.796 1.00 85.62 460 GLN A C 1
ATOM 3733 O O . GLN A 1 460 ? -1.808 -0.655 32.235 1.00 85.62 460 GLN A O 1
ATOM 3738 N N . GLU A 1 461 ? -0.103 -2.072 31.858 1.00 85.19 461 GLU A N 1
ATOM 3739 C CA . GLU A 1 461 ? 0.947 -1.224 32.440 1.00 85.19 461 GLU A CA 1
ATOM 3740 C C . GLU A 1 461 ? 1.131 0.066 31.631 1.00 85.19 461 GLU A C 1
ATOM 3742 O O . GLU A 1 461 ? 1.132 1.166 32.182 1.00 85.19 461 GLU A O 1
ATOM 3747 N N . SER A 1 462 ? 1.170 -0.045 30.300 1.00 88.06 462 SER A N 1
ATOM 3748 C CA . SER A 1 462 ? 1.253 1.105 29.395 1.00 88.06 462 SER A CA 1
ATOM 3749 C C . SER A 1 462 ? 0.053 2.041 29.523 1.00 88.06 462 SER A C 1
ATOM 3751 O O . SER A 1 462 ? 0.203 3.259 29.441 1.00 88.06 462 SER A O 1
ATOM 3753 N N . TYR A 1 463 ? -1.141 1.496 29.759 1.00 91.44 463 TYR A N 1
ATOM 3754 C CA . TYR A 1 463 ? -2.332 2.300 30.012 1.00 91.44 463 TYR A CA 1
ATOM 3755 C C . TYR A 1 463 ? -2.289 3.012 31.371 1.00 91.44 463 TYR A C 1
ATOM 3757 O O . TYR A 1 463 ? -2.722 4.160 31.477 1.00 91.44 463 TYR A O 1
ATOM 3765 N N . GLN A 1 464 ? -1.756 2.368 32.412 1.00 88.06 464 GLN A N 1
ATOM 3766 C CA . GLN A 1 464 ? -1.544 3.016 33.710 1.00 88.06 464 GLN A CA 1
ATOM 3767 C C . GLN A 1 464 ? -0.561 4.182 33.591 1.00 88.06 464 GLN A C 1
ATOM 3769 O O . GLN A 1 464 ? -0.874 5.275 34.058 1.00 88.06 464 GLN A O 1
ATOM 3774 N N . LEU A 1 465 ? 0.559 3.975 32.897 1.00 85.75 465 LEU A N 1
ATOM 3775 C CA . LEU A 1 465 ? 1.539 5.023 32.615 1.00 85.75 465 LEU A CA 1
ATOM 3776 C C . LEU A 1 465 ? 0.919 6.168 31.797 1.00 85.75 465 LEU A C 1
ATOM 3778 O O . LEU A 1 465 ? 1.065 7.332 32.156 1.00 85.75 465 LEU A O 1
ATOM 3782 N N . PHE A 1 466 ? 0.134 5.858 30.760 1.00 90.06 466 PHE A N 1
ATOM 3783 C CA . PHE A 1 466 ? -0.614 6.871 30.007 1.00 90.06 466 PHE A CA 1
ATOM 3784 C C . PHE A 1 466 ? -1.550 7.699 30.905 1.00 90.06 466 PHE A C 1
ATOM 3786 O O . PHE A 1 466 ? -1.567 8.926 30.817 1.00 90.06 466 PHE A O 1
ATOM 3793 N N . ASN A 1 467 ? -2.310 7.055 31.797 1.00 88.56 467 ASN A N 1
ATOM 3794 C CA . ASN A 1 467 ? -3.192 7.769 32.724 1.00 88.56 467 ASN A CA 1
ATOM 3795 C C . ASN A 1 467 ? -2.408 8.654 33.700 1.00 88.56 467 ASN A C 1
ATOM 3797 O O . ASN A 1 467 ? -2.869 9.749 34.011 1.00 88.56 467 ASN A O 1
ATOM 3801 N N . GLN A 1 468 ? -1.236 8.208 34.160 1.00 84.25 468 GLN A N 1
ATOM 3802 C CA . GLN A 1 468 ? -0.369 9.015 35.019 1.00 84.25 468 GLN A CA 1
ATOM 3803 C C . GLN A 1 468 ? 0.062 10.299 34.310 1.00 84.25 468 GLN A C 1
ATOM 3805 O O . GLN A 1 468 ? -0.137 11.364 34.878 1.00 84.25 468 GLN A O 1
ATOM 3810 N N . ILE A 1 469 ? 0.523 10.220 33.056 1.00 83.25 469 ILE A N 1
ATOM 3811 C CA . ILE A 1 469 ? 0.897 11.393 32.238 1.00 83.25 469 ILE A CA 1
ATOM 3812 C C . ILE A 1 469 ? -0.267 12.384 32.131 1.00 83.25 469 ILE A C 1
ATOM 3814 O O . ILE A 1 469 ? -0.102 13.589 32.330 1.00 83.25 469 ILE A O 1
ATOM 3818 N N . MET A 1 470 ? -1.463 11.872 31.826 1.00 86.50 470 MET A N 1
ATOM 3819 C CA . MET A 1 470 ? -2.657 12.702 31.663 1.00 86.50 470 MET A CA 1
ATOM 3820 C C . MET A 1 470 ? -3.089 13.376 32.976 1.00 86.50 470 MET A C 1
ATOM 3822 O O . MET A 1 470 ? -3.656 14.466 32.931 1.00 86.50 470 MET A O 1
ATOM 3826 N N . GLN A 1 471 ? -2.821 12.753 34.130 1.00 83.88 471 GLN A N 1
ATOM 3827 C CA . GLN A 1 471 ? -3.216 13.248 35.454 1.00 83.88 471 GLN A CA 1
ATOM 3828 C C . GLN A 1 471 ? -2.175 14.155 36.111 1.00 83.88 471 GLN A C 1
ATOM 3830 O O . GLN A 1 471 ? -2.541 15.170 36.704 1.00 83.88 471 GLN A O 1
ATOM 3835 N N . SER A 1 472 ? -0.894 13.784 36.052 1.00 80.31 472 SER A N 1
ATOM 3836 C CA . SER A 1 472 ? 0.188 14.543 36.680 1.00 80.31 472 SER A CA 1
ATOM 3837 C C . SER A 1 472 ? 0.378 15.893 35.996 1.00 80.31 472 SER A C 1
ATOM 3839 O O . SER A 1 472 ? 0.716 16.877 36.654 1.00 80.31 472 SER A O 1
ATOM 3841 N N . GLY A 1 473 ? 0.127 15.946 34.683 1.00 82.25 473 GLY A N 1
ATOM 3842 C CA . GLY A 1 473 ? 0.522 17.076 33.856 1.00 82.25 473 GLY A CA 1
ATOM 3843 C C . GLY A 1 473 ? 2.042 17.261 33.854 1.00 82.25 473 GLY A C 1
ATOM 3844 O O . GLY A 1 473 ? 2.777 16.464 34.435 1.00 82.25 473 GLY A O 1
ATOM 3845 N N . GLY A 1 474 ? 2.512 18.320 33.201 1.00 87.19 474 GLY A N 1
ATOM 3846 C CA . GLY A 1 474 ? 3.933 18.640 33.083 1.00 87.19 474 GLY A CA 1
ATOM 3847 C C . GLY A 1 474 ? 4.437 18.622 31.644 1.00 87.19 474 GLY A C 1
ATOM 3848 O O . GLY A 1 474 ? 3.655 18.570 30.692 1.00 87.19 474 GLY A O 1
ATOM 3849 N N . THR A 1 475 ? 5.757 18.715 31.510 1.00 87.56 475 THR A N 1
ATOM 3850 C CA . THR A 1 475 ? 6.463 18.668 30.230 1.00 87.56 475 THR A CA 1
ATOM 3851 C C . THR A 1 475 ? 7.185 17.340 30.115 1.00 87.56 475 THR A C 1
ATOM 3853 O O . THR A 1 475 ? 7.994 16.999 30.968 1.00 87.56 475 THR A O 1
ATOM 3856 N N . PHE A 1 476 ? 6.928 16.639 29.022 1.00 86.56 476 PHE A N 1
ATOM 3857 C CA . PHE A 1 476 ? 7.420 15.297 28.767 1.00 86.56 476 PHE A CA 1
ATOM 3858 C C . PHE A 1 476 ? 8.066 15.222 27.395 1.00 86.56 476 PHE A C 1
ATOM 3860 O O . PHE A 1 476 ? 7.588 15.836 26.438 1.00 86.56 476 PHE A O 1
ATOM 3867 N N . TYR A 1 477 ? 9.102 14.406 27.274 1.00 84.69 477 TYR A N 1
ATOM 3868 C CA . TYR A 1 477 ? 9.726 14.100 25.998 1.00 84.69 477 TYR A CA 1
ATOM 3869 C C . TYR A 1 477 ? 9.595 12.608 25.701 1.00 84.69 477 TYR A C 1
ATOM 3871 O O . TYR A 1 477 ? 9.731 11.765 26.588 1.00 84.69 477 TYR A O 1
ATOM 3879 N N . CYS A 1 478 ? 9.266 12.276 24.453 1.00 84.25 478 CYS A N 1
ATOM 3880 C CA . CYS A 1 478 ? 8.910 10.910 24.079 1.00 84.25 478 CYS A CA 1
ATOM 3881 C C . CYS A 1 478 ? 9.060 10.628 22.577 1.00 84.25 478 CYS A C 1
ATOM 3883 O O . CYS A 1 478 ? 9.280 11.526 21.755 1.00 84.25 478 CYS A O 1
ATOM 3885 N N . LEU A 1 479 ? 8.900 9.350 22.224 1.00 84.00 479 LEU A N 1
ATOM 3886 C CA . LEU A 1 479 ? 8.755 8.880 20.847 1.00 84.00 479 LEU A CA 1
ATOM 3887 C C . LEU A 1 479 ? 7.296 8.953 20.370 1.00 84.00 479 LEU A C 1
ATOM 3889 O O . LEU A 1 479 ? 6.375 9.227 21.129 1.00 84.00 479 LEU A O 1
ATOM 3893 N N . GLU A 1 480 ? 7.088 8.671 19.086 1.00 86.50 480 GLU A N 1
ATOM 3894 C CA . GLU A 1 480 ? 5.839 8.882 18.341 1.00 86.50 480 GLU A CA 1
ATOM 3895 C C . GLU A 1 480 ? 4.573 8.224 18.939 1.00 86.50 480 GLU A C 1
ATOM 3897 O O . GLU A 1 480 ? 3.463 8.695 18.699 1.00 86.50 480 GLU A O 1
ATOM 3902 N N . SER A 1 481 ? 4.693 7.141 19.710 1.00 88.69 481 SER A N 1
ATOM 3903 C CA . SER A 1 481 ? 3.536 6.397 20.236 1.00 88.69 481 SER A CA 1
ATOM 3904 C C . SER A 1 481 ? 2.714 7.188 21.259 1.00 88.69 481 SER A C 1
ATOM 3906 O O . SER A 1 481 ? 1.486 7.193 21.169 1.00 88.69 481 SER A O 1
ATOM 3908 N N . VAL A 1 482 ? 3.362 7.883 22.199 1.00 89.38 482 VAL A N 1
ATOM 3909 C CA . VAL A 1 482 ? 2.695 8.684 23.243 1.00 89.38 482 VAL A CA 1
ATOM 3910 C C . VAL A 1 482 ? 1.847 9.822 22.654 1.00 89.38 482 VAL A C 1
ATOM 3912 O O . VAL A 1 482 ? 0.653 9.878 22.959 1.00 89.38 482 VAL A O 1
ATOM 3915 N N . PRO A 1 483 ? 2.378 10.720 21.796 1.00 92.06 483 PRO A N 1
ATOM 3916 C CA . PRO A 1 483 ? 1.594 11.834 21.280 1.00 92.06 483 PRO A CA 1
ATOM 3917 C C . PRO A 1 483 ? 0.423 11.359 20.416 1.00 92.06 483 PRO A C 1
ATOM 3919 O O . PRO A 1 483 ? -0.656 11.944 20.474 1.00 92.06 483 PRO A O 1
ATOM 3922 N N . LEU A 1 484 ? 0.585 10.264 19.664 1.00 94.50 484 LEU A N 1
ATOM 3923 C CA . LEU A 1 484 ? -0.519 9.664 18.917 1.00 94.50 484 LEU A CA 1
ATOM 3924 C C . LEU A 1 484 ? -1.594 9.088 19.842 1.00 94.50 484 LEU A C 1
ATOM 3926 O O . LEU A 1 484 ? -2.777 9.313 19.592 1.00 94.50 484 LEU A O 1
ATOM 3930 N N . ALA A 1 485 ? -1.210 8.405 20.927 1.00 94.12 485 ALA A N 1
ATOM 3931 C CA . ALA A 1 485 ? -2.162 7.922 21.927 1.00 94.12 485 ALA A CA 1
ATOM 3932 C C . ALA A 1 485 ? -2.981 9.078 22.523 1.00 94.12 485 ALA A C 1
ATOM 3934 O O . ALA A 1 485 ? -4.201 8.965 22.632 1.00 94.12 485 ALA A O 1
ATOM 3935 N N . ILE A 1 486 ? -2.345 10.217 22.822 1.00 94.19 486 ILE A N 1
ATOM 3936 C CA . ILE A 1 486 ? -3.049 11.423 23.283 1.00 94.19 486 ILE A CA 1
ATOM 3937 C C . ILE A 1 486 ? -4.039 11.911 22.222 1.00 94.19 486 ILE A C 1
ATOM 3939 O O . ILE A 1 486 ? -5.196 12.162 22.544 1.00 94.19 486 ILE A O 1
ATOM 3943 N N . ILE A 1 487 ? -3.638 12.014 20.952 1.00 96.19 487 ILE A N 1
ATOM 3944 C CA . ILE A 1 487 ? -4.543 12.486 19.892 1.00 96.19 487 ILE A CA 1
ATOM 3945 C C . ILE A 1 487 ? -5.743 11.551 19.718 1.00 96.19 487 ILE A C 1
ATOM 3947 O O . ILE A 1 487 ? -6.872 12.035 19.638 1.00 96.19 487 ILE A O 1
ATOM 3951 N N . TYR A 1 488 ? -5.536 10.231 19.703 1.00 97.06 488 TYR A N 1
ATOM 3952 C CA . TYR A 1 488 ? -6.644 9.276 19.617 1.00 97.06 488 TYR A CA 1
ATOM 3953 C C . TYR A 1 488 ? -7.551 9.339 20.845 1.00 97.06 488 TYR A C 1
ATOM 3955 O O . TYR A 1 488 ? -8.770 9.301 20.698 1.00 97.06 488 TYR A O 1
ATOM 3963 N N . PHE A 1 489 ? -6.986 9.513 22.042 1.00 95.88 489 PHE A N 1
ATOM 3964 C CA . PHE A 1 489 ? -7.756 9.748 23.262 1.00 95.88 489 PHE A CA 1
ATOM 3965 C C . PHE A 1 489 ? -8.616 11.017 23.156 1.00 95.88 489 PHE A C 1
ATOM 3967 O O . PHE A 1 489 ? -9.804 10.996 23.485 1.00 95.88 489 PHE A O 1
ATOM 3974 N N . MET A 1 490 ? -8.059 12.108 22.622 1.00 96.19 490 MET A N 1
ATOM 3975 C CA . MET A 1 490 ? -8.812 13.339 22.377 1.00 96.19 490 MET A CA 1
ATOM 3976 C C . MET A 1 490 ? -9.883 13.151 21.297 1.00 96.19 490 MET A C 1
ATOM 3978 O O . MET A 1 490 ? -10.967 13.717 21.416 1.00 96.19 490 MET A O 1
ATOM 3982 N N . GLU A 1 491 ? -9.648 12.336 20.275 1.00 95.62 491 GLU A N 1
ATOM 3983 C CA . GLU A 1 491 ? -10.659 12.038 19.256 1.00 95.62 491 GLU A CA 1
ATOM 3984 C C . GLU A 1 491 ? -11.823 11.206 19.818 1.00 95.62 491 GLU A C 1
ATOM 3986 O O . GLU A 1 491 ? -12.986 11.567 19.635 1.00 95.62 491 GLU A O 1
ATOM 3991 N N . ILE A 1 492 ? -11.518 10.172 20.609 1.00 96.31 492 ILE A N 1
ATOM 3992 C CA . ILE A 1 492 ? -12.506 9.402 21.382 1.00 96.31 492 ILE A CA 1
ATOM 3993 C C . ILE A 1 492 ? -13.330 10.338 22.277 1.00 96.31 492 ILE A C 1
ATOM 3995 O O . ILE A 1 492 ? -14.553 10.211 22.364 1.00 96.31 492 ILE A O 1
ATOM 3999 N N . SER A 1 493 ? -12.679 11.317 22.915 1.00 96.00 493 SER A N 1
ATOM 4000 C CA . SER A 1 493 ? -13.364 12.282 23.776 1.00 96.00 493 SER A CA 1
ATOM 4001 C C . SER A 1 493 ? -14.381 13.139 23.029 1.00 96.00 493 SER A C 1
ATOM 4003 O O . SER A 1 493 ? -15.479 13.340 23.542 1.00 96.00 493 SER A O 1
ATOM 4005 N N . LYS A 1 494 ? -14.074 13.576 21.799 1.00 94.38 494 LYS A N 1
ATOM 4006 C CA . LYS A 1 494 ? -15.016 14.345 20.971 1.00 94.38 494 LYS A CA 1
ATOM 4007 C C . LYS A 1 494 ? -16.241 13.507 20.627 1.00 94.38 494 LYS A C 1
ATOM 4009 O O . LYS A 1 494 ? -17.364 13.972 20.787 1.00 94.38 494 LYS A O 1
ATOM 4014 N N . MET A 1 495 ? -16.029 12.250 20.237 1.00 93.31 495 MET A N 1
ATOM 4015 C CA . MET A 1 495 ? -17.122 11.330 19.915 1.00 93.31 495 MET A CA 1
ATOM 4016 C C . MET A 1 495 ? -18.036 11.066 21.118 1.00 93.31 495 MET A C 1
ATOM 4018 O O . MET A 1 495 ? -19.258 11.038 20.979 1.00 93.31 495 MET A O 1
ATOM 4022 N N . ILE A 1 496 ? -17.462 10.899 22.314 1.00 94.81 496 ILE A N 1
ATOM 4023 C CA . ILE A 1 496 ? -18.232 10.716 23.555 1.00 94.81 496 ILE A CA 1
ATOM 4024 C C . ILE A 1 496 ? -18.948 12.009 23.958 1.00 94.81 496 ILE A C 1
ATOM 4026 O O . ILE A 1 496 ? -20.083 11.958 24.432 1.00 94.81 496 ILE A O 1
ATOM 4030 N N . GLN A 1 497 ? -18.318 13.168 23.758 1.00 93.81 497 GLN A N 1
ATOM 4031 C CA . GLN A 1 497 ? -18.894 14.467 24.090 1.00 93.81 497 GLN A CA 1
ATOM 4032 C C . GLN A 1 497 ? -20.206 14.725 23.338 1.00 93.81 497 GLN A C 1
ATOM 4034 O O . GLN A 1 497 ? -21.158 15.210 23.949 1.00 93.81 497 GLN A O 1
ATOM 4039 N N . GLU A 1 498 ? -20.293 14.344 22.061 1.00 87.88 498 GLU A N 1
ATOM 4040 C CA . GLU A 1 498 ? -21.524 14.463 21.258 1.00 87.88 498 GLU A CA 1
ATOM 4041 C C . GLU A 1 498 ? -22.695 13.625 21.791 1.00 87.88 498 GLU A C 1
ATOM 4043 O O . GLU A 1 498 ? -23.856 13.894 21.490 1.00 87.88 498 GLU A O 1
ATOM 4048 N N . MET A 1 499 ? -22.399 12.612 22.603 1.00 85.69 499 MET A N 1
ATOM 4049 C CA . MET A 1 499 ? -23.384 11.708 23.190 1.00 85.69 499 MET A CA 1
ATOM 4050 C C . MET A 1 499 ? -23.812 12.101 24.601 1.00 85.69 499 MET A C 1
ATOM 4052 O O . MET A 1 499 ? -24.668 11.436 25.186 1.00 85.69 499 MET A O 1
ATOM 4056 N N . MET A 1 500 ? -23.214 13.139 25.185 1.00 86.56 500 MET A N 1
ATOM 4057 C CA . MET A 1 500 ? -23.523 13.513 26.558 1.00 86.56 500 MET A CA 1
ATOM 4058 C C . MET A 1 500 ? -24.936 14.115 26.682 1.00 86.56 500 MET A C 1
ATOM 4060 O O . MET A 1 500 ? -25.324 14.936 25.854 1.00 86.56 500 MET A O 1
ATOM 4064 N N . PRO A 1 501 ? -25.682 13.793 27.761 1.00 87.69 501 PRO A N 1
ATOM 4065 C CA . PRO A 1 501 ? -25.299 12.928 28.879 1.00 87.69 501 PRO A CA 1
ATOM 4066 C C . PRO A 1 501 ? -25.432 11.431 28.547 1.00 87.69 501 PRO A C 1
ATOM 4068 O O . PRO A 1 501 ? -26.474 10.982 28.088 1.00 87.69 501 PRO A O 1
ATOM 4071 N N . ILE A 1 502 ? -24.394 10.651 28.861 1.00 87.12 502 ILE A N 1
ATOM 4072 C CA . ILE A 1 502 ? -24.366 9.191 28.698 1.00 87.12 502 ILE A CA 1
ATOM 4073 C C . ILE A 1 502 ? -23.980 8.533 30.026 1.00 87.12 502 ILE A C 1
ATOM 4075 O O . ILE A 1 502 ? -23.163 9.072 30.780 1.00 87.12 502 ILE A O 1
ATOM 4079 N N . THR A 1 503 ? -24.594 7.397 30.352 1.00 91.75 503 THR A N 1
ATOM 4080 C CA . THR A 1 503 ? -24.331 6.706 31.622 1.00 91.75 503 THR A CA 1
ATOM 4081 C C . THR A 1 503 ? -23.056 5.859 31.561 1.00 91.75 503 THR A C 1
ATOM 4083 O O . THR A 1 503 ? -22.635 5.411 30.495 1.00 91.75 503 THR A O 1
ATOM 4086 N N . LYS A 1 504 ? -22.459 5.568 32.728 1.00 93.56 504 LYS A N 1
ATOM 4087 C CA . LYS A 1 504 ? -21.315 4.643 32.844 1.00 93.56 504 LYS A CA 1
ATOM 4088 C C . LYS A 1 504 ? -21.598 3.290 32.176 1.00 93.56 504 LYS A C 1
ATOM 4090 O O . LYS A 1 504 ? -20.791 2.830 31.379 1.00 93.56 504 LYS A O 1
ATOM 4095 N N . LYS A 1 505 ? -22.758 2.685 32.474 1.00 92.75 505 LYS A N 1
ATOM 4096 C CA . LYS A 1 505 ? -23.154 1.379 31.920 1.00 92.75 505 LYS A CA 1
ATOM 4097 C C . LYS A 1 505 ? -23.247 1.405 30.394 1.00 92.75 505 LYS A C 1
ATOM 4099 O O . LYS A 1 505 ? -22.866 0.437 29.748 1.00 92.75 505 LYS A O 1
ATOM 4104 N N . GLU A 1 506 ? -23.737 2.499 29.815 1.00 89.81 506 GLU A N 1
ATOM 4105 C CA . GLU A 1 506 ? -23.801 2.642 28.359 1.00 89.81 506 GLU A CA 1
ATOM 4106 C C . GLU A 1 506 ? -22.412 2.771 27.736 1.00 89.81 506 GLU A C 1
ATOM 4108 O O . GLU A 1 506 ? -22.155 2.121 26.732 1.00 89.81 506 GLU A O 1
ATOM 4113 N N . LEU A 1 507 ? -21.496 3.535 28.336 1.00 92.00 507 LEU A N 1
ATOM 4114 C CA . LEU A 1 507 ? -20.115 3.655 27.849 1.00 92.00 507 LEU A CA 1
ATOM 4115 C C . LEU A 1 507 ? -19.356 2.324 27.896 1.00 92.00 507 LEU A C 1
ATOM 4117 O O . LEU A 1 507 ? -18.699 1.954 26.924 1.00 92.00 507 LEU A O 1
ATOM 4121 N N . GLU A 1 508 ? -19.483 1.586 29.000 1.00 92.50 508 GLU A N 1
ATOM 4122 C CA . GLU A 1 508 ? -18.921 0.236 29.133 1.00 92.50 508 GLU A CA 1
ATOM 4123 C C . GLU A 1 508 ? -19.558 -0.721 28.109 1.00 92.50 508 GLU A C 1
ATOM 4125 O O . GLU A 1 508 ? -18.863 -1.508 27.471 1.00 92.50 508 GLU A O 1
ATOM 4130 N N . SER A 1 509 ? -20.868 -0.602 27.866 1.00 87.94 509 SER A N 1
ATOM 4131 C CA . SER A 1 509 ? -21.555 -1.385 26.835 1.00 87.94 509 SER A CA 1
ATOM 4132 C C . SER A 1 509 ? -21.073 -1.058 25.420 1.00 87.94 509 SER A C 1
ATOM 4134 O O . SER A 1 509 ? -20.878 -1.989 24.648 1.00 87.94 509 SER A O 1
ATOM 4136 N N . ILE A 1 510 ? -20.883 0.219 25.062 1.00 88.75 510 ILE A N 1
ATOM 4137 C CA . ILE A 1 510 ? -20.334 0.629 23.754 1.00 88.75 510 ILE A CA 1
ATOM 4138 C C . ILE A 1 510 ? -18.966 -0.017 23.560 1.00 88.75 510 ILE A C 1
ATOM 4140 O O . ILE A 1 510 ? -18.713 -0.619 22.524 1.00 88.75 510 ILE A O 1
ATOM 4144 N N . SER A 1 511 ? -18.112 0.081 24.575 1.00 89.12 511 SER A N 1
ATOM 4145 C CA . SER A 1 511 ? -16.770 -0.489 24.566 1.00 89.12 511 SER A CA 1
ATOM 4146 C C . SER A 1 511 ? -16.773 -1.998 24.293 1.00 89.12 511 SER A C 1
ATOM 4148 O O . SER A 1 511 ? -16.064 -2.466 23.405 1.00 89.12 511 SER A O 1
ATOM 4150 N N . ASN A 1 512 ? -17.638 -2.748 24.981 1.00 84.81 512 ASN A N 1
ATOM 4151 C CA . ASN A 1 512 ? -17.747 -4.198 24.804 1.00 84.81 512 ASN A CA 1
ATOM 4152 C C . ASN A 1 512 ? -18.355 -4.584 23.444 1.00 84.81 512 ASN A C 1
ATOM 4154 O O . ASN A 1 512 ? -17.960 -5.586 22.856 1.00 84.81 512 ASN A O 1
ATOM 4158 N N . LEU A 1 513 ? -19.294 -3.786 22.919 1.00 84.38 513 LEU A N 1
ATOM 4159 C CA . LEU A 1 513 ? -19.920 -4.031 21.614 1.00 84.38 513 LEU A CA 1
ATOM 4160 C C . LEU A 1 513 ? -18.915 -4.015 20.458 1.00 84.38 513 LEU A C 1
ATOM 4162 O O . LEU A 1 513 ? -19.172 -4.664 19.451 1.00 84.38 513 LEU A O 1
ATOM 4166 N N . LEU A 1 514 ? -17.781 -3.321 20.601 1.00 82.06 514 LEU A N 1
ATOM 4167 C CA . LEU A 1 514 ? -16.728 -3.288 19.580 1.00 82.06 514 LEU A CA 1
ATOM 4168 C C . LEU A 1 514 ? -16.036 -4.642 19.360 1.00 82.06 514 LEU A C 1
ATOM 4170 O O . LEU A 1 514 ? -15.368 -4.815 18.345 1.00 82.06 514 LEU A O 1
ATOM 4174 N N . PHE A 1 515 ? -16.187 -5.584 20.293 1.00 79.81 515 PHE A N 1
ATOM 4175 C CA . PHE A 1 515 ? -15.609 -6.929 20.210 1.00 79.81 515 PHE A CA 1
ATOM 4176 C C . PHE A 1 515 ? -16.627 -8.006 19.821 1.00 79.81 515 PHE A C 1
ATOM 4178 O O . PHE A 1 515 ? -16.249 -9.160 19.635 1.00 79.81 515 PHE A O 1
ATOM 4185 N N . ASN A 1 516 ? -17.908 -7.652 19.706 1.00 75.81 516 ASN A N 1
ATOM 4186 C CA . ASN A 1 516 ? -18.954 -8.584 19.298 1.00 75.81 516 ASN A CA 1
ATOM 4187 C C . ASN A 1 516 ? -19.057 -8.617 17.763 1.00 75.81 516 ASN A C 1
ATOM 4189 O O . ASN A 1 516 ? -18.848 -7.603 17.108 1.00 75.81 516 ASN A O 1
ATOM 4193 N N . GLU A 1 517 ? -19.426 -9.766 17.183 1.00 54.06 517 GLU A N 1
ATOM 4194 C CA . GLU A 1 517 ? -19.538 -9.955 15.720 1.00 54.06 517 GLU A CA 1
ATOM 4195 C C . GLU A 1 517 ? -20.622 -9.083 15.046 1.00 54.06 517 GLU A C 1
ATOM 4197 O O . GLU A 1 517 ? -20.674 -8.983 13.819 1.00 54.06 517 GLU A O 1
ATOM 4202 N N . GLU A 1 518 ? -21.493 -8.422 15.818 1.00 57.59 518 GLU A N 1
ATOM 4203 C CA . GLU A 1 518 ? -22.482 -7.488 15.275 1.00 57.59 518 GLU A CA 1
ATOM 4204 C C . GLU A 1 518 ? -21.855 -6.137 14.879 1.00 57.59 518 GLU A C 1
ATOM 4206 O O . GLU A 1 518 ? -20.996 -5.622 15.594 1.00 57.59 518 GLU A O 1
ATOM 4211 N N . PRO A 1 519 ? -22.311 -5.502 13.777 1.00 52.44 519 PRO A N 1
ATOM 4212 C CA . PRO A 1 519 ? -21.745 -4.244 13.298 1.00 52.44 519 PRO A CA 1
ATOM 4213 C C . PRO A 1 519 ? -21.795 -3.168 14.390 1.00 52.44 519 PRO A C 1
ATOM 4215 O O . PRO A 1 519 ? -22.805 -3.057 15.102 1.00 52.44 519 PRO A O 1
ATOM 4218 N N . PRO A 1 520 ? -20.716 -2.376 14.525 1.00 57.69 520 PRO A N 1
ATOM 4219 C CA . PRO A 1 520 ? -20.422 -1.680 15.757 1.00 57.69 520 PRO A CA 1
ATOM 4220 C C . PRO A 1 520 ? -21.521 -0.650 15.993 1.00 57.69 520 PRO A C 1
ATOM 4222 O O . PRO A 1 520 ? -21.747 0.250 15.188 1.00 57.69 520 PRO A O 1
ATOM 4225 N N . LEU A 1 521 ? -22.226 -0.795 17.115 1.00 67.44 521 LEU A N 1
ATOM 4226 C CA . LEU A 1 521 ? -23.077 0.253 17.672 1.00 67.44 521 LEU A CA 1
ATOM 4227 C C . LEU A 1 521 ? -24.364 0.569 16.881 1.00 67.44 521 LEU A C 1
ATOM 4229 O O . LEU A 1 521 ? -24.721 1.738 16.766 1.00 67.44 521 LEU A O 1
ATOM 4233 N N . LYS A 1 522 ? -25.142 -0.434 16.432 1.00 69.88 522 LYS A N 1
ATOM 4234 C CA . LYS A 1 522 ? -26.480 -0.231 15.804 1.00 69.88 522 LYS A CA 1
ATOM 4235 C C . LYS A 1 522 ? -27.363 0.819 16.511 1.00 69.88 522 LYS A C 1
ATOM 4237 O O . LYS A 1 522 ? -27.991 1.636 15.846 1.00 69.88 522 LYS A O 1
ATOM 4242 N N . LYS A 1 523 ? -27.375 0.843 17.855 1.00 72.69 523 LYS A N 1
ATOM 4243 C CA . LYS A 1 523 ? -28.129 1.821 18.681 1.00 72.69 523 LYS A CA 1
ATOM 4244 C C . LYS A 1 523 ? -27.685 3.284 18.467 1.00 72.69 523 LYS A C 1
ATOM 4246 O O . LYS A 1 523 ? -28.420 4.209 18.798 1.00 72.69 523 LYS A O 1
ATOM 4251 N N . TYR A 1 524 ? -26.493 3.495 17.924 1.00 76.69 524 TYR A N 1
ATOM 4252 C CA . TYR A 1 524 ? -25.855 4.792 17.713 1.00 76.69 524 TYR A CA 1
ATOM 4253 C C . TYR A 1 524 ? -25.678 5.132 16.229 1.00 76.69 524 TYR A C 1
ATOM 4255 O O . TYR A 1 524 ? -24.939 6.058 15.893 1.00 76.69 524 TYR A O 1
ATOM 4263 N N . SER A 1 525 ? -26.361 4.402 15.344 1.00 80.38 525 SER A N 1
ATOM 4264 C CA . SER A 1 525 ? -26.407 4.726 13.923 1.00 80.38 525 SER A CA 1
ATOM 4265 C C . SER A 1 525 ? -26.854 6.181 13.717 1.00 80.38 525 SER A C 1
ATOM 4267 O O . SER A 1 525 ? -27.764 6.673 14.384 1.00 80.38 525 SER A O 1
ATOM 4269 N N . GLY A 1 526 ? -26.169 6.888 12.823 1.00 79.56 526 GLY A N 1
ATOM 4270 C CA . GLY A 1 526 ? -26.400 8.298 12.506 1.00 79.56 526 GLY A CA 1
ATOM 4271 C C . GLY A 1 526 ? -25.617 9.263 13.386 1.00 79.56 526 GLY A C 1
ATOM 4272 O O . GLY A 1 526 ? -25.796 10.470 13.260 1.00 79.56 526 GLY A O 1
ATOM 4273 N N . LYS A 1 527 ? -24.752 8.759 14.273 1.00 85.81 527 LYS A N 1
ATOM 4274 C CA . LYS A 1 527 ? -23.957 9.577 15.197 1.00 85.81 527 LYS A CA 1
ATOM 4275 C C . LYS A 1 527 ? -22.468 9.311 15.045 1.00 85.81 527 LYS A C 1
ATOM 4277 O O . LYS A 1 527 ? -22.066 8.201 14.697 1.00 85.81 527 LYS A O 1
ATOM 4282 N N . PHE A 1 528 ? -21.641 10.293 15.392 1.00 85.94 528 PHE A N 1
ATOM 4283 C CA . PHE A 1 528 ? -20.183 10.197 15.266 1.00 85.94 528 PHE A CA 1
ATOM 4284 C C . PHE A 1 528 ? -19.570 9.091 16.124 1.00 85.94 528 PHE A C 1
ATOM 4286 O O . PHE A 1 528 ? -18.652 8.401 15.687 1.00 85.94 528 PHE A O 1
ATOM 4293 N N . ILE A 1 529 ? -20.166 8.821 17.288 1.00 88.06 529 ILE A N 1
ATOM 4294 C CA . ILE A 1 529 ? -19.782 7.707 18.163 1.00 88.06 529 ILE A CA 1
ATOM 4295 C C . ILE A 1 529 ? -19.858 6.332 17.475 1.00 88.06 529 ILE A C 1
ATOM 4297 O O . ILE A 1 529 ? -19.175 5.415 17.911 1.00 88.06 529 ILE A O 1
ATOM 4301 N N . SER A 1 530 ? -20.637 6.164 16.396 1.00 86.00 530 SER A N 1
ATOM 4302 C CA . SER A 1 530 ? -20.700 4.894 15.647 1.00 86.00 530 SER A CA 1
ATOM 4303 C C . SER A 1 530 ? -19.363 4.493 15.014 1.00 86.00 530 SER A C 1
ATOM 4305 O O . SER A 1 530 ? -19.168 3.327 14.689 1.00 86.00 530 SER A O 1
ATOM 4307 N N . GLN A 1 531 ? -18.438 5.447 14.871 1.00 88.19 531 GLN A N 1
ATOM 4308 C CA . GLN A 1 531 ? -17.125 5.267 14.248 1.00 88.19 531 GLN A CA 1
ATOM 4309 C C . GLN A 1 531 ? -15.981 5.264 15.276 1.00 88.19 531 GLN A C 1
ATOM 4311 O O . GLN A 1 531 ? -14.813 5.377 14.905 1.00 88.19 531 GLN A O 1
ATOM 4316 N N . ILE A 1 532 ? -16.302 5.155 16.574 1.00 90.56 532 ILE A N 1
ATOM 4317 C CA . ILE A 1 532 ? -15.329 5.180 17.681 1.00 90.56 532 ILE A CA 1
ATOM 4318 C C . ILE A 1 532 ? -14.350 4.007 17.668 1.00 90.56 532 ILE A C 1
ATOM 4320 O O . ILE A 1 532 ? -13.269 4.094 18.249 1.00 90.56 532 ILE A O 1
ATOM 4324 N N . ASP A 1 533 ? -14.689 2.932 16.964 1.00 88.00 533 ASP A N 1
ATOM 4325 C CA . ASP A 1 533 ? -13.837 1.762 16.801 1.00 88.00 533 ASP A CA 1
ATOM 4326 C C . ASP A 1 533 ? -12.507 2.099 16.109 1.00 88.00 533 ASP A C 1
ATOM 4328 O O . ASP A 1 533 ? -11.460 1.585 16.502 1.00 88.00 533 ASP A O 1
ATOM 4332 N N . ILE A 1 534 ? -12.525 3.034 15.153 1.00 89.50 534 ILE A N 1
ATOM 4333 C CA . ILE A 1 534 ? -11.340 3.506 14.425 1.00 89.50 534 ILE A CA 1
ATOM 4334 C C . ILE A 1 534 ? -10.292 4.128 15.369 1.00 89.50 534 ILE A C 1
ATOM 4336 O O . ILE A 1 534 ? -9.176 3.600 15.449 1.00 89.50 534 ILE A O 1
ATOM 4340 N N . PRO A 1 535 ? -10.586 5.226 16.098 1.00 94.00 535 PRO A N 1
ATOM 4341 C CA . PRO A 1 535 ? -9.607 5.816 17.002 1.00 94.00 535 PRO A CA 1
ATOM 4342 C C . PRO A 1 535 ? -9.324 4.927 18.222 1.00 94.00 535 PRO A C 1
ATOM 4344 O O . PRO A 1 535 ? -8.194 4.939 18.705 1.00 94.00 535 PRO A O 1
ATOM 4347 N N . ALA A 1 536 ? -10.279 4.115 18.697 1.00 91.31 536 ALA A N 1
ATOM 4348 C CA . ALA A 1 536 ? -10.054 3.186 19.811 1.00 91.31 536 ALA A CA 1
ATOM 4349 C C . ALA A 1 536 ? -9.032 2.089 19.471 1.00 91.31 536 ALA A C 1
ATOM 4351 O O . ALA A 1 536 ? -8.131 1.814 20.270 1.00 91.31 536 ALA A O 1
ATOM 4352 N N . LEU A 1 537 ? -9.116 1.507 18.271 1.00 90.56 537 LEU A N 1
ATOM 4353 C CA . LEU A 1 537 ? -8.140 0.527 17.796 1.00 90.56 537 LEU A CA 1
ATOM 4354 C C . LEU A 1 537 ? -6.740 1.145 17.703 1.00 90.56 537 LEU A C 1
ATOM 4356 O O . LEU A 1 537 ? -5.771 0.581 18.215 1.00 90.56 537 LEU A O 1
ATOM 4360 N N . ASN A 1 538 ? -6.633 2.329 17.095 1.00 92.25 538 ASN A N 1
ATOM 4361 C CA . ASN A 1 538 ? -5.348 3.007 16.937 1.00 92.25 538 ASN A CA 1
ATOM 4362 C C . ASN A 1 538 ? -4.755 3.458 18.285 1.00 92.25 538 ASN A C 1
ATOM 4364 O O . ASN A 1 538 ? -3.535 3.411 18.466 1.00 92.25 538 ASN A O 1
ATOM 4368 N N . PHE A 1 539 ? -5.598 3.837 19.250 1.00 94.25 539 PHE A N 1
ATOM 4369 C CA . PHE A 1 539 ? -5.189 4.140 20.622 1.00 94.25 539 PHE A CA 1
ATOM 4370 C C . PHE A 1 539 ? -4.499 2.938 21.283 1.00 94.25 539 PHE A C 1
ATOM 4372 O O . PHE A 1 539 ? -3.365 3.055 21.748 1.00 94.25 539 PHE A O 1
ATOM 4379 N N . VAL A 1 540 ? -5.131 1.760 21.251 1.00 90.94 540 VAL A N 1
ATOM 4380 C CA . VAL A 1 540 ? -4.568 0.521 21.820 1.00 90.94 540 VAL A CA 1
ATOM 4381 C C . VAL A 1 540 ? -3.272 0.108 21.123 1.00 90.94 540 VAL A C 1
ATOM 4383 O O . VAL A 1 540 ? -2.313 -0.279 21.791 1.00 90.94 540 VAL A O 1
ATOM 4386 N N . GLN A 1 541 ? -3.191 0.251 19.798 1.00 89.75 541 GLN A N 1
ATOM 4387 C CA . GLN A 1 541 ? -1.951 -0.007 19.058 1.00 89.75 541 GLN A CA 1
ATOM 4388 C C . GLN A 1 541 ? -0.802 0.911 19.498 1.00 89.75 541 GLN A C 1
ATOM 4390 O O . GLN A 1 541 ? 0.353 0.480 19.532 1.00 89.75 541 GLN A O 1
ATOM 4395 N N . CYS A 1 542 ? -1.093 2.169 19.839 1.00 90.25 542 CYS A N 1
ATOM 4396 C CA . CYS A 1 542 ? -0.085 3.090 20.361 1.00 90.25 542 CYS A CA 1
ATOM 4397 C C . CYS A 1 542 ? 0.370 2.691 21.768 1.00 90.25 542 CYS A C 1
ATOM 4399 O O . CYS A 1 542 ? 1.573 2.696 22.029 1.00 90.25 542 CYS A O 1
ATOM 4401 N N . LEU A 1 543 ? -0.556 2.270 22.636 1.00 87.75 543 LEU A N 1
ATOM 4402 C CA . LEU A 1 543 ? -0.217 1.754 23.966 1.00 87.75 543 LEU A CA 1
ATOM 4403 C C . LEU A 1 543 ? 0.648 0.489 23.893 1.00 87.75 543 LEU A C 1
ATOM 4405 O O . LEU A 1 543 ? 1.634 0.391 24.613 1.00 87.75 543 LEU A O 1
ATOM 4409 N N . GLY A 1 544 ? 0.360 -0.437 22.975 1.00 84.50 544 GLY A N 1
ATOM 4410 C CA . GLY A 1 544 ? 1.199 -1.626 22.778 1.00 84.50 544 GLY A CA 1
ATOM 4411 C C . GLY A 1 544 ? 2.636 -1.302 22.358 1.00 84.50 544 GLY A C 1
ATOM 4412 O O . GLY A 1 544 ? 3.566 -2.001 22.740 1.00 84.50 544 GLY A O 1
ATOM 4413 N N . LYS A 1 545 ? 2.850 -0.207 21.618 1.00 82.06 545 LYS A N 1
ATOM 4414 C CA . LYS A 1 545 ? 4.203 0.261 21.265 1.00 82.06 545 LYS A CA 1
ATOM 4415 C C . LYS A 1 545 ? 4.920 0.940 22.426 1.00 82.06 545 LYS A C 1
ATOM 4417 O O . LYS A 1 545 ? 6.143 0.916 22.464 1.00 82.06 545 LYS A O 1
ATOM 4422 N N . LEU A 1 546 ? 4.175 1.542 23.351 1.00 76.62 546 LEU A N 1
ATOM 4423 C CA . LEU A 1 546 ? 4.726 2.150 24.559 1.00 76.62 546 LEU A CA 1
ATOM 4424 C C . LEU A 1 546 ? 5.356 1.102 25.484 1.00 76.62 546 LEU A C 1
ATOM 4426 O O . LEU A 1 546 ? 6.393 1.370 26.074 1.00 76.62 546 LEU A O 1
ATOM 4430 N N . GLN A 1 547 ? 4.773 -0.098 25.551 1.00 66.94 547 GLN A N 1
ATOM 4431 C CA . GLN A 1 547 ? 5.305 -1.226 26.323 1.00 66.94 547 GLN A CA 1
ATOM 4432 C C . GLN A 1 547 ? 6.718 -1.648 25.895 1.00 66.94 547 GLN A C 1
ATOM 4434 O O . GLN A 1 547 ? 7.525 -2.037 26.729 1.00 66.94 547 GLN A O 1
ATOM 4439 N N . ASN A 1 548 ? 7.011 -1.560 24.596 1.00 58.31 548 ASN A N 1
ATOM 4440 C CA . ASN A 1 548 ? 8.265 -2.032 24.002 1.00 58.31 548 ASN A CA 1
ATOM 4441 C C . ASN A 1 548 ? 9.304 -0.910 23.833 1.00 58.31 548 ASN A C 1
ATOM 4443 O O . ASN A 1 548 ? 10.281 -1.077 23.106 1.00 58.31 548 ASN A O 1
ATOM 4447 N N . CYS A 1 549 ? 9.065 0.259 24.425 1.00 59.62 549 CYS A N 1
ATOM 4448 C CA . CYS A 1 549 ? 9.937 1.416 24.286 1.00 59.62 549 CYS A CA 1
ATOM 4449 C C . CYS A 1 549 ? 11.007 1.383 25.390 1.00 59.62 549 CYS A C 1
ATOM 4451 O O . CYS A 1 549 ? 10.679 1.569 26.557 1.00 59.62 549 CYS A O 1
ATOM 4453 N N . GLU A 1 550 ? 12.273 1.138 25.024 1.00 45.31 550 GLU A N 1
ATOM 4454 C CA . GLU A 1 550 ? 13.410 1.001 25.962 1.00 45.31 550 GLU A CA 1
ATOM 4455 C C . GLU A 1 550 ? 13.665 2.255 26.810 1.00 45.31 550 GLU A C 1
ATOM 4457 O O . GLU A 1 550 ? 14.152 2.165 27.934 1.00 45.31 550 GLU A O 1
ATOM 4462 N N . ILE A 1 551 ? 13.312 3.427 26.281 1.00 51.47 551 ILE A N 1
ATOM 4463 C CA . ILE A 1 551 ? 13.383 4.705 26.983 1.00 51.47 551 ILE A CA 1
ATOM 4464 C C . ILE A 1 551 ? 11.948 5.208 27.117 1.00 51.47 551 ILE A C 1
ATOM 4466 O O . ILE A 1 551 ? 11.251 5.418 26.119 1.00 51.47 551 ILE A O 1
ATOM 4470 N N . GLY A 1 552 ? 11.499 5.313 28.367 1.00 56.47 552 GLY A N 1
ATOM 4471 C CA . GLY A 1 552 ? 10.164 5.771 28.727 1.00 56.47 552 GLY A CA 1
ATOM 4472 C C . GLY A 1 552 ? 9.947 7.263 28.464 1.00 56.47 552 GLY A C 1
ATOM 4473 O O . GLY A 1 552 ? 10.696 7.926 27.749 1.00 56.47 552 GLY A O 1
ATOM 4474 N N . ILE A 1 553 ? 8.881 7.795 29.056 1.00 58.97 553 ILE A N 1
ATOM 4475 C CA . ILE A 1 553 ? 8.680 9.239 29.162 1.00 58.97 553 ILE A CA 1
ATOM 4476 C C . ILE A 1 553 ? 9.759 9.808 30.081 1.00 58.97 553 ILE A C 1
ATOM 4478 O O . ILE A 1 553 ? 9.910 9.322 31.200 1.00 58.97 553 ILE A O 1
ATOM 4482 N N . VAL A 1 554 ? 10.472 10.832 29.615 1.00 69.50 554 VAL A N 1
ATOM 4483 C CA . VAL A 1 554 ? 11.477 11.534 30.424 1.00 69.50 554 VAL A CA 1
ATOM 4484 C C . VAL A 1 554 ? 11.091 12.995 30.611 1.00 69.50 554 VAL A C 1
ATOM 4486 O O . VAL A 1 554 ? 10.549 13.637 29.703 1.00 69.50 554 VAL A O 1
ATOM 4489 N N . ASP A 1 555 ? 11.425 13.527 31.780 1.00 66.62 555 ASP A N 1
ATOM 4490 C CA . ASP A 1 555 ? 11.194 14.931 32.128 1.00 66.62 555 ASP A CA 1
ATOM 4491 C C . ASP A 1 555 ? 12.332 15.836 31.615 1.00 66.62 555 ASP A C 1
ATOM 4493 O O . ASP A 1 555 ? 12.179 17.057 31.518 1.00 66.62 555 ASP A O 1
ATOM 4497 N N . ASN A 1 556 ? 13.477 15.246 31.241 1.00 70.12 556 ASN A N 1
ATOM 4498 C CA . ASN A 1 556 ? 14.659 15.966 30.781 1.00 70.12 556 ASN A CA 1
ATOM 4499 C C . ASN A 1 556 ? 15.064 15.587 29.351 1.00 70.12 556 ASN A C 1
ATOM 4501 O O . ASN A 1 556 ? 15.358 14.437 29.031 1.00 70.12 556 ASN A O 1
ATOM 4505 N N . LEU A 1 557 ? 15.165 16.602 28.492 1.00 66.69 557 LEU A N 1
ATOM 4506 C CA . LEU A 1 557 ? 15.557 16.465 27.094 1.00 66.69 557 LEU A CA 1
ATOM 4507 C C . LEU A 1 557 ? 16.949 15.818 26.916 1.00 66.69 557 LEU A C 1
ATOM 4509 O O . LEU A 1 557 ? 17.176 15.123 25.923 1.00 66.69 557 LEU A O 1
ATOM 4513 N N . SER A 1 558 ? 17.873 16.003 27.869 1.00 67.12 558 SER A N 1
ATOM 4514 C CA . SER A 1 558 ? 19.216 15.406 27.801 1.00 67.12 558 SER A CA 1
ATOM 4515 C C . SER A 1 558 ? 19.214 13.878 27.866 1.00 67.12 558 SER A C 1
ATOM 4517 O O . SER A 1 558 ? 20.178 13.266 27.427 1.00 67.12 558 SER A O 1
ATOM 4519 N N . GLU A 1 559 ? 18.147 13.265 28.385 1.00 62.72 559 GLU A N 1
ATOM 4520 C CA . GLU A 1 559 ? 17.989 11.803 28.437 1.00 62.72 559 GLU A CA 1
ATOM 4521 C C . GLU A 1 559 ? 17.544 11.219 27.087 1.00 62.72 559 GLU A C 1
ATOM 4523 O O . GLU A 1 559 ? 17.631 10.013 26.872 1.00 62.72 559 GLU A O 1
ATOM 4528 N N . ILE A 1 560 ? 17.103 12.078 26.158 1.00 65.06 560 ILE A N 1
ATOM 4529 C CA . ILE A 1 560 ? 16.668 11.684 24.815 1.00 65.06 560 ILE A CA 1
ATOM 4530 C C . ILE A 1 560 ? 17.661 12.088 23.724 1.00 65.06 560 ILE A C 1
ATOM 4532 O O . ILE A 1 560 ? 17.808 11.390 22.717 1.00 65.06 560 ILE A O 1
ATOM 4536 N N . ILE A 1 561 ? 18.357 13.214 23.888 1.00 59.62 561 ILE A N 1
ATOM 4537 C CA . ILE A 1 561 ? 19.331 13.681 22.899 1.00 59.62 561 ILE A CA 1
ATOM 4538 C C . ILE A 1 561 ? 20.503 12.692 22.802 1.00 59.62 561 ILE A C 1
ATOM 4540 O O . ILE A 1 561 ? 21.193 12.426 23.777 1.00 59.62 561 ILE A O 1
ATOM 4544 N N . GLY A 1 562 ? 20.760 12.185 21.593 1.00 55.19 562 GLY A N 1
ATOM 4545 C CA . GLY A 1 562 ? 21.874 11.271 21.305 1.00 55.19 562 GLY A CA 1
ATOM 4546 C C . GLY A 1 562 ? 21.587 9.791 21.575 1.00 55.19 562 GLY A C 1
ATOM 4547 O O . GLY A 1 562 ? 22.368 8.949 21.145 1.00 55.19 562 GLY A O 1
ATOM 4548 N N . ALA A 1 563 ? 20.451 9.467 22.199 1.00 54.94 563 ALA A N 1
ATOM 4549 C CA . ALA A 1 563 ? 20.048 8.092 22.489 1.00 54.94 563 ALA A CA 1
ATOM 4550 C C . ALA A 1 563 ? 19.292 7.400 21.332 1.00 54.94 563 ALA A C 1
ATOM 4552 O O . ALA A 1 563 ? 19.068 6.195 21.395 1.00 54.94 563 ALA A O 1
ATOM 4553 N N . PHE A 1 564 ? 18.900 8.126 20.268 1.00 62.56 564 PHE A N 1
ATOM 4554 C CA . PHE A 1 564 ? 18.057 7.577 19.191 1.00 62.56 564 PHE A CA 1
ATOM 4555 C C . PHE A 1 564 ? 18.538 7.865 17.769 1.00 62.56 564 PHE A C 1
ATOM 4557 O O . PHE A 1 564 ? 18.949 8.976 17.421 1.00 62.56 564 PHE A O 1
ATOM 4564 N N . ASP A 1 565 ? 18.285 6.890 16.896 1.00 62.88 565 ASP A N 1
ATOM 4565 C CA . ASP A 1 565 ? 18.378 7.029 15.442 1.00 62.88 565 ASP A CA 1
ATOM 4566 C C . ASP A 1 565 ? 17.182 7.761 14.799 1.00 62.88 565 ASP A C 1
ATOM 4568 O O . ASP A 1 565 ? 17.290 8.229 13.663 1.00 62.88 565 ASP A O 1
ATOM 4572 N N . ASN A 1 566 ? 16.073 7.942 15.525 1.00 70.69 566 ASN A N 1
ATOM 4573 C CA . ASN A 1 566 ? 14.842 8.565 15.015 1.00 70.69 566 ASN A CA 1
ATOM 4574 C C . ASN A 1 566 ? 15.046 10.020 14.559 1.00 70.69 566 ASN A C 1
ATOM 4576 O O . ASN A 1 566 ? 15.835 10.762 15.147 1.00 70.69 566 ASN A O 1
ATOM 4580 N N . GLU A 1 567 ? 14.325 10.449 13.515 1.00 76.50 567 GLU A N 1
ATOM 4581 C CA . GLU A 1 567 ? 14.457 11.811 12.970 1.00 76.50 567 GLU A CA 1
ATOM 4582 C C . GLU A 1 567 ? 13.828 12.881 13.877 1.00 76.50 567 GLU A C 1
ATOM 4584 O O . GLU A 1 567 ? 14.288 14.025 13.903 1.00 76.50 567 GLU A O 1
ATOM 4589 N N . TYR A 1 568 ? 12.801 12.496 14.639 1.00 85.12 568 TYR A N 1
ATOM 4590 C CA . TYR A 1 568 ? 12.026 13.384 15.501 1.00 85.12 568 TYR A CA 1
ATOM 4591 C C . TYR A 1 568 ? 11.843 12.795 16.897 1.00 85.12 568 TYR A C 1
ATOM 4593 O O . TYR A 1 568 ? 11.644 11.589 17.055 1.00 85.12 568 TYR A O 1
ATOM 4601 N N . TYR A 1 569 ? 11.814 13.680 17.885 1.00 87.00 569 TYR A N 1
ATOM 4602 C CA . TYR A 1 569 ? 11.257 13.430 19.209 1.00 87.00 569 TYR A CA 1
ATOM 4603 C C . TYR A 1 569 ? 10.116 14.419 19.462 1.00 87.00 569 TYR A C 1
ATOM 4605 O O . TYR A 1 569 ? 10.001 15.447 18.787 1.00 87.00 569 TYR A O 1
ATOM 4613 N N . TYR A 1 570 ? 9.253 14.106 20.420 1.00 89.62 570 TYR A N 1
ATOM 4614 C CA . TYR A 1 570 ? 8.050 14.886 20.684 1.00 89.62 570 TYR A CA 1
ATOM 4615 C C . TYR A 1 570 ? 8.090 15.442 22.092 1.00 89.62 570 TYR A C 1
ATOM 4617 O O . TYR A 1 570 ? 8.289 14.697 23.051 1.00 89.62 570 TYR A O 1
ATOM 4625 N N . LYS A 1 571 ? 7.879 16.751 22.195 1.00 90.88 571 LYS A N 1
ATOM 4626 C CA . LYS A 1 571 ? 7.633 17.451 23.447 1.00 90.88 571 LYS A CA 1
ATOM 4627 C C . LYS A 1 571 ? 6.127 17.519 23.664 1.00 90.88 571 LYS A C 1
ATOM 4629 O O . LYS A 1 571 ? 5.400 17.973 22.782 1.00 90.88 571 LYS A O 1
ATOM 4634 N N . ILE A 1 572 ? 5.670 17.069 24.822 1.00 90.94 572 ILE A N 1
ATOM 4635 C CA . ILE A 1 572 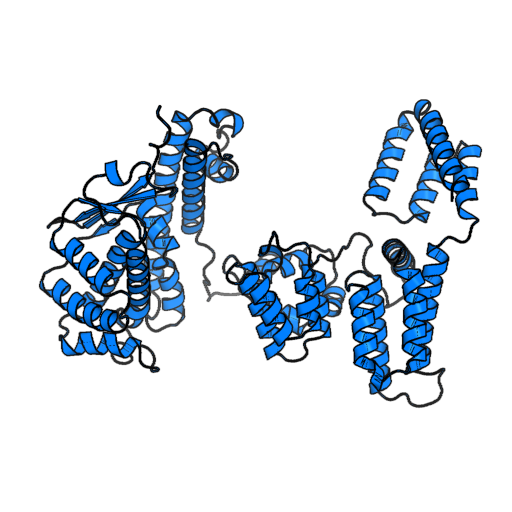? 4.276 17.120 25.247 1.00 90.94 572 ILE A CA 1
ATOM 4636 C C . ILE A 1 572 ? 4.214 18.016 26.480 1.00 90.94 572 ILE A C 1
ATOM 4638 O O . ILE A 1 572 ? 4.818 17.697 27.495 1.00 90.94 572 ILE A O 1
ATOM 4642 N N . ASP A 1 573 ? 3.468 19.111 26.401 1.00 92.12 573 ASP A N 1
ATOM 4643 C CA . ASP A 1 573 ? 3.169 19.986 27.530 1.00 92.12 573 ASP A CA 1
ATOM 4644 C C . ASP A 1 573 ? 1.689 19.813 27.911 1.00 92.12 573 ASP A C 1
ATOM 4646 O O . ASP A 1 573 ? 0.790 20.176 27.147 1.00 92.12 573 ASP A O 1
ATOM 4650 N N . ILE A 1 574 ? 1.420 19.249 29.090 1.00 90.75 574 ILE A N 1
ATOM 4651 C CA . ILE A 1 574 ? 0.071 19.073 29.643 1.00 90.75 574 ILE A CA 1
ATOM 4652 C C . ILE A 1 574 ? -0.093 20.026 30.822 1.00 90.75 574 ILE A C 1
ATOM 4654 O O . ILE A 1 574 ? 0.516 19.859 31.878 1.00 90.75 574 ILE A O 1
ATOM 4658 N N . SER A 1 575 ? -0.951 21.023 30.654 1.00 89.25 575 SER A N 1
ATOM 4659 C CA . SER A 1 575 ? -1.310 21.983 31.694 1.00 89.25 575 SER A CA 1
ATOM 4660 C C . SER A 1 575 ? -2.815 21.963 31.959 1.00 89.25 575 SER A C 1
ATOM 4662 O O . SER A 1 575 ? -3.594 21.323 31.253 1.00 89.25 575 SER A O 1
ATOM 4664 N N . LYS A 1 576 ? -3.252 22.724 32.968 1.00 84.50 576 LYS A N 1
ATOM 4665 C CA . LYS A 1 576 ? -4.683 22.924 33.252 1.00 84.50 576 LYS A CA 1
ATOM 4666 C C . LYS A 1 576 ? -5.422 23.673 32.138 1.00 84.50 576 LYS A C 1
ATOM 4668 O O . LYS A 1 576 ? -6.648 23.627 32.102 1.00 84.50 576 LYS A O 1
ATOM 4673 N N . GLU A 1 577 ? -4.701 24.356 31.252 1.00 86.88 577 GLU A N 1
ATOM 4674 C CA . GLU A 1 577 ? -5.279 25.212 30.211 1.00 86.88 577 GLU A CA 1
ATOM 4675 C C . GLU A 1 577 ? -5.170 24.601 28.812 1.00 86.88 577 GLU A C 1
ATOM 4677 O O . GLU A 1 577 ? -6.051 24.807 27.972 1.00 86.88 577 GLU A O 1
ATOM 4682 N N . CYS A 1 578 ? -4.114 23.826 28.555 1.00 91.81 578 CYS A N 1
ATOM 4683 C CA . CYS A 1 578 ? -3.829 23.263 27.242 1.00 91.81 578 CYS A CA 1
ATOM 4684 C C . CYS A 1 578 ? -3.049 21.945 27.315 1.00 91.81 578 CYS A C 1
ATOM 4686 O O . CYS A 1 578 ? -2.231 21.725 28.206 1.00 91.81 578 CYS A O 1
ATOM 4688 N N . ILE A 1 579 ? -3.296 21.099 26.320 1.00 93.19 579 ILE A N 1
ATOM 4689 C CA . ILE A 1 579 ? -2.429 20.003 25.902 1.00 93.19 579 ILE A CA 1
ATOM 4690 C C . ILE A 1 579 ? -1.763 20.471 24.612 1.00 93.19 579 ILE A C 1
ATOM 4692 O O . ILE A 1 579 ? -2.456 20.731 23.623 1.00 93.19 579 ILE A O 1
ATOM 4696 N N . HIS A 1 580 ? -0.442 20.593 24.628 1.00 95.38 580 HIS A N 1
ATOM 4697 C CA . HIS A 1 580 ? 0.366 20.983 23.483 1.00 95.38 580 HIS A CA 1
ATOM 4698 C C . HIS A 1 580 ? 1.357 19.873 23.142 1.00 95.38 580 HIS A C 1
ATOM 4700 O O . HIS A 1 580 ? 2.016 19.333 24.023 1.00 95.38 580 HIS A O 1
ATOM 4706 N N . ILE A 1 581 ? 1.453 19.522 21.863 1.00 94.94 581 ILE A N 1
ATOM 4707 C CA . ILE A 1 581 ? 2.426 18.558 21.357 1.00 94.94 581 ILE A CA 1
ATOM 4708 C C . ILE A 1 581 ? 3.178 19.210 20.210 1.00 94.94 581 ILE A C 1
ATOM 4710 O O . ILE A 1 581 ? 2.570 19.626 19.222 1.00 94.94 581 ILE A O 1
ATOM 4714 N N . GLU A 1 582 ? 4.498 19.216 20.306 1.00 93.31 582 GLU A N 1
ATOM 4715 C CA . GLU A 1 582 ? 5.377 19.711 19.260 1.00 93.31 582 GLU A CA 1
ATOM 4716 C C . GLU A 1 582 ? 6.443 18.671 18.925 1.00 93.31 582 GLU A C 1
ATOM 4718 O O . GLU A 1 582 ? 7.035 18.047 19.807 1.00 93.31 582 GLU A O 1
ATOM 4723 N N . ALA A 1 583 ? 6.700 18.484 17.631 1.00 90.94 583 ALA A N 1
ATOM 4724 C CA . ALA A 1 583 ? 7.842 17.702 17.190 1.00 90.94 583 ALA A CA 1
ATOM 4725 C C . ALA A 1 583 ? 9.083 18.589 17.121 1.00 90.94 583 ALA A C 1
ATOM 4727 O O . ALA A 1 583 ? 9.075 19.657 16.505 1.00 90.94 583 ALA A O 1
ATOM 4728 N N . SER A 1 584 ? 10.169 18.096 17.691 1.00 82.81 584 SER A N 1
ATOM 4729 C CA . SER A 1 584 ? 11.496 18.674 17.553 1.00 82.81 584 SER A CA 1
ATOM 4730 C C . SER A 1 584 ? 12.390 17.691 16.805 1.00 82.81 584 SER A C 1
ATOM 4732 O O . SER A 1 584 ? 12.257 16.472 16.932 1.00 82.81 584 SER A O 1
ATOM 4734 N N . TYR A 1 585 ? 13.270 18.221 15.965 1.00 74.88 585 TYR A N 1
ATOM 4735 C CA . TYR A 1 585 ? 14.177 17.424 15.151 1.00 74.88 585 TYR A CA 1
ATOM 4736 C C . TYR A 1 585 ? 15.541 17.340 15.833 1.00 74.88 585 TYR A C 1
ATOM 4738 O O . TYR A 1 585 ? 16.054 18.325 16.365 1.00 74.88 585 TYR A O 1
ATOM 4746 N N . ASN A 1 586 ? 16.121 16.143 15.850 1.00 66.25 586 ASN A N 1
ATOM 4747 C CA . ASN A 1 586 ? 17.356 15.885 16.580 1.00 66.25 586 ASN A CA 1
ATOM 4748 C C . ASN A 1 586 ? 18.587 16.293 15.745 1.00 66.25 586 ASN A C 1
ATOM 4750 O O . ASN A 1 586 ? 19.095 15.504 14.952 1.00 66.25 586 ASN A O 1
ATOM 4754 N N . LEU A 1 587 ? 19.065 17.532 15.912 1.00 59.25 587 LEU A N 1
ATOM 4755 C CA . LEU A 1 587 ? 20.315 18.022 15.299 1.00 59.25 587 LEU A CA 1
ATOM 4756 C C . LEU A 1 587 ? 21.577 17.688 16.112 1.00 59.25 587 LEU A C 1
ATOM 4758 O O . LEU A 1 587 ? 22.692 17.876 15.630 1.00 59.25 587 LEU A O 1
ATOM 4762 N N . LEU A 1 588 ? 21.428 17.235 17.356 1.00 48.88 588 LEU A N 1
ATOM 4763 C CA . LEU A 1 588 ? 22.482 17.320 18.371 1.00 48.88 588 LEU A CA 1
ATOM 4764 C C . LEU A 1 588 ? 23.499 16.171 18.355 1.00 48.88 588 LEU A C 1
ATOM 4766 O O . LEU A 1 588 ? 24.295 16.051 19.280 1.00 48.88 588 LEU A O 1
ATOM 4770 N N . CYS A 1 589 ? 23.548 15.361 17.296 1.00 43.53 589 CYS A N 1
ATOM 4771 C CA . CYS A 1 589 ? 24.548 14.296 17.217 1.00 43.53 589 CYS A CA 1
ATOM 4772 C C . CYS A 1 589 ? 25.943 14.759 16.751 1.00 43.53 589 CYS A C 1
ATOM 4774 O O . CYS A 1 589 ? 26.882 14.014 17.000 1.00 43.53 589 CYS A O 1
ATOM 4776 N N . HIS A 1 590 ? 26.138 15.948 16.149 1.00 40.06 590 HIS A N 1
ATOM 4777 C CA . HIS A 1 590 ? 27.463 16.315 15.595 1.00 40.06 590 HIS A CA 1
ATOM 4778 C C . HIS A 1 590 ? 27.891 17.796 15.653 1.00 40.06 590 HIS A C 1
ATOM 4780 O O . HIS A 1 590 ? 28.772 18.194 14.897 1.00 40.06 590 HIS A O 1
ATOM 4786 N N . ILE A 1 591 ? 27.389 18.613 16.589 1.00 36.72 591 ILE A N 1
ATOM 4787 C CA . ILE A 1 591 ? 28.160 19.813 16.982 1.00 36.72 591 ILE A CA 1
ATOM 4788 C C . ILE A 1 591 ? 29.204 19.366 18.015 1.00 36.72 591 ILE A C 1
ATOM 4790 O O . ILE A 1 591 ? 28.997 19.484 19.222 1.00 36.72 591 ILE A O 1
ATOM 4794 N N . LYS A 1 592 ? 30.296 18.778 17.525 1.00 29.89 592 LYS A N 1
ATOM 4795 C CA . LYS A 1 592 ? 31.584 18.709 18.218 1.00 29.89 592 LYS A CA 1
ATOM 4796 C C . LYS A 1 592 ? 32.638 19.332 17.326 1.00 29.89 592 LYS A C 1
ATOM 4798 O O . LYS A 1 592 ? 32.656 18.962 16.131 1.00 29.89 592 LYS A O 1
#

pLDDT: mean 78.1, std 15.81, range [25.94, 97.06]

Secondary structure (DSSP, 8-state):
-HHHHHHHHHHHHHHHHHHTT-GGGHHHHHHHHHHHHTT-S-HHHHHHHHHHHTTT-HHHHHHHHHTT-S--HHHHHHHHHHHHHHHHHHHHHTTSSS---HHHHHHHHHHHHHHHHHHTTSS-HHHHHHHHHHTTTTS-HHHHHHHHHHHHHHGGGHHHHHHHHHHHHHH-TT-TTTTS---TT----HHHHHHHHHHHH--SHHHHHHHHHHHHHHHTTSS-HHHHHHHHHHH-HHHHHHHHT-S-GGGGGGGSHHHHHHHHHHTT--HHHHHHHH-HHHHHHHHTSBPTTSSBHHHHHHTTT--S------------HHHHHHHHHHHHHHHHHHHHHH----TT-HHHHHHHHGGGPPPHHHHTT-HHHHHHHHHHHHHHHHHHHHHHHHHHHHHHHTS-TTSHHHHHHHHHHHSHHHHHHHHHHH-EEEPPPPHHHHHHHHHHHHHHHTT-GGGHHHHHHHHHHHHH-EEEEE-THHHHHHHHHHHHHHHHHTT-S--HHHHHHHHHHTTSSSPTTGGGTTSGGGGTHHHHHHHHHHHHHHHT-SS--BS-GGGTTTS---SEEEEEEE-SS-EEEEEEE--TT---

Radius of gyration: 33.07 Å; chains: 1; bounding box: 71×72×88 Å

Organism: NCBI:txid1144522